Protein AF-0000000079810175 (afdb_homodimer)

Radius of gyration: 23.96 Å; Cα contacts (8 Å, |Δi|>4): 1102; chains: 2; bounding box: 50×72×58 Å

Organism: NCBI:txid164759

Nearest PDB structures (foldseek):
  5lj9-assembly3_C  TM=8.348E-01  e=7.433E-21  Escherichia coli K-12
  5lj6-assembly1_A  TM=8.309E-01  e=6.523E-19  Aggregatibacter actinomycetemcomitans
  5lj7-assembly1_B  TM=8.169E-01  e=3.785E-19  Aggregatibacter actinomycetemcomitans
  5lil-assembly1_B  TM=8.241E-01  e=1.268E-18  Aggregatibacter actinomycetemcomitans
  5lil-assembly1_A  TM=8.246E-01  e=1.716E-18  Aggregatibacter actinomycetemcomitans

Structure (mmCIF, N/CA/C/O backbone):
data_AF-0000000079810175-model_v1
#
loop_
_entity.id
_entity.type
_entity.pdbx_description
1 polymer 'Iron complex transport system ATP-binding protein'
#
loop_
_atom_site.group_PDB
_atom_site.id
_atom_site.type_symbol
_atom_site.label_atom_id
_atom_site.label_alt_id
_atom_site.label_comp_id
_atom_site.label_asym_id
_atom_site.label_entity_id
_atom_site.label_seq_id
_atom_site.pdbx_PDB_ins_code
_atom_site.Cartn_x
_atom_site.Cartn_y
_atom_site.Cartn_z
_atom_site.occupancy
_atom_site.B_iso_or_equiv
_atom_site.auth_seq_id
_atom_site.auth_comp_id
_atom_site.auth_asym_id
_atom_site.auth_atom_id
_atom_site.pdbx_PDB_model_num
ATOM 1 N N . MET A 1 1 ? 15.195 -34.875 -4.363 1 45.62 1 MET A N 1
ATOM 2 C CA . MET A 1 1 ? 15.461 -33.625 -5.105 1 45.62 1 MET A CA 1
ATOM 3 C C . MET A 1 1 ? 14.25 -32.719 -5.082 1 45.62 1 MET A C 1
ATOM 5 O O . MET A 1 1 ? 13.133 -33.156 -5.363 1 45.62 1 MET A O 1
ATOM 9 N N . LYS A 1 2 ? 14.188 -31.5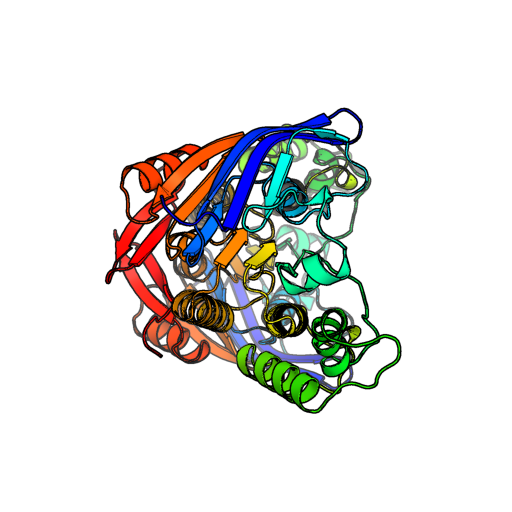78 -4.305 1 63.12 2 LYS A N 1
ATOM 10 C CA . LYS A 1 2 ? 12.969 -30.812 -4.094 1 63.12 2 LYS A CA 1
ATOM 11 C C . LYS A 1 2 ? 12.367 -30.359 -5.422 1 63.12 2 LYS A C 1
ATOM 13 O O . LYS A 1 2 ? 13.094 -29.953 -6.328 1 63.12 2 LYS A O 1
ATOM 18 N N . ASN A 1 3 ? 11.227 -30.828 -5.73 1 90.69 3 ASN A N 1
ATOM 19 C CA . ASN A 1 3 ? 10.523 -30.484 -6.965 1 90.69 3 ASN A CA 1
ATOM 20 C C . ASN A 1 3 ? 10.516 -28.969 -7.203 1 90.69 3 ASN A C 1
ATOM 22 O O . ASN A 1 3 ? 10.164 -28.203 -6.309 1 90.69 3 ASN A O 1
ATOM 26 N N . ILE A 1 4 ? 11.266 -28.547 -8.266 1 97.19 4 ILE A N 1
ATOM 27 C CA . ILE A 1 4 ? 11.398 -27.156 -8.641 1 97.19 4 ILE A CA 1
ATOM 28 C C . ILE A 1 4 ? 10.305 -26.766 -9.633 1 97.19 4 ILE A C 1
ATOM 30 O O . ILE A 1 4 ? 10.125 -27.438 -10.656 1 97.19 4 ILE A O 1
ATOM 34 N N . ALA A 1 5 ? 9.57 -25.766 -9.258 1 98.06 5 ALA A N 1
ATOM 35 C CA . ALA A 1 5 ? 8.508 -25.297 -10.148 1 98.06 5 ALA A CA 1
ATOM 36 C C . ALA A 1 5 ? 9.07 -24.391 -11.234 1 98.06 5 ALA A C 1
ATOM 38 O O . ALA A 1 5 ? 8.734 -24.531 -12.414 1 98.06 5 ALA A O 1
ATOM 39 N N . VAL A 1 6 ? 9.875 -23.406 -10.836 1 98.12 6 VAL A N 1
ATOM 40 C CA . VAL A 1 6 ? 10.516 -22.469 -11.75 1 98.12 6 VAL A CA 1
ATOM 41 C C . VAL A 1 6 ? 12.008 -22.359 -11.422 1 98.12 6 VAL A C 1
ATOM 43 O O . VAL A 1 6 ? 12.383 -22.203 -10.258 1 98.12 6 VAL A O 1
ATOM 46 N N . SER A 1 7 ? 12.852 -22.5 -12.414 1 97.88 7 SER A N 1
ATOM 47 C CA . SER A 1 7 ? 14.281 -22.297 -12.242 1 97.88 7 SER A CA 1
ATOM 48 C C . SER A 1 7 ? 14.82 -21.281 -13.234 1 97.88 7 SER A C 1
ATOM 50 O O . SER A 1 7 ? 14.297 -21.141 -14.344 1 97.88 7 SER A O 1
ATOM 52 N N . ALA A 1 8 ? 15.727 -20.562 -12.797 1 97.5 8 ALA A N 1
ATOM 53 C CA . ALA A 1 8 ? 16.375 -19.531 -13.609 1 97.5 8 ALA A CA 1
ATOM 54 C C . ALA A 1 8 ? 17.906 -19.609 -13.469 1 97.5 8 ALA A C 1
ATOM 56 O O . ALA A 1 8 ? 18.422 -19.844 -12.375 1 97.5 8 ALA A O 1
ATOM 57 N N . ARG A 1 9 ? 18.578 -19.469 -14.594 1 97.75 9 ARG A N 1
ATOM 58 C CA . ARG A 1 9 ? 20.031 -19.516 -14.617 1 97.75 9 ARG A CA 1
ATOM 59 C C . ARG A 1 9 ? 20.609 -18.312 -15.367 1 97.75 9 ARG A C 1
ATOM 61 O O . ARG A 1 9 ? 20.25 -18.078 -16.531 1 97.75 9 ARG A O 1
ATOM 68 N N . GLN A 1 10 ? 21.453 -17.594 -14.562 1 97.44 10 GLN A N 1
ATOM 69 C CA . GLN A 1 10 ? 22.219 -16.484 -15.133 1 97.44 10 GLN A CA 1
ATOM 70 C C . GLN A 1 10 ? 21.297 -15.469 -15.805 1 97.44 10 GLN A C 1
ATOM 72 O O . GLN A 1 10 ? 21.531 -15.07 -16.938 1 97.44 10 GLN A O 1
ATOM 77 N N . ILE A 1 11 ? 20.234 -15.133 -15.133 1 97.19 11 ILE A N 1
ATOM 78 C CA . ILE A 1 11 ? 19.266 -14.195 -15.695 1 97.19 11 ILE A CA 1
ATOM 79 C C . ILE A 1 11 ? 19.812 -12.773 -15.609 1 97.19 11 ILE A C 1
ATOM 81 O O . ILE A 1 11 ? 20.125 -12.289 -14.523 1 97.19 11 ILE A O 1
ATOM 85 N N . SER A 1 12 ? 19.938 -12.117 -16.672 1 97.12 12 SER A N 1
ATOM 86 C CA . SER A 1 12 ? 20.25 -10.695 -16.781 1 97.12 12 SER A CA 1
ATOM 87 C C . SER A 1 12 ? 19.25 -9.977 -17.672 1 97.12 12 SER A C 1
ATOM 89 O O . SER A 1 12 ? 18.781 -10.539 -18.672 1 97.12 12 SER A O 1
ATOM 91 N N . ALA A 1 13 ? 18.844 -8.844 -17.281 1 95.69 13 ALA A N 1
ATOM 92 C CA . ALA A 1 13 ? 17.906 -8.047 -18.062 1 95.69 13 ALA A CA 1
ATOM 93 C C . ALA A 1 13 ? 18.312 -6.578 -18.078 1 95.69 13 ALA A C 1
ATOM 95 O O . ALA A 1 13 ? 18.734 -6.035 -17.062 1 95.69 13 ALA A O 1
ATOM 96 N N . SER A 1 14 ? 18.203 -5.941 -19.172 1 93.88 14 SER A N 1
ATOM 97 C CA . SER A 1 14 ? 18.516 -4.527 -19.328 1 93.88 14 SER A CA 1
ATOM 98 C C . SER A 1 14 ? 17.484 -3.816 -20.188 1 93.88 14 SER A C 1
ATOM 100 O O . SER A 1 14 ? 16.906 -4.414 -21.094 1 93.88 14 SER A O 1
ATOM 102 N N . ILE A 1 15 ? 17.172 -2.584 -19.75 1 86.12 15 ILE A N 1
ATOM 103 C CA . ILE A 1 15 ? 16.312 -1.702 -20.547 1 86.12 15 ILE A CA 1
ATOM 104 C C . ILE A 1 15 ? 17.094 -0.444 -20.922 1 86.12 15 ILE A C 1
ATOM 106 O O . ILE A 1 15 ? 17.656 0.234 -20.062 1 86.12 15 ILE A O 1
ATOM 110 N N . ALA A 1 16 ? 16.891 0.089 -22.172 1 82.62 16 ALA A N 1
ATOM 111 C CA . ALA A 1 16 ? 17.578 1.274 -22.688 1 82.62 16 ALA A CA 1
ATOM 112 C C . ALA A 1 16 ? 18.984 1.384 -22.125 1 82.62 16 ALA A C 1
ATOM 114 O O . ALA A 1 16 ? 19.375 2.438 -21.609 1 82.62 16 ALA A O 1
ATOM 115 N N . ASN A 1 17 ? 19.719 0.442 -21.875 1 82.31 17 ASN A N 1
ATOM 116 C CA . ASN A 1 17 ? 21.109 0.376 -21.484 1 82.31 17 ASN A CA 1
ATOM 117 C C . ASN A 1 17 ? 21.281 0.34 -19.969 1 82.31 17 ASN A C 1
ATOM 119 O O . ASN A 1 17 ? 22.391 0.39 -19.453 1 82.31 17 ASN A O 1
ATOM 123 N N . ALA A 1 18 ? 20.25 0.359 -19.312 1 87.75 18 ALA A N 1
ATOM 124 C CA . ALA A 1 18 ? 20.328 0.236 -17.859 1 87.75 18 ALA A CA 1
ATOM 125 C C . ALA A 1 18 ? 20.125 -1.211 -17.422 1 87.75 18 ALA A C 1
ATOM 127 O O . ALA A 1 18 ? 19.109 -1.835 -17.75 1 87.75 18 ALA A O 1
ATOM 128 N N . SER A 1 19 ? 21.094 -1.723 -16.75 1 92.44 19 SER A N 1
ATOM 129 C CA . SER A 1 19 ? 21.016 -3.086 -16.234 1 92.44 19 SER A CA 1
ATOM 130 C C . SER A 1 19 ? 20.062 -3.17 -15.047 1 92.44 19 SER A C 1
ATOM 132 O O . SER A 1 19 ? 20.266 -2.494 -14.039 1 92.44 19 SER A O 1
ATOM 134 N N . ILE A 1 20 ? 19.047 -4.016 -15.133 1 94.56 20 ILE A N 1
ATOM 135 C CA . ILE A 1 20 ? 18.031 -4.129 -14.102 1 94.56 20 ILE A CA 1
ATOM 136 C C . ILE A 1 20 ? 18.266 -5.402 -13.289 1 94.56 20 ILE A C 1
ATOM 138 O O . ILE A 1 20 ? 18.188 -5.379 -12.055 1 94.56 20 ILE A O 1
ATOM 142 N N . LEU A 1 21 ? 18.469 -6.484 -13.945 1 97.44 21 LEU A N 1
ATOM 143 C CA . LEU A 1 21 ? 18.797 -7.754 -13.305 1 97.44 21 LEU A CA 1
ATOM 144 C C . LEU A 1 21 ? 20.219 -8.188 -13.664 1 97.44 21 LEU A C 1
ATOM 146 O O . LEU A 1 21 ? 20.672 -8 -14.797 1 97.44 21 LEU A O 1
ATOM 150 N N . ARG A 1 22 ? 20.969 -8.812 -12.688 1 96.31 22 ARG A N 1
ATOM 151 C CA . ARG A 1 22 ? 22.391 -9.094 -12.867 1 96.31 22 ARG A CA 1
ATOM 152 C C . ARG A 1 22 ? 22.703 -10.539 -12.516 1 96.31 22 ARG A C 1
ATOM 154 O O . ARG A 1 22 ? 23.125 -10.828 -11.391 1 96.31 22 ARG A O 1
ATOM 161 N N . GLY A 1 23 ? 22.578 -11.414 -13.461 1 96 23 GLY A N 1
ATOM 162 C CA . GLY A 1 23 ? 23.047 -12.789 -13.344 1 96 23 GLY A CA 1
ATOM 163 C C . GLY A 1 23 ? 22.391 -13.555 -12.211 1 96 23 GLY A C 1
ATOM 164 O O . GLY A 1 23 ? 23.078 -14.148 -11.383 1 96 23 GLY A O 1
ATOM 165 N N . ILE A 1 24 ? 21.094 -13.656 -12.219 1 97.56 24 ILE A N 1
ATOM 166 C CA . ILE A 1 24 ? 20.359 -14.25 -11.117 1 97.56 24 ILE A CA 1
ATOM 167 C C . ILE A 1 24 ? 20.188 -15.75 -11.352 1 97.56 24 ILE A C 1
ATOM 169 O O . ILE A 1 24 ? 19.781 -16.172 -12.438 1 97.56 24 ILE A O 1
ATOM 173 N N . ASP A 1 25 ? 20.656 -16.562 -10.43 1 98.12 25 ASP A N 1
ATOM 174 C CA . ASP A 1 25 ? 20.328 -17.969 -10.336 1 98.12 25 ASP A CA 1
ATOM 175 C C . ASP A 1 25 ? 19.281 -18.219 -9.258 1 98.12 25 ASP A C 1
ATOM 177 O O . ASP A 1 25 ? 19.406 -17.719 -8.133 1 98.12 25 ASP A O 1
ATOM 181 N N . LEU A 1 26 ? 18.281 -18.938 -9.641 1 97.5 26 LEU A N 1
ATOM 182 C CA . LEU A 1 26 ? 17.156 -19.062 -8.719 1 97.5 26 LEU A CA 1
ATOM 183 C C . LEU A 1 26 ? 16.422 -20.375 -8.938 1 97.5 26 LEU A C 1
ATOM 185 O O . LEU A 1 26 ? 16.219 -20.812 -10.078 1 97.5 26 LEU A O 1
ATOM 189 N N . ASP A 1 27 ? 16.109 -21.078 -7.895 1 98.25 27 ASP A N 1
ATOM 190 C CA . ASP A 1 27 ? 15.219 -22.234 -7.898 1 98.25 27 ASP A CA 1
ATOM 191 C C . ASP A 1 27 ? 14.023 -22 -6.977 1 98.25 27 ASP A C 1
ATOM 193 O O . ASP A 1 27 ? 14.188 -21.828 -5.77 1 98.25 27 ASP A O 1
ATOM 197 N N . LEU A 1 28 ? 12.891 -21.984 -7.508 1 98.31 28 LEU A N 1
ATOM 198 C CA . LEU A 1 28 ? 11.656 -21.859 -6.734 1 98.31 28 LEU A CA 1
ATOM 199 C C . LEU A 1 28 ? 10.977 -23.203 -6.57 1 98.31 28 LEU A C 1
ATOM 201 O O . LEU A 1 28 ? 10.586 -23.828 -7.555 1 98.31 28 LEU A O 1
ATOM 205 N N . PRO A 1 29 ? 10.805 -23.656 -5.379 1 97.94 29 PRO A N 1
ATOM 206 C CA . PRO A 1 29 ? 10.258 -25 -5.148 1 97.94 29 PRO A CA 1
ATOM 207 C C . PRO A 1 29 ? 8.773 -25.094 -5.512 1 97.94 29 PRO A C 1
ATOM 209 O O . PRO A 1 29 ? 8.031 -24.125 -5.348 1 97.94 29 PRO A O 1
ATOM 212 N N . ALA A 1 30 ? 8.336 -26.266 -5.957 1 98 30 ALA A N 1
ATOM 213 C CA . ALA A 1 30 ? 6.934 -26.562 -6.238 1 98 30 ALA A CA 1
ATOM 214 C C . ALA A 1 30 ? 6.152 -26.781 -4.945 1 98 30 ALA A C 1
ATOM 216 O O . ALA A 1 30 ? 6.711 -27.25 -3.947 1 98 30 ALA A O 1
ATOM 217 N N . GLY A 1 31 ? 4.926 -26.375 -4.984 1 98 31 GLY A N 1
ATOM 218 C CA . GLY A 1 31 ? 4.035 -26.656 -3.869 1 98 31 GLY A CA 1
ATOM 219 C C . GLY A 1 31 ? 4.293 -25.766 -2.664 1 98 31 GLY A C 1
ATOM 220 O O . GLY A 1 31 ? 3.998 -26.156 -1.531 1 98 31 GLY A O 1
ATOM 221 N N . ARG A 1 32 ? 4.914 -24.625 -2.924 1 98.44 32 ARG A N 1
ATOM 222 C CA . ARG A 1 32 ? 5.234 -23.688 -1.851 1 98.44 32 ARG A CA 1
ATOM 223 C C . ARG A 1 32 ? 4.926 -22.266 -2.264 1 98.44 32 ARG A C 1
ATOM 225 O O . ARG A 1 32 ? 4.754 -21.969 -3.451 1 98.44 32 ARG A O 1
ATOM 232 N N . TRP A 1 33 ? 4.75 -21.438 -1.33 1 98.81 33 TRP A N 1
ATOM 233 C CA . TRP A 1 33 ? 4.629 -20 -1.529 1 98.81 33 TRP A CA 1
ATOM 234 C C . TRP A 1 33 ? 5.949 -19.297 -1.245 1 98.81 33 TRP A C 1
ATOM 236 O O . TRP A 1 33 ? 6.457 -19.344 -0.122 1 98.81 33 TRP A O 1
ATOM 246 N N . THR A 1 34 ? 6.527 -18.688 -2.277 1 98.81 34 THR A N 1
ATOM 247 C CA . THR A 1 34 ? 7.715 -17.844 -2.135 1 98.81 34 THR A CA 1
ATOM 248 C C . THR A 1 34 ? 7.359 -16.375 -2.303 1 98.81 34 THR A C 1
ATOM 250 O O . THR A 1 34 ? 6.824 -15.969 -3.338 1 98.81 34 THR A O 1
ATOM 253 N N . SER A 1 35 ? 7.594 -15.57 -1.28 1 98.81 35 SER A N 1
ATOM 254 C CA . SER A 1 35 ? 7.449 -14.125 -1.394 1 98.81 35 SER A CA 1
ATOM 255 C C . SER A 1 35 ? 8.742 -13.477 -1.871 1 98.81 35 SER A C 1
ATOM 257 O O . SER A 1 35 ? 9.836 -13.914 -1.504 1 98.81 35 SER A O 1
ATOM 259 N N . VAL A 1 36 ? 8.594 -12.484 -2.73 1 98.69 36 VAL A N 1
ATOM 260 C CA . VAL A 1 36 ? 9.719 -11.695 -3.221 1 98.69 36 VAL A CA 1
ATOM 261 C C . VAL A 1 36 ? 9.664 -10.297 -2.613 1 98.69 36 VAL A C 1
ATOM 263 O O . VAL A 1 36 ? 8.68 -9.57 -2.779 1 98.69 36 VAL A O 1
ATOM 266 N N . VAL A 1 37 ? 10.727 -9.93 -1.897 1 98.31 37 VAL A N 1
ATOM 267 C CA . VAL A 1 37 ? 10.758 -8.648 -1.206 1 98.31 37 VAL A CA 1
ATOM 268 C C . VAL A 1 37 ? 12.07 -7.934 -1.506 1 98.31 37 VAL A C 1
ATOM 270 O O . VAL A 1 37 ? 13.039 -8.555 -1.961 1 98.31 37 VAL A O 1
ATOM 273 N N . GLY A 1 38 ? 12.133 -6.695 -1.309 1 97.62 38 GLY A N 1
ATOM 274 C CA . GLY A 1 38 ? 13.273 -5.812 -1.519 1 97.62 38 GLY A CA 1
ATOM 275 C C . GLY A 1 38 ? 12.883 -4.352 -1.637 1 97.62 38 GLY A C 1
ATOM 276 O O . GLY A 1 38 ? 11.695 -4.027 -1.747 1 97.62 38 GLY A O 1
ATOM 277 N N . PRO A 1 39 ? 13.859 -3.492 -1.582 1 95.62 39 PRO A N 1
ATOM 278 C CA . PRO A 1 39 ? 13.555 -2.066 -1.715 1 95.62 39 PRO A CA 1
ATOM 279 C C . PRO A 1 39 ? 13.023 -1.703 -3.1 1 95.62 39 PRO A C 1
ATOM 281 O O . PRO A 1 39 ? 13.023 -2.541 -4.004 1 95.62 39 PRO A O 1
ATOM 284 N N . ASN A 1 40 ? 12.484 -0.47 -3.176 1 91.19 40 ASN A N 1
ATOM 285 C CA . ASN A 1 40 ? 12.055 0.025 -4.477 1 91.19 40 ASN A CA 1
ATOM 286 C C . ASN A 1 40 ? 13.195 0.009 -5.492 1 91.19 40 ASN A C 1
ATOM 288 O O . ASN A 1 40 ? 14.328 0.371 -5.164 1 91.19 40 ASN A O 1
ATOM 292 N N . GLY A 1 41 ? 12.945 -0.482 -6.68 1 90.56 41 GLY A N 1
ATOM 293 C CA . GLY A 1 41 ? 13.938 -0.484 -7.738 1 90.56 41 GLY A CA 1
ATOM 294 C C . GLY A 1 41 ? 14.844 -1.704 -7.707 1 90.56 41 GLY A C 1
ATOM 295 O O . GLY A 1 41 ? 15.789 -1.805 -8.492 1 90.56 41 GLY A O 1
ATOM 296 N N . ALA A 1 42 ? 14.508 -2.65 -6.879 1 95 42 ALA A N 1
ATOM 297 C CA . ALA A 1 42 ? 15.383 -3.811 -6.695 1 95 42 ALA A CA 1
ATOM 298 C C . ALA A 1 42 ? 15.281 -4.758 -7.887 1 95 42 ALA A C 1
ATOM 300 O O . ALA A 1 42 ? 16.109 -5.664 -8.039 1 95 42 ALA A O 1
ATOM 301 N N . GLY A 1 43 ? 14.281 -4.609 -8.719 1 95 43 GLY A N 1
ATOM 302 C CA . GLY A 1 43 ? 14.117 -5.465 -9.883 1 95 43 GLY A CA 1
ATOM 303 C C . GLY A 1 43 ? 13.094 -6.566 -9.68 1 95 43 GLY A C 1
ATOM 304 O O . GLY A 1 43 ? 13.023 -7.508 -10.477 1 95 43 GLY A O 1
ATOM 305 N N . LYS A 1 44 ? 12.312 -6.523 -8.641 1 96.62 44 LYS A N 1
ATOM 306 C CA . LYS A 1 44 ? 11.375 -7.578 -8.258 1 96.62 44 LYS A CA 1
ATOM 307 C C . LYS A 1 44 ? 10.367 -7.855 -9.375 1 96.62 44 LYS A C 1
ATOM 309 O O . LYS A 1 44 ? 10.203 -9 -9.797 1 96.62 44 LYS A O 1
ATOM 314 N N . SER A 1 45 ? 9.695 -6.754 -9.883 1 94.44 45 SER A N 1
ATOM 315 C CA . SER A 1 45 ? 8.695 -6.902 -10.938 1 94.44 45 SER A CA 1
ATOM 316 C C . SER A 1 45 ? 9.328 -7.398 -12.234 1 94.44 45 SER A C 1
ATOM 318 O O . SER A 1 45 ? 8.742 -8.227 -12.938 1 94.44 45 SER A O 1
ATOM 320 N N . THR A 1 46 ? 10.523 -6.906 -12.547 1 93.94 46 THR A N 1
ATOM 321 C CA . THR A 1 46 ? 11.234 -7.34 -13.742 1 93.94 46 THR A CA 1
ATOM 322 C C . THR A 1 46 ? 11.57 -8.828 -13.664 1 93.94 46 THR A C 1
ATOM 324 O O . THR A 1 46 ? 11.367 -9.562 -14.633 1 93.94 46 THR A O 1
ATOM 327 N N . LEU A 1 47 ? 12.07 -9.219 -12.484 1 96.69 47 LEU A N 1
ATOM 328 C CA . LEU A 1 47 ? 12.383 -10.633 -12.32 1 96.69 47 LEU A CA 1
ATOM 329 C C . LEU A 1 47 ? 11.141 -11.492 -12.508 1 96.69 47 LEU A C 1
ATOM 331 O O . LEU A 1 47 ? 11.18 -12.492 -13.234 1 96.69 47 LEU A O 1
ATOM 335 N N . LEU A 1 48 ? 10.039 -11.102 -11.875 1 96.75 48 LEU A N 1
ATOM 336 C CA . LEU A 1 48 ? 8.812 -11.883 -11.969 1 96.75 48 LEU A CA 1
ATOM 337 C C . LEU A 1 48 ? 8.344 -11.984 -13.414 1 96.75 48 LEU A C 1
ATOM 339 O O . LEU A 1 48 ? 7.902 -13.047 -13.852 1 96.75 48 LEU A O 1
ATOM 343 N N . LYS A 1 49 ? 8.445 -10.93 -14.172 1 95.31 49 LYS A N 1
ATOM 344 C CA . LYS A 1 49 ? 8.062 -10.93 -15.578 1 95.31 49 LYS A CA 1
ATOM 345 C C . LYS A 1 49 ? 8.953 -11.859 -16.391 1 95.31 49 LYS A C 1
ATOM 347 O O . LYS A 1 49 ? 8.484 -12.531 -17.312 1 95.31 49 LYS A O 1
ATOM 352 N N . VAL A 1 50 ? 10.234 -11.883 -16.078 1 95.56 50 VAL A N 1
ATOM 353 C CA . VAL A 1 50 ? 11.164 -12.781 -16.75 1 95.56 50 VAL A CA 1
ATOM 354 C C . VAL A 1 50 ? 10.766 -14.227 -16.484 1 95.56 50 VAL A C 1
ATOM 356 O O . VAL A 1 50 ? 10.703 -15.039 -17.422 1 95.56 50 VAL A O 1
ATOM 359 N N . LEU A 1 51 ? 10.453 -14.492 -15.219 1 96.62 51 LEU A N 1
ATOM 360 C CA . LEU A 1 51 ? 10.094 -15.852 -14.852 1 96.62 51 LEU A CA 1
ATOM 361 C C . LEU A 1 51 ? 8.797 -16.281 -15.531 1 96.62 51 LEU A C 1
ATOM 363 O O . LEU A 1 51 ? 8.594 -17.469 -15.812 1 96.62 51 LEU A O 1
ATOM 367 N N . ALA A 1 52 ? 7.934 -15.289 -15.797 1 94.69 52 ALA A N 1
ATOM 368 C CA . ALA A 1 52 ? 6.652 -15.562 -16.438 1 94.69 52 ALA A CA 1
ATOM 369 C C . ALA A 1 52 ? 6.793 -15.562 -17.953 1 94.69 52 ALA A C 1
ATOM 371 O O . ALA A 1 52 ? 5.852 -15.922 -18.672 1 94.69 52 ALA A O 1
ATOM 372 N N . GLY A 1 53 ? 7.926 -15.125 -18.469 1 92.88 53 GLY A N 1
ATOM 373 C CA . GLY A 1 53 ? 8.109 -14.992 -19.906 1 92.88 53 GLY A CA 1
ATOM 374 C C . GLY A 1 53 ? 7.348 -13.828 -20.5 1 92.88 53 GLY A C 1
ATOM 375 O O . GLY A 1 53 ? 6.883 -13.906 -21.641 1 92.88 53 GLY A O 1
ATOM 376 N N . LEU A 1 54 ? 7.18 -12.742 -19.734 1 88.88 54 LEU A N 1
ATOM 377 C CA . LEU A 1 54 ? 6.312 -11.648 -20.141 1 88.88 54 LEU A CA 1
ATOM 378 C C . LEU A 1 54 ? 7.113 -10.359 -20.328 1 88.88 54 LEU A C 1
ATOM 380 O O . LEU A 1 54 ? 6.551 -9.312 -20.656 1 88.88 54 LEU A O 1
ATOM 384 N N . LEU A 1 55 ? 8.391 -10.391 -19.969 1 86.44 55 LEU A N 1
ATOM 385 C CA . LEU A 1 55 ? 9.172 -9.172 -20.109 1 86.44 55 LEU A CA 1
ATOM 386 C C . LEU A 1 55 ? 9.406 -8.852 -21.594 1 86.44 55 LEU A C 1
ATOM 388 O O . LEU A 1 55 ? 10.07 -9.617 -22.297 1 86.44 55 LEU A O 1
ATOM 392 N N . ARG A 1 56 ? 8.711 -7.715 -21.844 1 80.88 56 ARG A N 1
ATOM 393 C CA . ARG A 1 56 ? 8.828 -7.254 -23.219 1 80.88 56 ARG A CA 1
ATOM 394 C C . ARG A 1 56 ? 9.773 -6.066 -23.328 1 80.88 56 ARG A C 1
ATOM 396 O O . ARG A 1 56 ? 10.07 -5.41 -22.328 1 80.88 56 ARG A O 1
ATOM 403 N N . HIS A 1 57 ? 10.398 -5.992 -24.422 1 80.94 57 HIS A N 1
ATOM 404 C CA . HIS A 1 57 ? 11.195 -4.828 -24.781 1 80.94 57 HIS A CA 1
ATOM 405 C C . HIS A 1 57 ? 12.453 -4.742 -23.922 1 80.94 57 HIS A C 1
ATOM 407 O O . HIS A 1 57 ? 12.789 -3.672 -23.406 1 80.94 57 HIS A O 1
ATOM 413 N N . ALA A 1 58 ? 12.875 -5.727 -23.391 1 86.56 58 ALA A N 1
ATOM 414 C CA . ALA A 1 58 ? 14.141 -5.809 -22.672 1 86.56 58 ALA A CA 1
ATOM 415 C C . ALA A 1 58 ? 15.031 -6.906 -23.25 1 86.56 58 ALA A C 1
ATOM 417 O O . ALA A 1 58 ? 14.539 -7.844 -23.875 1 86.56 58 ALA A O 1
ATOM 418 N N . ARG A 1 59 ? 16.328 -6.715 -23.234 1 91 59 ARG A N 1
ATOM 419 C CA . ARG A 1 59 ? 17.281 -7.785 -23.516 1 91 59 ARG A CA 1
ATOM 420 C C . ARG A 1 59 ? 17.422 -8.719 -22.312 1 91 59 ARG A C 1
ATOM 422 O O . ARG A 1 59 ? 17.828 -8.297 -21.234 1 91 59 ARG A O 1
ATOM 429 N N . VAL A 1 60 ? 16.969 -9.875 -22.5 1 93.81 60 VAL A N 1
ATOM 430 C CA . VAL A 1 60 ? 17.047 -10.852 -21.422 1 93.81 60 VAL A CA 1
ATOM 431 C C . VAL A 1 60 ? 18.016 -11.961 -21.781 1 93.81 60 VAL A C 1
ATOM 433 O O . VAL A 1 60 ? 18.016 -12.461 -22.922 1 93.81 60 VAL A O 1
ATOM 436 N N . GLN A 1 61 ? 18.906 -12.195 -20.953 1 94.62 61 GLN A N 1
ATOM 437 C CA . GLN A 1 61 ? 19.828 -13.32 -21.094 1 94.62 61 GLN A CA 1
ATOM 438 C C . GLN A 1 61 ? 19.578 -14.352 -19.984 1 94.62 61 GLN A C 1
ATOM 440 O O . GLN A 1 61 ? 19.031 -14.031 -18.938 1 94.62 61 GLN A O 1
ATOM 445 N N . GLY A 1 62 ? 19.969 -15.586 -20.281 1 95.94 62 GLY A N 1
ATOM 446 C CA . GLY A 1 62 ? 19.797 -16.672 -19.328 1 95.94 62 GLY A CA 1
ATOM 447 C C . GLY A 1 62 ? 18.688 -17.641 -19.703 1 95.94 62 GLY A C 1
ATOM 448 O O . GLY A 1 62 ? 18.203 -17.609 -20.844 1 95.94 62 GLY A O 1
ATOM 449 N N . ARG A 1 63 ? 18.422 -18.516 -18.828 1 96.31 63 ARG A N 1
ATOM 450 C CA . ARG A 1 63 ? 17.422 -19.547 -19.125 1 96.31 63 ARG A CA 1
ATOM 451 C C . ARG A 1 63 ? 16.438 -19.688 -17.969 1 96.31 63 ARG A C 1
ATOM 453 O O . ARG A 1 63 ? 16.812 -19.609 -16.797 1 96.31 63 ARG A O 1
ATOM 460 N N . VAL A 1 64 ? 15.234 -19.828 -18.359 1 97.31 64 VAL A N 1
ATOM 461 C CA . VAL A 1 64 ? 14.172 -20.094 -17.391 1 97.31 64 VAL A CA 1
ATOM 462 C C . VAL A 1 64 ? 13.508 -21.438 -17.719 1 97.31 64 VAL A C 1
ATOM 464 O O . VAL A 1 64 ? 13.273 -21.766 -18.875 1 97.31 64 VAL A O 1
ATOM 467 N N . GLN A 1 65 ? 13.312 -22.219 -16.719 1 98.06 65 GLN A N 1
ATOM 468 C CA . GLN A 1 65 ? 12.555 -23.469 -16.875 1 98.06 65 GLN A CA 1
ATOM 469 C C . GLN A 1 65 ? 11.281 -23.438 -16.031 1 98.06 65 GLN A C 1
ATOM 471 O O . GLN A 1 65 ? 11.281 -22.922 -14.906 1 98.06 65 GLN A O 1
ATOM 476 N N . LEU A 1 66 ? 10.25 -23.891 -16.562 1 97.88 66 LEU A N 1
ATOM 477 C CA . LEU A 1 66 ? 8.961 -24.062 -15.898 1 97.88 66 LEU A CA 1
ATOM 478 C C . LEU A 1 66 ? 8.594 -25.547 -15.805 1 97.88 66 LEU A C 1
ATOM 480 O O . LEU A 1 66 ? 8.445 -26.219 -16.812 1 97.88 66 LEU A O 1
ATOM 484 N N . LEU A 1 67 ? 8.531 -25.984 -14.602 1 96.94 67 LEU A N 1
ATOM 485 C CA . LEU A 1 67 ? 8.211 -27.375 -14.336 1 96.94 67 LEU A CA 1
ATOM 486 C C . LEU A 1 67 ? 9.141 -28.312 -15.117 1 96.94 67 LEU A C 1
ATOM 488 O O . LEU A 1 67 ? 8.68 -29.266 -15.75 1 96.94 67 LEU A O 1
ATOM 492 N N . GLY A 1 68 ? 10.375 -27.953 -15.242 1 95.44 68 GLY A N 1
ATOM 493 C CA . GLY A 1 68 ? 11.406 -28.812 -15.781 1 95.44 68 GLY A CA 1
ATOM 494 C C . GLY A 1 68 ? 11.641 -28.609 -17.266 1 95.44 68 GLY A C 1
ATOM 495 O O . GLY A 1 68 ? 12.57 -29.188 -17.844 1 95.44 68 GLY A O 1
ATOM 496 N N . ARG A 1 69 ? 10.844 -27.812 -17.891 1 96.75 69 ARG A N 1
ATOM 497 C CA . ARG A 1 69 ? 10.977 -27.562 -19.312 1 96.75 69 ARG A CA 1
ATOM 498 C C . ARG A 1 69 ? 11.383 -26.125 -19.594 1 96.75 69 ARG A C 1
ATOM 500 O O . ARG A 1 69 ? 10.891 -25.203 -18.938 1 96.75 69 ARG A O 1
ATOM 507 N N . ALA A 1 70 ? 12.164 -26.016 -20.594 1 96.69 70 ALA A N 1
ATOM 508 C CA . ALA A 1 70 ? 12.547 -24.656 -20.969 1 96.69 70 ALA A CA 1
ATOM 509 C C . ALA A 1 70 ? 11.32 -23.828 -21.375 1 96.69 70 ALA A C 1
ATOM 511 O O . ALA A 1 70 ? 10.523 -24.25 -22.203 1 96.69 70 ALA A O 1
ATOM 512 N N . LEU A 1 71 ? 11.219 -22.688 -20.797 1 95.31 71 LEU A N 1
ATOM 513 C CA . LEU A 1 71 ? 10.062 -21.812 -21 1 95.31 71 LEU A CA 1
ATOM 514 C C . LEU A 1 71 ? 9.859 -21.516 -22.484 1 95.31 71 LEU A C 1
ATOM 516 O O . LEU A 1 71 ? 8.734 -21.516 -22.969 1 95.31 71 LEU A O 1
ATOM 520 N N . ALA A 1 72 ? 10.922 -21.312 -23.156 1 90.88 72 ALA A N 1
ATOM 521 C CA . ALA A 1 72 ? 10.891 -20.953 -24.562 1 90.88 72 ALA A CA 1
ATOM 522 C C . ALA A 1 72 ? 10.383 -22.109 -25.422 1 90.88 72 ALA A C 1
ATOM 524 O O . ALA A 1 72 ? 9.93 -21.891 -26.547 1 90.88 72 ALA A O 1
ATOM 525 N N . ASP A 1 73 ? 10.453 -23.281 -24.906 1 95.19 73 ASP A N 1
ATOM 526 C CA . ASP A 1 73 ? 10.086 -24.469 -25.656 1 95.19 73 ASP A CA 1
ATOM 527 C C . ASP A 1 73 ? 8.625 -24.828 -25.438 1 95.19 73 ASP A C 1
ATOM 529 O O . ASP A 1 73 ? 8.086 -25.719 -26.109 1 95.19 73 ASP A O 1
ATOM 533 N N . ILE A 1 74 ? 7.988 -24.203 -24.516 1 95.94 74 ILE A N 1
ATOM 534 C CA . ILE A 1 74 ? 6.594 -24.516 -24.203 1 95.94 74 ILE A CA 1
ATOM 535 C C . ILE A 1 74 ? 5.672 -23.688 -25.094 1 95.94 74 ILE A C 1
ATOM 537 O O . ILE A 1 74 ? 5.746 -22.453 -25.094 1 95.94 74 ILE A O 1
ATOM 541 N N . PRO A 1 75 ? 4.809 -24.359 -25.781 1 94.5 75 PRO A N 1
ATOM 542 C CA . PRO A 1 75 ? 3.836 -23.594 -26.562 1 94.5 75 PRO A CA 1
ATOM 543 C C . PRO A 1 75 ? 2.998 -22.656 -25.688 1 94.5 75 PRO A C 1
ATOM 545 O O . PRO A 1 75 ? 2.676 -22.984 -24.547 1 94.5 75 PRO A O 1
ATOM 548 N N . ALA A 1 76 ? 2.58 -21.578 -26.25 1 91.69 76 ALA A N 1
ATOM 549 C CA . ALA A 1 76 ? 1.934 -20.484 -25.531 1 91.69 76 ALA A CA 1
ATOM 550 C C . ALA A 1 76 ? 0.693 -20.969 -24.781 1 91.69 76 ALA A C 1
ATOM 552 O O . ALA A 1 76 ? 0.498 -20.641 -23.609 1 91.69 76 ALA A O 1
ATOM 553 N N . ARG A 1 77 ? -0.075 -21.734 -25.453 1 92.62 77 ARG A N 1
ATOM 554 C CA . ARG A 1 77 ? -1.315 -22.219 -24.844 1 92.62 77 ARG A CA 1
ATOM 555 C C . ARG A 1 77 ? -1.029 -23.125 -23.656 1 92.62 77 ARG A C 1
ATOM 557 O O . ARG A 1 77 ? -1.688 -23.031 -22.625 1 92.62 77 ARG A O 1
ATOM 564 N N . GLU A 1 78 ? -0.107 -24 -23.891 1 95.06 78 GLU A N 1
ATOM 565 C CA . GLU A 1 78 ? 0.285 -24.906 -22.797 1 95.06 78 GLU A CA 1
ATOM 566 C C . GLU A 1 78 ? 0.894 -24.125 -21.641 1 95.06 78 GLU A C 1
ATOM 568 O O . GLU A 1 78 ? 0.597 -24.406 -20.469 1 95.06 78 GLU A O 1
ATOM 573 N N . ARG A 1 79 ? 1.718 -23.156 -21.922 1 95.81 79 ARG A N 1
ATOM 574 C CA . ARG A 1 79 ? 2.326 -22.312 -20.891 1 95.81 79 ARG A CA 1
ATOM 575 C C . ARG A 1 79 ? 1.263 -21.562 -20.094 1 95.81 79 ARG A C 1
ATOM 577 O O . ARG A 1 79 ? 1.354 -21.469 -18.859 1 95.81 79 ARG A O 1
ATOM 584 N N . ALA A 1 80 ? 0.248 -21.156 -20.781 1 94.69 80 ALA A N 1
ATOM 585 C CA . ALA A 1 80 ? -0.831 -20.391 -20.172 1 94.69 80 ALA A CA 1
ATOM 586 C C . ALA A 1 80 ? -1.664 -21.266 -19.234 1 94.69 80 ALA A C 1
ATOM 588 O O . ALA A 1 80 ? -2.352 -20.75 -18.344 1 94.69 80 ALA A O 1
ATOM 589 N N . ARG A 1 81 ? -1.615 -22.531 -19.422 1 96.19 81 ARG A N 1
ATOM 590 C CA . ARG A 1 81 ? -2.32 -23.453 -18.547 1 96.19 81 ARG A CA 1
ATOM 591 C C . ARG A 1 81 ? -1.471 -23.812 -17.328 1 96.19 81 ARG A C 1
ATOM 593 O O . ARG A 1 81 ? -2 -24.219 -16.281 1 96.19 81 ARG A O 1
ATOM 600 N N . GLN A 1 82 ? -0.201 -23.656 -17.5 1 97.19 82 GLN A N 1
ATOM 601 C CA . GLN A 1 82 ? 0.717 -24.078 -16.438 1 97.19 82 GLN A CA 1
ATOM 602 C C . GLN A 1 82 ? 1.061 -22.906 -15.516 1 97.19 82 GLN A C 1
ATOM 604 O O . GLN A 1 82 ? 1.422 -23.125 -14.352 1 97.19 82 GLN A O 1
ATOM 609 N N . LEU A 1 83 ? 0.962 -21.719 -16.062 1 97.81 83 LEU A N 1
ATOM 610 C CA . LEU A 1 83 ? 1.387 -20.531 -15.328 1 97.81 83 LEU A CA 1
ATOM 611 C C . LEU A 1 83 ? 0.341 -19.422 -15.43 1 97.81 83 LEU A C 1
ATOM 613 O O . LEU A 1 83 ? 0.01 -18.984 -16.531 1 97.81 83 LEU A O 1
ATOM 617 N N . ALA A 1 84 ? -0.254 -19.078 -14.297 1 97.56 84 ALA A N 1
ATOM 618 C CA . ALA A 1 84 ? -1.139 -17.922 -14.227 1 97.56 84 ALA A CA 1
ATOM 619 C C . ALA A 1 84 ? -0.38 -16.672 -13.758 1 97.56 84 ALA A C 1
ATOM 621 O O . ALA A 1 84 ? 0.543 -16.781 -12.945 1 97.56 84 ALA A O 1
ATOM 622 N N . TRP A 1 85 ? -0.82 -15.547 -14.281 1 95.69 85 TRP A N 1
ATOM 623 C CA . TRP A 1 85 ? -0.119 -14.289 -14.055 1 95.69 85 TRP A CA 1
ATOM 624 C C . TRP A 1 85 ? -1.082 -13.211 -13.562 1 95.69 85 TRP A C 1
ATOM 626 O O . TRP A 1 85 ? -2.168 -13.039 -14.125 1 95.69 85 TRP A O 1
ATOM 636 N N . LEU A 1 86 ? -0.722 -12.578 -12.469 1 96.19 86 LEU A N 1
ATOM 637 C CA . LEU A 1 86 ? -1.36 -11.336 -12.047 1 96.19 86 LEU A CA 1
ATOM 638 C C . LEU A 1 86 ? -0.359 -10.188 -12.031 1 96.19 86 LEU A C 1
ATOM 640 O O . LEU A 1 86 ? 0.587 -10.188 -11.242 1 96.19 86 LEU A O 1
ATOM 644 N N . GLY A 1 87 ? -0.46 -9.227 -12.938 1 91.81 87 GLY A N 1
ATOM 645 C CA . GLY A 1 87 ? 0.449 -8.094 -13.023 1 91.81 87 GLY A CA 1
ATOM 646 C C . GLY A 1 87 ? -0.161 -6.801 -12.516 1 91.81 87 GLY A C 1
ATOM 647 O O . GLY A 1 87 ? -1.335 -6.766 -12.141 1 91.81 87 GLY A O 1
ATOM 648 N N . GLN A 1 88 ? 0.837 -5.809 -12.5 1 73.94 88 GLN A N 1
ATOM 649 C CA . GLN A 1 88 ? 0.427 -4.469 -12.086 1 73.94 88 GLN A CA 1
ATOM 650 C C . GLN A 1 88 ? -0.292 -3.744 -13.219 1 73.94 88 GLN A C 1
ATOM 652 O O . GLN A 1 88 ? 0.099 -3.857 -14.383 1 73.94 88 GLN A O 1
ATOM 657 N N . ASN A 1 89 ? -1.365 -3.01 -13.023 1 60.94 89 ASN A N 1
ATOM 658 C CA . ASN A 1 89 ? -2.035 -2.07 -13.922 1 60.94 89 ASN A CA 1
ATOM 659 C C . ASN A 1 89 ? -2.518 -2.76 -15.195 1 60.94 89 ASN A C 1
ATOM 661 O O . ASN A 1 89 ? -2.391 -2.209 -16.297 1 60.94 89 ASN A O 1
ATOM 665 N N . GLU A 1 90 ? -2.855 -3.943 -15.055 1 62.38 90 GLU A N 1
ATOM 666 C CA . GLU A 1 90 ? -3.377 -4.57 -16.266 1 62.38 90 GLU A CA 1
ATOM 667 C C . GLU A 1 90 ? -4.625 -3.848 -16.766 1 62.38 90 GLU A C 1
ATOM 669 O O . GLU A 1 90 ? -5.633 -3.777 -16.062 1 62.38 90 GLU A O 1
ATOM 674 N N . SER A 1 91 ? -4.383 -2.811 -17.609 1 58.06 91 SER A N 1
ATOM 675 C CA . SER A 1 91 ? -5.398 -1.926 -18.172 1 58.06 91 SER A CA 1
ATOM 676 C C . SER A 1 91 ? -6.324 -2.678 -19.125 1 58.06 91 SER A C 1
ATOM 678 O O . SER A 1 91 ? -7.316 -2.123 -19.594 1 58.06 91 SER A O 1
ATOM 680 N N . ALA A 1 92 ? -6.211 -3.959 -19.281 1 59.72 92 ALA A N 1
ATOM 681 C CA . ALA A 1 92 ? -7.02 -4.57 -20.328 1 59.72 92 ALA A CA 1
ATOM 682 C C . ALA A 1 92 ? -8.438 -4.863 -19.844 1 59.72 92 ALA A C 1
ATOM 684 O O . ALA A 1 92 ? -8.656 -5.043 -18.641 1 59.72 92 ALA A O 1
ATOM 685 N N . ALA A 1 93 ? -9.391 -4.547 -20.625 1 75.56 93 ALA A N 1
ATOM 686 C CA . ALA A 1 93 ? -10.766 -5.039 -20.578 1 75.56 93 ALA A CA 1
ATOM 687 C C . ALA A 1 93 ? -11.617 -4.203 -19.625 1 75.56 93 ALA A C 1
ATOM 689 O O . ALA A 1 93 ? -12.469 -4.742 -18.922 1 75.56 93 ALA A O 1
ATOM 690 N N . GLU A 1 94 ? -11.172 -2.879 -19.594 1 85.31 94 GLU A N 1
ATOM 691 C CA . GLU A 1 94 ? -11.836 -1.968 -18.656 1 85.31 94 GLU A CA 1
ATOM 692 C C . GLU A 1 94 ? -13.336 -1.906 -18.938 1 85.31 94 GLU A C 1
ATOM 694 O O . GLU A 1 94 ? -14.133 -1.68 -18.016 1 85.31 94 GLU A O 1
ATOM 699 N N . ASP A 1 95 ? -13.656 -2.258 -20.141 1 90.75 95 ASP A N 1
ATOM 700 C CA . ASP A 1 95 ? -15.062 -2.135 -20.516 1 90.75 95 ASP A CA 1
ATOM 701 C C . ASP A 1 95 ? -15.797 -3.463 -20.328 1 90.75 95 ASP A C 1
ATOM 703 O O . ASP A 1 95 ? -17.031 -3.518 -20.422 1 90.75 95 ASP A O 1
ATOM 707 N N . LEU A 1 96 ? -15.117 -4.527 -20.047 1 95.06 96 LEU A N 1
ATOM 708 C CA . LEU A 1 96 ? -15.727 -5.836 -19.859 1 95.06 96 LEU A CA 1
ATOM 709 C C . LEU A 1 96 ? -16.281 -5.977 -18.453 1 95.06 96 LEU A C 1
ATOM 711 O O . LEU A 1 96 ? -15.688 -5.469 -17.5 1 95.06 96 LEU A O 1
ATOM 715 N N . PRO A 1 97 ? -17.391 -6.68 -18.438 1 97.38 97 PRO A N 1
ATOM 716 C CA . PRO A 1 97 ? -17.875 -7.02 -17.094 1 97.38 97 PRO A CA 1
ATOM 717 C C . PRO A 1 97 ? -16.891 -7.875 -16.312 1 97.38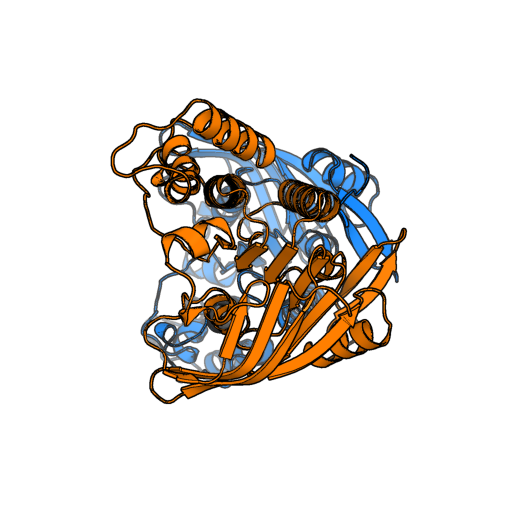 97 PRO A C 1
ATOM 719 O O . PRO A 1 97 ? -16.109 -8.633 -16.906 1 97.38 97 PRO A O 1
ATOM 722 N N . ALA A 1 98 ? -16.953 -7.719 -15.008 1 97.44 98 ALA A N 1
ATOM 723 C CA . ALA A 1 98 ? -16.078 -8.469 -14.117 1 97.44 98 ALA A CA 1
ATOM 724 C C . ALA A 1 98 ? -16.109 -9.961 -14.438 1 97.44 98 ALA A C 1
ATOM 726 O O . ALA A 1 98 ? -15.07 -10.617 -14.461 1 97.44 98 ALA A O 1
ATOM 727 N N . TYR A 1 99 ? -17.266 -10.445 -14.727 1 98 99 TYR A N 1
ATOM 728 C CA . TYR A 1 99 ? -17.406 -11.859 -15.047 1 98 99 TYR A CA 1
ATOM 729 C C . TYR A 1 99 ? -16.594 -12.219 -16.281 1 98 99 TYR A C 1
ATOM 731 O O . TYR A 1 99 ? -15.875 -13.219 -16.297 1 98 99 TYR A O 1
ATOM 739 N N . ASP A 1 100 ? -16.719 -11.414 -17.281 1 97.12 100 ASP A N 1
ATOM 740 C CA . ASP A 1 100 ? -16.047 -11.68 -18.547 1 97.12 100 ASP A CA 1
ATOM 741 C C . ASP A 1 100 ? -14.523 -11.547 -18.391 1 97.12 100 ASP A C 1
ATOM 743 O O . ASP A 1 100 ? -13.766 -12.281 -19.031 1 97.12 100 ASP A O 1
ATOM 747 N N . VAL A 1 101 ? -14.18 -10.594 -17.578 1 95.94 101 VAL A N 1
ATOM 748 C CA . VAL A 1 101 ? -12.75 -10.453 -17.312 1 95.94 101 VAL A CA 1
ATOM 749 C C . VAL A 1 101 ? -12.219 -11.719 -16.641 1 95.94 101 VAL A C 1
ATOM 751 O O . VAL A 1 101 ? -11.188 -12.258 -17.047 1 95.94 101 VAL A O 1
ATOM 754 N N . ALA A 1 102 ? -12.938 -12.18 -15.586 1 96.69 102 ALA A N 1
ATOM 755 C CA . ALA A 1 102 ? -12.547 -13.43 -14.938 1 96.69 102 ALA A CA 1
ATOM 756 C C . ALA A 1 102 ? -12.531 -14.586 -15.93 1 96.69 102 ALA A C 1
ATOM 758 O O . ALA A 1 102 ? -11.656 -15.453 -15.875 1 96.69 102 ALA A O 1
ATOM 759 N N . MET A 1 103 ? -13.438 -14.555 -16.875 1 96.62 103 MET A N 1
ATOM 760 C CA . MET A 1 103 ? -13.578 -15.617 -17.859 1 96.62 103 MET A CA 1
ATOM 761 C C . MET A 1 103 ? -12.367 -15.672 -18.781 1 96.62 103 MET A C 1
ATOM 763 O O . MET A 1 103 ? -12.062 -16.719 -19.359 1 96.62 103 MET A O 1
ATOM 767 N N . LEU A 1 104 ? -11.727 -14.555 -18.984 1 94.25 104 LEU A N 1
ATOM 768 C CA . LEU A 1 104 ? -10.508 -14.555 -19.781 1 94.25 104 LEU A CA 1
ATOM 769 C C . LEU A 1 104 ? -9.484 -15.531 -19.219 1 94.25 104 LEU A C 1
ATOM 771 O O . LEU A 1 104 ? -8.625 -16.031 -19.953 1 94.25 104 LEU A O 1
ATOM 775 N N . GLY A 1 105 ? -9.57 -15.844 -17.922 1 95.25 105 GLY A N 1
ATOM 776 C CA . GLY A 1 105 ? -8.688 -16.812 -17.312 1 95.25 105 GLY A CA 1
ATOM 777 C C . GLY A 1 105 ? -8.898 -18.234 -17.828 1 95.25 105 GLY A C 1
ATOM 778 O O . GLY A 1 105 ? -8.055 -19.094 -17.641 1 95.25 105 GLY A O 1
ATOM 779 N N . ARG A 1 106 ? -9.945 -18.406 -18.469 1 95.88 106 ARG A N 1
ATOM 780 C CA . ARG A 1 106 ? -10.273 -19.734 -18.953 1 95.88 106 ARG A CA 1
ATOM 781 C C . ARG A 1 106 ? -9.836 -19.922 -20.406 1 95.88 106 ARG A C 1
ATOM 783 O O . ARG A 1 106 ? -9.93 -21.016 -20.953 1 95.88 106 ARG A O 1
ATOM 790 N N . LEU A 1 107 ? -9.328 -18.891 -21.016 1 91.81 107 LEU A N 1
ATOM 791 C CA . LEU A 1 107 ? -9 -18.906 -22.438 1 91.81 107 LEU A CA 1
ATOM 792 C C . LEU A 1 107 ? -8.016 -20.031 -22.75 1 91.81 107 LEU A C 1
ATOM 794 O O . LEU A 1 107 ? -8.164 -20.719 -23.766 1 91.81 107 LEU A O 1
ATOM 798 N N . PRO A 1 108 ? -7.031 -20.266 -21.938 1 89.12 108 PRO A N 1
ATOM 799 C CA . PRO A 1 108 ? -6.086 -21.344 -22.234 1 89.12 108 PRO A CA 1
ATOM 800 C C . PRO A 1 108 ? -6.75 -22.719 -22.281 1 89.12 108 PRO A C 1
ATOM 802 O O . PRO A 1 108 ? -6.195 -23.656 -22.844 1 89.12 108 PRO A O 1
ATOM 805 N N . HIS A 1 109 ? -7.875 -22.844 -21.703 1 89.69 109 HIS A N 1
ATOM 806 C CA . HIS A 1 109 ? -8.539 -24.141 -21.578 1 89.69 109 HIS A CA 1
ATOM 807 C C . HIS A 1 109 ? -9.555 -24.344 -22.703 1 89.69 109 HIS A C 1
ATOM 809 O O . HIS A 1 109 ? -10.102 -25.438 -22.859 1 89.69 109 HIS A O 1
ATOM 815 N N . ARG A 1 110 ? -9.75 -23.312 -23.438 1 85.25 110 ARG A N 1
ATOM 816 C CA . ARG A 1 110 ? -10.828 -23.359 -24.422 1 85.25 110 ARG A CA 1
ATOM 817 C C . ARG A 1 110 ? -10.281 -23.625 -25.828 1 85.25 110 ARG A C 1
ATOM 819 O O . ARG A 1 110 ? -9.211 -23.125 -26.172 1 85.25 110 ARG A O 1
ATOM 826 N N . ALA A 1 111 ? -11.094 -24.469 -26.422 1 79.06 111 ALA A N 1
ATOM 827 C CA . ALA A 1 111 ? -10.773 -24.625 -27.844 1 79.06 111 ALA A CA 1
ATOM 828 C C . ALA A 1 111 ? -11.094 -23.359 -28.625 1 79.06 111 ALA A C 1
ATOM 830 O O . ALA A 1 111 ? -11.875 -22.516 -28.172 1 79.06 111 ALA A O 1
ATOM 831 N N . TRP A 1 112 ? -10.43 -23.312 -29.719 1 74.69 112 TRP A N 1
ATOM 832 C CA . TRP A 1 112 ? -10.586 -22.141 -30.562 1 74.69 112 TRP A CA 1
ATOM 833 C C . TRP A 1 112 ? -12.055 -21.922 -30.906 1 74.69 112 TRP A C 1
ATOM 835 O O . TRP A 1 112 ? -12.734 -22.828 -31.391 1 74.69 112 TRP A O 1
ATOM 845 N N . MET A 1 113 ? -12.609 -20.797 -30.547 1 72.06 113 MET A N 1
ATOM 846 C CA . MET A 1 113 ? -13.945 -20.297 -30.875 1 72.06 113 MET A CA 1
ATOM 847 C C . MET A 1 113 ? -15.016 -21.094 -30.141 1 72.06 113 MET A C 1
ATOM 849 O O . MET A 1 113 ? -16.203 -21.031 -30.484 1 72.06 113 MET A O 1
ATOM 853 N N . ALA A 1 114 ? -14.586 -21.922 -29.281 1 84.12 114 ALA A N 1
ATOM 854 C CA . ALA A 1 114 ? -15.578 -22.688 -28.516 1 84.12 114 ALA A CA 1
ATOM 855 C C . ALA A 1 114 ? -16.156 -21.844 -27.391 1 84.12 114 ALA A C 1
ATOM 857 O O . ALA A 1 114 ? -15.453 -21.047 -26.766 1 84.12 114 ALA A O 1
ATOM 858 N N . PRO A 1 115 ? -17.422 -21.953 -27.328 1 85.75 115 PRO A N 1
ATOM 859 C CA . PRO A 1 115 ? -18.016 -21.266 -26.172 1 85.75 115 PRO A CA 1
ATOM 860 C C . PRO A 1 115 ? -17.516 -21.797 -24.844 1 85.75 115 PRO A C 1
ATOM 862 O O . PRO A 1 115 ? -16.984 -22.906 -24.766 1 85.75 115 PRO A O 1
ATOM 865 N N . ALA A 1 116 ? -17.656 -21.016 -23.875 1 90.5 116 ALA A N 1
ATOM 866 C CA . ALA A 1 116 ? -17.266 -21.422 -22.516 1 90.5 116 ALA A CA 1
ATOM 867 C C . ALA A 1 116 ? -18.062 -22.625 -22.062 1 90.5 116 ALA A C 1
ATOM 869 O O . ALA A 1 116 ? -19.281 -22.688 -22.25 1 90.5 116 ALA A O 1
ATOM 870 N N . SER A 1 117 ? -17.453 -23.562 -21.516 1 93.19 117 SER A N 1
ATOM 871 C CA . SER A 1 117 ? -18.094 -24.781 -21.016 1 93.19 117 SER A CA 1
ATOM 872 C C . SER A 1 117 ? -18.656 -24.562 -19.609 1 93.19 117 SER A C 1
ATOM 874 O O . SER A 1 117 ? -18.422 -23.516 -19 1 93.19 117 SER A O 1
ATOM 876 N N . ASP A 1 118 ? -19.375 -25.562 -19.156 1 95 118 ASP A N 1
ATOM 877 C CA . ASP A 1 118 ? -19.875 -25.516 -17.781 1 95 118 ASP A CA 1
ATOM 878 C C . ASP A 1 118 ? -18.719 -25.5 -16.781 1 95 118 ASP A C 1
ATOM 880 O O . ASP A 1 118 ? -18.812 -24.859 -15.734 1 95 118 ASP A O 1
ATOM 884 N N . ALA A 1 119 ? -17.75 -26.219 -17.141 1 94.94 119 ALA A N 1
ATOM 885 C CA . ALA A 1 119 ? -16.578 -26.25 -16.266 1 94.94 119 ALA A CA 1
ATOM 886 C C . ALA A 1 119 ? -15.906 -24.891 -16.188 1 94.94 119 ALA A C 1
ATOM 888 O O . ALA A 1 119 ? -15.43 -24.484 -15.125 1 94.94 119 ALA A O 1
ATOM 889 N N . ASP A 1 120 ? -15.875 -24.219 -17.312 1 96.38 120 ASP A N 1
ATOM 890 C CA . ASP A 1 120 ? -15.32 -22.859 -17.344 1 96.38 120 ASP A CA 1
ATOM 891 C C . ASP A 1 120 ? -16.125 -21.922 -16.453 1 96.38 120 ASP A C 1
ATOM 893 O O . ASP A 1 120 ? -15.555 -21.172 -15.648 1 96.38 120 ASP A O 1
ATOM 897 N N . HIS A 1 121 ? -17.406 -22.016 -16.609 1 97.31 121 HIS A N 1
ATOM 898 C CA . HIS A 1 121 ? -18.281 -21.172 -15.797 1 97.31 121 HIS A CA 1
ATOM 899 C C . HIS A 1 121 ? -18.125 -21.484 -14.312 1 97.31 121 HIS A C 1
ATOM 901 O O . HIS A 1 121 ? -18.109 -20.578 -13.477 1 97.31 121 HIS A O 1
ATOM 907 N N . ALA A 1 122 ? -18.016 -22.719 -13.992 1 97.75 122 ALA A N 1
ATOM 908 C CA . ALA A 1 122 ? -17.859 -23.125 -12.602 1 97.75 122 ALA A CA 1
ATOM 909 C C . ALA A 1 122 ? -16.562 -22.594 -12.016 1 97.75 122 ALA A C 1
ATOM 911 O O . ALA A 1 122 ? -16.531 -22.109 -10.883 1 97.75 122 ALA A O 1
ATOM 912 N N . ALA A 1 123 ? -15.508 -22.688 -12.773 1 97.44 123 ALA A N 1
ATOM 913 C CA . ALA A 1 123 ? -14.203 -22.203 -12.328 1 97.44 123 ALA A CA 1
ATOM 914 C C . ALA A 1 123 ? -14.234 -20.703 -12.078 1 97.44 123 ALA A C 1
ATOM 916 O O . ALA A 1 123 ? -13.719 -20.219 -11.07 1 97.44 123 ALA A O 1
ATOM 917 N N . VAL A 1 124 ? -14.883 -19.969 -12.969 1 97.94 124 VAL A N 1
ATOM 918 C CA . VAL A 1 124 ? -14.977 -18.516 -12.875 1 97.94 124 VAL A CA 1
ATOM 919 C C . VAL A 1 124 ? -15.828 -18.125 -11.672 1 97.94 124 VAL A C 1
ATOM 921 O O . VAL A 1 124 ? -15.461 -17.234 -10.898 1 97.94 124 VAL A O 1
ATOM 924 N N . GLN A 1 125 ? -16.938 -18.844 -11.523 1 98.31 125 GLN A N 1
ATOM 925 C CA . GLN A 1 125 ? -17.797 -18.562 -10.383 1 98.31 125 GLN A CA 1
ATOM 926 C C . GLN A 1 125 ? -17.078 -18.812 -9.062 1 98.31 125 GLN A C 1
ATOM 928 O O . GLN A 1 125 ? -17.141 -17.984 -8.148 1 98.31 125 GLN A O 1
ATOM 933 N N . GLN A 1 126 ? -16.422 -19.906 -9.008 1 98.19 126 GLN A N 1
ATOM 934 C CA . GLN A 1 126 ? -15.648 -20.219 -7.809 1 98.19 126 GLN A CA 1
ATOM 935 C C . GLN A 1 126 ? -14.594 -19.156 -7.531 1 98.19 126 GLN A C 1
ATOM 937 O O . GLN A 1 126 ? -14.43 -18.719 -6.391 1 98.19 126 GLN A O 1
ATOM 942 N N . ALA A 1 127 ? -13.875 -18.734 -8.539 1 98.44 127 ALA A N 1
ATOM 943 C CA . ALA A 1 127 ? -12.82 -17.734 -8.398 1 98.44 127 ALA A CA 1
ATOM 944 C C . ALA A 1 127 ? -13.398 -16.406 -7.902 1 98.44 127 ALA A C 1
ATOM 946 O O . ALA A 1 127 ? -12.852 -15.789 -6.984 1 98.44 127 ALA A O 1
ATOM 947 N N . LEU A 1 128 ? -14.516 -16 -8.461 1 98.5 128 LEU A N 1
ATOM 948 C CA . LEU A 1 128 ? -15.148 -14.734 -8.086 1 98.5 128 LEU A CA 1
ATOM 949 C C . LEU A 1 128 ? -15.664 -14.797 -6.652 1 98.5 128 LEU A C 1
ATOM 951 O O . LEU A 1 128 ? -15.641 -13.797 -5.938 1 98.5 128 LEU A O 1
ATOM 955 N N . HIS A 1 129 ? -16.125 -15.961 -6.246 1 98.31 129 HIS A N 1
ATOM 956 C CA . HIS A 1 129 ? -16.547 -16.125 -4.859 1 98.31 129 HIS A CA 1
ATOM 957 C C . HIS A 1 129 ? -15.352 -16.094 -3.914 1 98.31 129 HIS A C 1
ATOM 959 O O . HIS A 1 129 ? -15.406 -15.461 -2.859 1 98.31 129 HIS A O 1
ATOM 965 N N . THR A 1 130 ? -14.297 -16.719 -4.301 1 97.62 130 THR A N 1
ATOM 966 C CA . THR A 1 130 ? -13.086 -16.781 -3.49 1 97.62 130 THR A CA 1
ATOM 967 C C . THR A 1 130 ? -12.547 -15.375 -3.225 1 97.62 130 THR A C 1
ATOM 969 O O . THR A 1 130 ? -12.102 -15.07 -2.115 1 97.62 130 THR A O 1
ATOM 972 N N . THR A 1 131 ? -12.633 -14.508 -4.227 1 97.44 131 THR A N 1
ATOM 973 C CA . THR A 1 131 ? -12.094 -13.156 -4.094 1 97.44 131 THR A CA 1
ATOM 974 C C . THR A 1 131 ? -13.18 -12.18 -3.664 1 97.44 131 THR A C 1
ATOM 976 O O . THR A 1 131 ? -12.977 -10.961 -3.688 1 97.44 131 THR A O 1
ATOM 979 N N . GLN A 1 132 ? -14.391 -12.695 -3.387 1 96.38 132 GLN A N 1
ATOM 980 C CA . GLN A 1 132 ? -15.523 -11.898 -2.934 1 96.38 132 GLN A CA 1
ATOM 981 C C . GLN A 1 132 ? -15.875 -10.812 -3.947 1 96.38 132 GLN A C 1
ATOM 983 O O . GLN A 1 132 ? -16.094 -9.664 -3.576 1 96.38 132 GLN A O 1
ATOM 988 N N . ALA A 1 133 ? -15.883 -11.18 -5.191 1 97.25 133 ALA A N 1
ATOM 989 C CA . ALA A 1 133 ? -16.141 -10.227 -6.27 1 97.25 133 ALA A CA 1
ATOM 990 C C . ALA A 1 133 ? -17.422 -10.586 -7.02 1 97.25 133 ALA A C 1
ATOM 992 O O . ALA A 1 133 ? -17.75 -9.945 -8.023 1 97.25 133 ALA A O 1
ATOM 993 N N . TRP A 1 134 ? -18.141 -11.562 -6.555 1 97.88 134 TRP A N 1
ATOM 994 C CA . TRP A 1 134 ? -19.297 -12.086 -7.277 1 97.88 134 TRP A CA 1
ATOM 995 C C . TRP A 1 134 ? -20.359 -11.008 -7.461 1 97.88 134 TRP A C 1
ATOM 997 O O . TRP A 1 134 ? -21 -10.93 -8.516 1 97.88 134 TRP A O 1
ATOM 1007 N N . ASP A 1 135 ? -20.547 -10.172 -6.477 1 96.5 135 ASP A N 1
ATOM 1008 C CA . ASP A 1 135 ? -21.641 -9.211 -6.465 1 96.5 135 ASP A CA 1
ATOM 1009 C C . ASP A 1 135 ? -21.469 -8.172 -7.57 1 96.5 135 ASP A C 1
ATOM 1011 O O . ASP A 1 135 ? -22.422 -7.469 -7.922 1 96.5 135 ASP A O 1
ATOM 1015 N N . TRP A 1 136 ? -20.312 -8.062 -8.07 1 95.31 136 TRP A N 1
ATOM 1016 C CA . TRP A 1 136 ? -20.047 -7.074 -9.117 1 95.31 136 TRP A CA 1
ATOM 1017 C C . TRP A 1 136 ? -19.875 -7.746 -10.469 1 95.31 136 TRP A C 1
ATOM 1019 O O . TRP A 1 136 ? -19.375 -7.137 -11.414 1 95.31 136 TRP A O 1
ATOM 1029 N N . ARG A 1 137 ? -20.219 -8.93 -10.633 1 97.12 137 ARG A N 1
ATOM 1030 C CA . ARG A 1 137 ? -19.906 -9.758 -11.789 1 97.12 137 ARG A CA 1
ATOM 1031 C C . ARG A 1 137 ? -20.422 -9.125 -13.078 1 97.12 137 ARG A C 1
ATOM 1033 O O . ARG A 1 137 ? -19.828 -9.305 -14.148 1 97.12 137 ARG A O 1
ATOM 1040 N N . ASP A 1 138 ? -21.484 -8.297 -13 1 97.62 138 ASP A N 1
ATOM 1041 C CA . ASP A 1 138 ? -22.109 -7.742 -14.203 1 97.62 138 ASP A CA 1
ATOM 1042 C C . ASP A 1 138 ? -21.656 -6.301 -14.438 1 97.62 138 ASP A C 1
ATOM 1044 O O . ASP A 1 138 ? -22.031 -5.68 -15.43 1 97.62 138 ASP A O 1
ATOM 1048 N N . ARG A 1 139 ? -20.828 -5.762 -13.609 1 96.56 139 ARG A N 1
ATOM 1049 C CA . ARG A 1 139 ? -20.344 -4.387 -13.742 1 96.56 139 ARG A CA 1
ATOM 1050 C C . ARG A 1 139 ? -19.047 -4.328 -14.531 1 96.56 139 ARG A C 1
ATOM 1052 O O . ARG A 1 139 ? -18.156 -5.168 -14.344 1 96.56 139 ARG A O 1
ATOM 1059 N N . PRO A 1 140 ? -18.969 -3.344 -15.406 1 96.38 140 PRO A N 1
ATOM 1060 C CA . PRO A 1 140 ? -17.688 -3.143 -16.078 1 96.38 140 PRO A CA 1
ATOM 1061 C C . PRO A 1 140 ? -16.562 -2.816 -15.109 1 96.38 140 PRO A C 1
ATOM 1063 O O . PRO A 1 140 ? -16.766 -2.115 -14.125 1 96.38 140 PRO A O 1
ATOM 1066 N N . LEU A 1 141 ? -15.336 -3.227 -15.43 1 93.94 141 LEU A N 1
ATOM 1067 C CA . LEU A 1 141 ? -14.18 -3.01 -14.57 1 93.94 141 LEU A CA 1
ATOM 1068 C C . LEU A 1 141 ? -13.953 -1.521 -14.328 1 93.94 141 LEU A C 1
ATOM 1070 O O . LEU A 1 141 ? -13.516 -1.123 -13.25 1 93.94 141 LEU A O 1
ATOM 1074 N N . SER A 1 142 ? -14.273 -0.734 -15.273 1 91.62 142 SER A N 1
ATOM 1075 C CA . SER A 1 142 ? -14.047 0.705 -15.211 1 91.62 142 SER A CA 1
ATOM 1076 C C . SER A 1 142 ? -14.891 1.355 -14.125 1 91.62 142 SER A C 1
ATOM 1078 O O . SER A 1 142 ? -14.594 2.469 -13.68 1 91.62 142 SER A O 1
ATOM 1080 N N . GLU A 1 143 ? -15.922 0.688 -13.711 1 92.62 143 GLU A N 1
ATOM 1081 C CA . GLU A 1 143 ? -16.828 1.243 -12.719 1 92.62 143 GLU A CA 1
ATOM 1082 C C . GLU A 1 143 ? -16.484 0.766 -11.312 1 92.62 143 GLU A C 1
ATOM 1084 O O . GLU A 1 143 ? -17.078 1.205 -10.336 1 92.62 143 GLU A O 1
ATOM 1089 N N . LEU A 1 144 ? -15.539 -0.072 -11.289 1 92.12 144 LEU A N 1
ATOM 1090 C CA . LEU A 1 144 ? -15.156 -0.65 -10.008 1 92.12 144 LEU A CA 1
ATOM 1091 C C . LEU A 1 144 ? -14.062 0.176 -9.336 1 92.12 144 LEU A C 1
ATOM 1093 O O . LEU A 1 144 ? -13.258 0.812 -10.016 1 92.12 144 LEU A O 1
ATOM 1097 N N . SER A 1 145 ? -14.094 0.183 -7.992 1 88.88 145 SER A N 1
ATOM 1098 C CA . SER A 1 145 ? -13 0.8 -7.25 1 88.88 145 SER A CA 1
ATOM 1099 C C . SER A 1 145 ? -11.688 0.044 -7.461 1 88.88 145 SER A C 1
ATOM 1101 O O . SER A 1 145 ? -11.688 -1.058 -8.016 1 88.88 145 SER A O 1
ATOM 1103 N N . GLY A 1 146 ? -10.594 0.631 -7.094 1 88.38 146 GLY A N 1
ATOM 1104 C CA . GLY A 1 146 ? -9.297 -0.02 -7.211 1 88.38 146 GLY A CA 1
ATOM 1105 C C . GLY A 1 146 ? -9.242 -1.371 -6.52 1 88.38 146 GLY A C 1
ATOM 1106 O O . GLY A 1 146 ? -8.727 -2.34 -7.082 1 88.38 146 GLY A O 1
ATOM 1107 N N . GLY A 1 147 ? -9.781 -1.436 -5.273 1 91.44 147 GLY A N 1
ATOM 1108 C CA . GLY A 1 147 ? -9.82 -2.688 -4.535 1 91.44 147 GLY A CA 1
ATOM 1109 C C . GLY A 1 147 ? -10.719 -3.73 -5.176 1 91.44 147 GLY A C 1
ATOM 1110 O O . GLY A 1 147 ? -10.375 -4.914 -5.211 1 91.44 147 GLY A O 1
ATOM 1111 N N . GLU A 1 148 ? -11.867 -3.25 -5.672 1 93.12 148 GLU A N 1
ATOM 1112 C CA . GLU A 1 148 ? -12.773 -4.156 -6.363 1 93.12 148 GLU A CA 1
ATOM 1113 C C . GLU A 1 148 ? -12.141 -4.707 -7.637 1 93.12 148 GLU A C 1
ATOM 1115 O O . GLU A 1 148 ? -12.211 -5.91 -7.898 1 93.12 148 GLU A O 1
ATOM 1120 N N . ARG A 1 149 ? -11.523 -3.83 -8.336 1 93.81 149 ARG A N 1
ATOM 1121 C CA . ARG A 1 149 ? -10.844 -4.219 -9.57 1 93.81 149 ARG A CA 1
ATOM 1122 C C . ARG A 1 149 ? -9.766 -5.266 -9.289 1 93.81 149 ARG A C 1
ATOM 1124 O O . ARG A 1 149 ? -9.68 -6.277 -9.992 1 93.81 149 ARG A O 1
ATOM 1131 N N . GLN A 1 150 ? -9.008 -5.02 -8.312 1 94.19 150 GLN A N 1
ATOM 1132 C CA . GLN A 1 150 ? -7.941 -5.945 -7.961 1 94.19 150 GLN A CA 1
ATOM 1133 C C . GLN A 1 150 ? -8.5 -7.332 -7.645 1 94.19 150 GLN A C 1
ATOM 1135 O O . GLN A 1 150 ? -7.91 -8.344 -8.031 1 94.19 150 GLN A O 1
ATOM 1140 N N . ARG A 1 151 ? -9.594 -7.402 -6.98 1 96.12 151 ARG A N 1
ATOM 1141 C CA . ARG A 1 151 ? -10.203 -8.672 -6.613 1 96.12 151 ARG A CA 1
ATOM 1142 C C . ARG A 1 151 ? -10.719 -9.414 -7.844 1 96.12 151 ARG A C 1
ATOM 1144 O O . ARG A 1 151 ? -10.656 -10.641 -7.906 1 96.12 151 ARG A O 1
ATOM 1151 N N . VAL A 1 152 ? -11.18 -8.68 -8.836 1 96.5 152 VAL A N 1
ATOM 1152 C CA . VAL A 1 152 ? -11.609 -9.297 -10.086 1 96.5 152 VAL A CA 1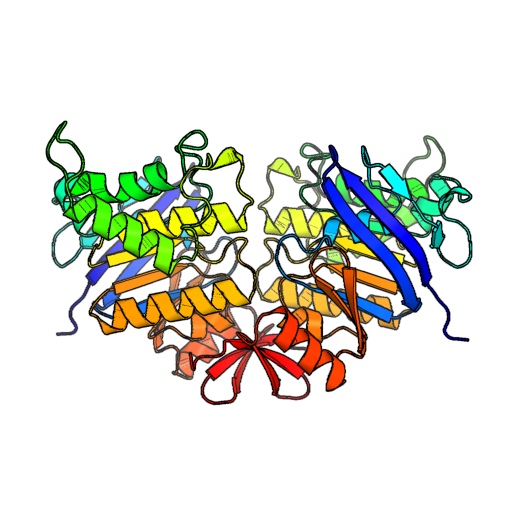
ATOM 1153 C C . VAL A 1 152 ? -10.398 -9.844 -10.836 1 96.5 152 VAL A C 1
ATOM 1155 O O . VAL A 1 152 ? -10.445 -10.961 -11.367 1 96.5 152 VAL A O 1
ATOM 1158 N N . LEU A 1 153 ? -9.344 -9.086 -10.844 1 96.25 153 LEU A N 1
ATOM 1159 C CA . LEU A 1 153 ? -8.133 -9.531 -11.531 1 96.25 153 LEU A CA 1
ATOM 1160 C C . LEU A 1 153 ? -7.539 -10.758 -10.844 1 96.25 153 LEU A C 1
ATOM 1162 O O . LEU A 1 153 ? -7.023 -11.656 -11.516 1 96.25 153 LEU A O 1
ATOM 1166 N N . LEU A 1 154 ? -7.598 -10.742 -9.555 1 97.06 154 LEU A N 1
ATOM 1167 C CA . LEU A 1 154 ? -7.184 -11.93 -8.805 1 97.06 154 LEU A CA 1
ATOM 1168 C C . LEU A 1 154 ? -8.031 -13.141 -9.195 1 97.06 154 LEU A C 1
ATOM 1170 O O . LEU A 1 154 ? -7.496 -14.234 -9.398 1 97.06 154 LEU A O 1
ATOM 1174 N N . ALA A 1 155 ? -9.328 -12.922 -9.328 1 97.81 155 ALA A N 1
ATOM 1175 C CA . AL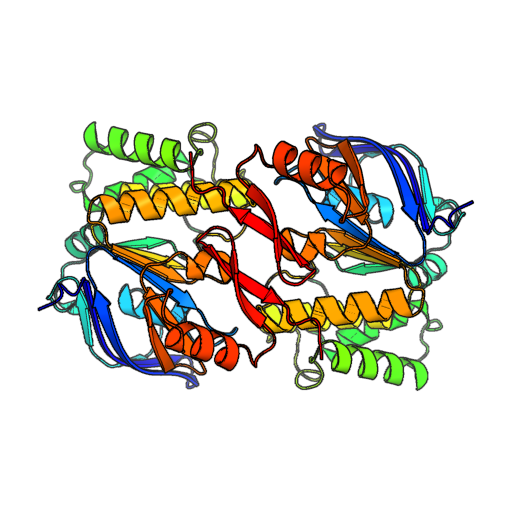A A 1 155 ? -10.227 -13.992 -9.75 1 97.81 155 ALA A CA 1
ATOM 1176 C C . ALA A 1 155 ? -9.836 -14.523 -11.133 1 97.81 155 ALA A C 1
ATOM 1178 O O . ALA A 1 155 ? -9.836 -15.734 -11.359 1 97.81 155 ALA A O 1
ATOM 1179 N N . ARG A 1 156 ? -9.531 -13.664 -12 1 97 156 ARG A N 1
ATOM 1180 C CA . ARG A 1 156 ? -9.094 -14.07 -13.328 1 97 156 ARG A CA 1
ATOM 1181 C C . ARG A 1 156 ? -7.883 -14.992 -13.258 1 97 156 ARG A C 1
ATOM 1183 O O . ARG A 1 156 ? -7.848 -16.031 -13.914 1 97 156 ARG A O 1
ATOM 1190 N N . ALA A 1 157 ? -6.93 -14.578 -12.453 1 97.25 157 ALA A N 1
ATOM 1191 C CA . ALA A 1 157 ? -5.723 -15.383 -12.297 1 97.25 157 ALA A CA 1
ATOM 1192 C C . ALA A 1 157 ? -6.043 -16.75 -11.695 1 97.25 157 ALA A C 1
ATOM 1194 O O . ALA A 1 157 ? -5.508 -17.766 -12.133 1 97.25 157 ALA A O 1
ATOM 1195 N N . LEU A 1 158 ? -6.93 -16.781 -10.719 1 98.06 158 LEU A N 1
ATOM 1196 C CA . LEU A 1 158 ? -7.297 -18.016 -10.047 1 98.06 158 LEU A CA 1
ATOM 1197 C C . LEU A 1 158 ? -8.086 -18.938 -10.984 1 98.06 158 LEU A C 1
ATOM 1199 O O . LEU A 1 158 ? -7.973 -20.156 -10.906 1 98.06 158 LEU A O 1
ATOM 1203 N N . ALA A 1 159 ? -8.812 -18.312 -11.867 1 97.88 159 ALA A N 1
ATOM 1204 C CA . ALA A 1 159 ? -9.664 -19.078 -12.773 1 97.88 159 ALA A CA 1
ATOM 1205 C C . ALA A 1 159 ? -8.828 -19.906 -13.742 1 97.88 159 ALA A C 1
ATOM 1207 O O . ALA A 1 159 ? -9.305 -20.891 -14.305 1 97.88 159 ALA A O 1
ATOM 1208 N N . VAL A 1 160 ? -7.633 -19.516 -13.945 1 97.44 160 VAL A N 1
ATOM 1209 C CA . VAL A 1 160 ? -6.746 -20.281 -14.82 1 97.44 160 VAL A CA 1
ATOM 1210 C C . VAL A 1 160 ? -6.539 -21.688 -14.258 1 97.44 160 VAL A C 1
ATOM 1212 O O . VAL A 1 160 ? -6.414 -22.656 -15.008 1 97.44 160 VAL A O 1
ATOM 1215 N N . GLN A 1 161 ? -6.504 -21.75 -12.906 1 97.19 161 GLN A N 1
ATOM 1216 C CA . GLN A 1 161 ? -6.258 -23 -12.211 1 97.19 161 GLN A CA 1
ATOM 1217 C C . GLN A 1 161 ? -4.934 -23.625 -12.648 1 97.19 161 GLN A C 1
ATOM 1219 O O . GLN A 1 161 ? -4.863 -24.812 -12.945 1 97.19 161 GLN A O 1
ATOM 1224 N N . ALA A 1 162 ? -3.953 -22.766 -12.781 1 97.94 162 ALA A N 1
ATOM 1225 C CA . ALA A 1 162 ? -2.609 -23.219 -13.133 1 97.94 162 ALA A CA 1
ATOM 1226 C C . ALA A 1 162 ? -1.86 -23.734 -11.906 1 97.94 162 ALA A C 1
ATOM 1228 O O . ALA A 1 162 ? -2.068 -23.25 -10.797 1 97.94 162 ALA A O 1
ATOM 1229 N N . PRO A 1 163 ? -0.974 -24.656 -12.109 1 97.81 163 PRO A N 1
ATOM 1230 C CA . PRO A 1 163 ? -0.191 -25.156 -10.977 1 97.81 163 PRO A CA 1
ATOM 1231 C C . PRO A 1 163 ? 0.786 -24.109 -10.438 1 97.81 163 PRO A C 1
ATOM 1233 O O . PRO A 1 163 ? 1.207 -24.203 -9.281 1 97.81 163 PRO A O 1
ATOM 1236 N N . VAL A 1 164 ? 1.17 -23.125 -11.227 1 98.56 164 VAL A N 1
ATOM 1237 C CA . VAL A 1 164 ? 2.082 -22.062 -10.812 1 98.56 164 VAL A CA 1
ATOM 1238 C C . VAL A 1 164 ? 1.403 -20.703 -10.969 1 98.56 164 VAL A C 1
ATOM 1240 O O . VAL A 1 164 ? 0.899 -20.375 -12.039 1 98.56 164 VAL A O 1
ATOM 1243 N N . LEU A 1 165 ? 1.328 -19.953 -9.898 1 98.56 165 LEU A N 1
ATOM 1244 C CA . LEU A 1 165 ? 0.737 -18.625 -9.883 1 98.56 165 LEU A CA 1
ATOM 1245 C C . LEU A 1 165 ? 1.78 -17.562 -9.531 1 98.56 165 LEU A C 1
ATOM 1247 O O . LEU A 1 165 ? 2.387 -17.625 -8.453 1 98.56 165 LEU A O 1
ATOM 1251 N N . LEU A 1 166 ? 2.107 -16.656 -10.445 1 98.38 166 LEU A N 1
ATOM 1252 C CA . LEU A 1 166 ? 2.992 -15.516 -10.234 1 98.38 166 LEU A CA 1
ATOM 1253 C C . LEU A 1 166 ? 2.193 -14.219 -10.117 1 98.38 166 LEU A C 1
ATOM 1255 O O . LEU A 1 166 ? 1.431 -13.875 -11.016 1 98.38 166 LEU A O 1
ATOM 1259 N N . MET A 1 167 ? 2.357 -13.523 -9.023 1 97.94 167 MET A N 1
ATOM 1260 C CA . MET A 1 167 ? 1.579 -12.305 -8.812 1 97.94 167 MET A CA 1
ATOM 1261 C C . MET A 1 167 ? 2.488 -11.133 -8.469 1 97.94 167 MET A C 1
ATOM 1263 O O . MET A 1 167 ? 3.303 -11.219 -7.543 1 97.94 167 MET A O 1
ATOM 1267 N N . ASP A 1 168 ? 2.338 -10.062 -9.18 1 96.56 168 ASP A N 1
ATOM 1268 C CA . ASP A 1 168 ? 3.053 -8.828 -8.906 1 96.56 168 ASP A CA 1
ATOM 1269 C C . ASP A 1 168 ? 2.166 -7.84 -8.148 1 96.56 168 ASP A C 1
ATOM 1271 O O . ASP A 1 168 ? 1.292 -7.199 -8.734 1 96.56 168 ASP A O 1
ATOM 1275 N N . GLU A 1 169 ? 2.418 -7.715 -6.832 1 95 169 GLU A N 1
ATOM 1276 C CA . GLU A 1 169 ? 1.721 -6.816 -5.918 1 95 169 GLU A CA 1
ATOM 1277 C C . GLU A 1 169 ? 0.226 -7.121 -5.875 1 95 169 GLU A C 1
ATOM 1279 O O . GLU A 1 169 ? -0.601 -6.227 -6.07 1 95 169 GLU A O 1
ATOM 1284 N N . PRO A 1 170 ? -0.11 -8.328 -5.465 1 96.56 170 PRO A N 1
ATOM 1285 C CA . PRO A 1 170 ? -1.513 -8.75 -5.438 1 96.56 170 PRO A CA 1
ATOM 1286 C C . PRO A 1 170 ? -2.332 -8.008 -4.387 1 96.56 170 PRO A C 1
ATOM 1288 O O . PRO A 1 170 ? -3.564 -8 -4.449 1 96.56 170 PRO A O 1
ATOM 1291 N N . LEU A 1 171 ? -1.646 -7.348 -3.484 1 95.5 171 LEU A N 1
ATOM 1292 C CA . LEU A 1 171 ? -2.342 -6.73 -2.357 1 95.5 171 LEU A CA 1
ATOM 1293 C C . LEU A 1 171 ? -2.619 -5.258 -2.629 1 95.5 171 LEU A C 1
ATOM 1295 O O . LEU A 1 171 ? -3.223 -4.57 -1.802 1 95.5 171 LEU A O 1
ATOM 1299 N N . ALA A 1 172 ? -2.195 -4.797 -3.826 1 90.69 172 ALA A N 1
ATOM 1300 C CA . ALA A 1 172 ? -2.406 -3.395 -4.168 1 90.69 172 ALA A CA 1
ATOM 1301 C C . ALA A 1 172 ? -3.877 -3.01 -4.027 1 90.69 172 ALA A C 1
ATOM 1303 O O . ALA A 1 172 ? -4.762 -3.734 -4.488 1 90.69 172 ALA A O 1
ATOM 1304 N N . ASN A 1 173 ? -4.141 -1.923 -3.303 1 89.25 173 ASN A N 1
ATOM 1305 C CA . ASN A 1 173 ? -5.449 -1.29 -3.168 1 89.25 173 ASN A CA 1
ATOM 1306 C C . ASN A 1 173 ? -6.383 -2.119 -2.293 1 89.25 173 ASN A C 1
ATOM 1308 O O . ASN A 1 173 ? -7.559 -1.777 -2.135 1 89.25 173 ASN A O 1
ATOM 1312 N N . LEU A 1 174 ? -5.891 -3.244 -1.752 1 93.81 174 LEU A N 1
ATOM 1313 C CA . LEU A 1 174 ? -6.73 -4.035 -0.858 1 93.81 174 LEU A CA 1
ATOM 1314 C C . LEU A 1 174 ? -6.664 -3.496 0.567 1 93.81 174 LEU A C 1
ATOM 1316 O O . LEU A 1 174 ? -5.59 -3.123 1.045 1 93.81 174 LEU A O 1
ATOM 1320 N N . ASP A 1 175 ? -7.848 -3.426 1.211 1 94.44 175 ASP A N 1
ATOM 1321 C CA . ASP A 1 175 ? -7.867 -3.074 2.627 1 94.44 175 ASP A CA 1
ATOM 1322 C C . ASP A 1 175 ? -7.484 -4.27 3.496 1 94.44 175 ASP A C 1
ATOM 1324 O O . ASP A 1 175 ? -7.336 -5.387 2.994 1 94.44 175 ASP A O 1
ATOM 1328 N N . PRO A 1 176 ? -7.305 -4.078 4.766 1 94.69 176 PRO A N 1
ATOM 1329 C CA . PRO A 1 176 ? -6.738 -5.109 5.637 1 94.69 176 PRO A CA 1
ATOM 1330 C C . PRO A 1 176 ? -7.551 -6.402 5.629 1 94.69 176 PRO A C 1
ATOM 1332 O O . PRO A 1 176 ? -6.984 -7.492 5.52 1 94.69 176 PRO A O 1
ATOM 1335 N N . PRO A 1 177 ? -8.914 -6.375 5.641 1 94.69 177 PRO A N 1
ATOM 1336 C CA . PRO A 1 177 ? -9.648 -7.641 5.613 1 94.69 177 PRO A CA 1
ATOM 1337 C C . PRO A 1 177 ? -9.398 -8.445 4.344 1 94.69 177 PRO A C 1
ATOM 1339 O O . PRO A 1 177 ? -9.234 -9.672 4.402 1 94.69 177 PRO A O 1
ATOM 1342 N N . HIS A 1 178 ? -9.312 -7.77 3.283 1 95.88 178 HIS A N 1
ATOM 1343 C CA . HIS A 1 178 ? -9.141 -8.469 2.018 1 95.88 178 HIS A CA 1
ATOM 1344 C C . HIS A 1 178 ? -7.707 -8.961 1.85 1 95.88 178 HIS A C 1
ATOM 1346 O O . HIS A 1 178 ? -7.457 -9.945 1.152 1 95.88 178 HIS A O 1
ATOM 1352 N N . GLN A 1 179 ? -6.781 -8.234 2.465 1 96.69 179 GLN A N 1
ATOM 1353 C CA . GLN A 1 179 ? -5.422 -8.758 2.502 1 96.69 179 GLN A CA 1
ATOM 1354 C C . GLN A 1 179 ? -5.359 -10.086 3.254 1 96.69 179 GLN A C 1
ATOM 1356 O O . GLN A 1 179 ? -4.688 -11.023 2.814 1 96.69 179 GLN A O 1
ATOM 1361 N N . THR A 1 180 ? -6.082 -10.125 4.336 1 96.94 180 THR A N 1
ATOM 1362 C CA . THR A 1 180 ? -6.156 -11.359 5.105 1 96.94 180 THR A CA 1
ATOM 1363 C C . THR A 1 180 ? -6.809 -12.469 4.289 1 96.94 180 THR A C 1
ATOM 1365 O O . THR A 1 180 ? -6.336 -13.609 4.289 1 96.94 180 THR A O 1
ATOM 1368 N N . ASP A 1 181 ? -7.863 -12.125 3.594 1 97 181 ASP A N 1
ATOM 1369 C CA . ASP A 1 181 ? -8.531 -13.102 2.738 1 97 181 ASP A CA 1
ATOM 1370 C C . ASP A 1 181 ? -7.578 -13.641 1.676 1 97 181 ASP A C 1
ATOM 1372 O O . ASP A 1 181 ? -7.582 -14.836 1.381 1 97 181 ASP A O 1
ATOM 1376 N N . TRP A 1 182 ? -6.828 -12.758 1.1 1 98 182 TRP A N 1
ATOM 1377 C CA . TRP A 1 182 ? -5.844 -13.172 0.108 1 98 182 TRP A CA 1
ATOM 1378 C C . TRP A 1 182 ? -4.852 -14.164 0.71 1 98 182 TRP A C 1
ATOM 1380 O O . TRP A 1 182 ? -4.516 -15.172 0.085 1 98 182 TRP A O 1
ATOM 1390 N N . LEU A 1 183 ? -4.371 -13.852 1.887 1 97.94 183 LEU A N 1
ATOM 1391 C CA . LEU A 1 183 ? -3.459 -14.742 2.592 1 97.94 183 LEU A CA 1
ATOM 1392 C C . LEU A 1 183 ? -4.062 -16.141 2.734 1 97.94 183 LEU A C 1
ATOM 1394 O O . LEU A 1 183 ? -3.396 -17.141 2.455 1 97.94 183 LEU A O 1
ATOM 1398 N N . HIS A 1 184 ? -5.305 -16.219 3.074 1 97.94 184 HIS A N 1
ATOM 1399 C CA . HIS A 1 184 ? -5.988 -17.5 3.201 1 97.94 184 HIS A CA 1
ATOM 1400 C C . HIS A 1 184 ? -6.062 -18.219 1.858 1 97.94 184 HIS A C 1
ATOM 1402 O O . HIS A 1 184 ? -5.832 -19.438 1.785 1 97.94 184 HIS A O 1
ATOM 1408 N N . THR A 1 185 ? -6.355 -17.438 0.895 1 97.88 185 THR A N 1
ATOM 1409 C CA . THR A 1 185 ? -6.465 -18.016 -0.442 1 97.88 185 THR A CA 1
ATOM 1410 C C . THR A 1 185 ? -5.141 -18.641 -0.873 1 97.88 185 THR A C 1
ATOM 1412 O O . THR A 1 185 ? -5.113 -19.766 -1.369 1 97.88 185 THR A O 1
ATOM 1415 N N . VAL A 1 186 ? -4.082 -17.938 -0.661 1 98.25 186 VAL A N 1
ATOM 1416 C CA . VAL A 1 186 ? -2.76 -18.422 -1.049 1 98.25 186 VAL A CA 1
ATOM 1417 C C . VAL A 1 186 ? -2.412 -19.688 -0.252 1 98.25 186 VAL A C 1
ATOM 1419 O O . VAL A 1 186 ? -1.934 -20.672 -0.816 1 98.25 186 VAL A O 1
ATOM 1422 N N . ARG A 1 187 ? -2.686 -19.672 1.012 1 97.75 187 ARG A N 1
ATOM 1423 C CA . ARG A 1 187 ? -2.4 -20.844 1.849 1 97.75 187 ARG A CA 1
ATOM 1424 C C . ARG A 1 187 ? -3.205 -22.047 1.397 1 97.75 187 ARG A C 1
ATOM 1426 O O . ARG A 1 187 ? -2.684 -23.172 1.354 1 97.75 187 ARG A O 1
ATOM 1433 N N . ASP A 1 188 ? -4.453 -21.812 1.07 1 97.44 188 ASP A N 1
ATOM 1434 C CA . ASP A 1 188 ? -5.297 -22.906 0.565 1 97.44 188 ASP A CA 1
ATOM 1435 C C . ASP A 1 188 ? -4.738 -23.469 -0.739 1 97.44 188 ASP A C 1
ATOM 1437 O O . ASP A 1 188 ? -4.695 -24.688 -0.926 1 97.44 188 ASP A O 1
ATOM 1441 N N . LEU A 1 189 ? -4.352 -22.594 -1.635 1 97.69 189 LEU A N 1
ATOM 1442 C CA . LEU A 1 189 ? -3.805 -23.016 -2.922 1 97.69 189 LEU A CA 1
ATOM 1443 C C . LEU A 1 189 ? -2.561 -23.875 -2.732 1 97.69 189 LEU A C 1
ATOM 1445 O O . LEU A 1 189 ? -2.436 -24.938 -3.348 1 97.69 189 LEU A O 1
ATOM 1449 N N . VAL A 1 190 ? -1.693 -23.453 -1.896 1 98.19 190 VAL A N 1
ATOM 1450 C CA . VAL A 1 190 ? -0.456 -24.172 -1.629 1 98.19 190 VAL A CA 1
ATOM 1451 C C . VAL A 1 190 ? -0.771 -25.5 -0.938 1 98.19 190 VAL A C 1
ATOM 1453 O O . VAL A 1 190 ? -0.167 -26.531 -1.249 1 98.19 190 VAL A O 1
ATOM 1456 N N . GLY A 1 191 ? -1.733 -25.422 -0.041 1 97.69 191 GLY A N 1
ATOM 1457 C CA . GLY A 1 191 ? -2.158 -26.641 0.632 1 97.69 191 GLY A CA 1
ATOM 1458 C C . GLY A 1 191 ? -2.67 -27.703 -0.322 1 97.69 191 GLY A C 1
ATOM 1459 O O . GLY A 1 191 ? -2.586 -28.891 -0.031 1 97.69 191 GLY A O 1
ATOM 1460 N N . GLN A 1 192 ? -3.121 -27.25 -1.447 1 97.12 192 GLN A N 1
ATOM 1461 C CA . GLN A 1 192 ? -3.658 -28.156 -2.453 1 97.12 192 GLN A CA 1
ATOM 1462 C C . GLN A 1 192 ? -2.596 -28.516 -3.486 1 97.12 192 GLN A C 1
ATOM 1464 O O . GLN A 1 192 ? -2.9 -29.156 -4.5 1 97.12 192 GLN A O 1
ATOM 1469 N N . GLY A 1 193 ? -1.389 -28.094 -3.248 1 97.31 193 GLY A N 1
ATOM 1470 C CA . GLY A 1 193 ? -0.273 -28.484 -4.094 1 97.31 193 GLY A CA 1
ATOM 1471 C C . GLY A 1 193 ? 0.153 -27.406 -5.062 1 97.31 193 GLY A C 1
ATOM 1472 O O . GLY A 1 193 ? 1.069 -27.594 -5.863 1 97.31 193 GLY A O 1
ATOM 1473 N N . GLY A 1 194 ? -0.504 -26.25 -5.02 1 98 194 GLY A N 1
ATOM 1474 C CA . GLY A 1 194 ? -0.151 -25.141 -5.898 1 98 194 GLY A CA 1
ATOM 1475 C C . GLY A 1 194 ? 1.144 -24.453 -5.504 1 98 194 GLY A C 1
ATOM 1476 O O . GLY A 1 194 ? 1.597 -24.578 -4.367 1 98 194 GLY A O 1
ATOM 1477 N N . THR A 1 195 ? 1.766 -23.828 -6.5 1 98.69 195 THR A N 1
ATOM 1478 C CA . THR A 1 195 ? 2.957 -23 -6.293 1 98.69 195 THR A CA 1
ATOM 1479 C C . THR A 1 195 ? 2.635 -21.531 -6.465 1 98.69 195 THR A C 1
ATOM 1481 O O . THR A 1 195 ? 2.004 -21.125 -7.449 1 98.69 195 THR A O 1
ATOM 1484 N N . VAL A 1 196 ? 3.025 -20.734 -5.484 1 98.75 196 VAL A N 1
ATOM 1485 C CA . VAL A 1 196 ? 2.742 -19.312 -5.562 1 98.75 196 VAL A CA 1
ATOM 1486 C C . VAL A 1 196 ? 4.035 -18.516 -5.391 1 98.75 196 VAL A C 1
ATOM 1488 O O . VAL A 1 196 ? 4.852 -18.828 -4.52 1 98.75 196 VAL A O 1
ATOM 1491 N N . VAL A 1 197 ? 4.27 -17.562 -6.266 1 98.81 197 VAL A N 1
ATOM 1492 C CA . VAL A 1 197 ? 5.316 -16.562 -6.133 1 98.81 197 VAL A CA 1
ATOM 1493 C C . VAL A 1 197 ? 4.703 -15.164 -6.188 1 98.81 197 VAL A C 1
ATOM 1495 O O . VAL A 1 197 ? 3.971 -14.836 -7.121 1 98.81 197 VAL A O 1
ATOM 1498 N N . SER A 1 198 ? 4.953 -14.359 -5.203 1 98.38 198 SER A N 1
ATOM 1499 C CA . SER A 1 198 ? 4.336 -13.039 -5.184 1 98.38 198 SER A CA 1
ATOM 1500 C C . SER A 1 198 ? 5.332 -11.969 -4.742 1 98.38 198 SER A C 1
ATOM 1502 O O . SER A 1 198 ? 6.09 -12.18 -3.793 1 98.38 198 SER A O 1
ATOM 1504 N N . VAL A 1 199 ? 5.375 -10.914 -5.492 1 97.69 199 VAL A N 1
ATOM 1505 C CA . VAL A 1 199 ? 6.086 -9.711 -5.066 1 97.69 199 VAL A CA 1
ATOM 1506 C C . VAL A 1 199 ? 5.223 -8.914 -4.094 1 97.69 199 VAL A C 1
ATOM 1508 O O . VAL A 1 199 ? 4.09 -8.547 -4.418 1 97.69 199 VAL A O 1
ATOM 1511 N N . LEU A 1 200 ? 5.734 -8.672 -2.883 1 96.69 200 LEU A N 1
ATOM 1512 C CA . LEU A 1 200 ? 4.941 -7.996 -1.861 1 96.69 200 LEU A CA 1
ATOM 1513 C C . LEU A 1 200 ? 5.715 -6.828 -1.257 1 96.69 200 LEU A C 1
ATOM 1515 O O . LEU A 1 200 ? 6.914 -6.941 -1.001 1 96.69 200 LEU A O 1
ATOM 1519 N N . HIS A 1 201 ? 5.012 -5.73 -1.012 1 93.12 201 HIS A N 1
ATOM 1520 C CA . HIS A 1 201 ? 5.543 -4.613 -0.238 1 93.12 201 HIS A CA 1
ATOM 1521 C C . HIS A 1 201 ? 5.145 -4.719 1.229 1 93.12 201 HIS A C 1
ATOM 1523 O O . HIS A 1 201 ? 5.719 -4.043 2.084 1 93.12 201 HIS A O 1
ATOM 1529 N N . GLU A 1 202 ? 4.109 -5.438 1.486 1 94.62 202 GLU A N 1
ATOM 1530 C CA . GLU A 1 202 ? 3.68 -5.711 2.854 1 94.62 202 GLU A CA 1
ATOM 1531 C C . GLU A 1 202 ? 4.531 -6.809 3.49 1 94.62 202 GLU A C 1
ATOM 1533 O O . GLU A 1 202 ? 4.188 -7.988 3.416 1 94.62 202 GLU A O 1
ATOM 1538 N N . VAL A 1 203 ? 5.523 -6.383 4.176 1 96.88 203 VAL A N 1
ATOM 1539 C CA . VAL A 1 203 ? 6.582 -7.277 4.641 1 96.88 203 VAL A CA 1
ATOM 1540 C C . VAL A 1 203 ? 6.016 -8.266 5.652 1 96.88 203 VAL A C 1
ATOM 1542 O O . VAL A 1 203 ? 6.406 -9.438 5.676 1 96.88 203 VAL A O 1
ATOM 1545 N N . SER A 1 204 ? 5.105 -7.844 6.5 1 96.31 204 SER A N 1
ATOM 1546 C CA . SER A 1 204 ? 4.523 -8.734 7.496 1 96.31 204 SER A CA 1
ATOM 1547 C C . SER A 1 204 ? 3.721 -9.852 6.844 1 96.31 204 SER A C 1
ATOM 1549 O O . SER A 1 204 ? 3.697 -10.977 7.34 1 96.31 204 SER A O 1
ATOM 1551 N N . ILE A 1 205 ? 3.053 -9.531 5.738 1 96.75 205 ILE A N 1
ATOM 1552 C CA . ILE A 1 205 ? 2.35 -10.562 4.984 1 96.75 205 ILE A CA 1
ATOM 1553 C C . ILE A 1 205 ? 3.359 -11.453 4.27 1 96.75 205 ILE A C 1
ATOM 1555 O O . ILE A 1 205 ? 3.211 -12.68 4.254 1 96.75 205 ILE A O 1
ATOM 1559 N N . ALA A 1 206 ? 4.379 -10.859 3.713 1 98.31 206 ALA A N 1
ATOM 1560 C CA . ALA A 1 206 ? 5.418 -11.609 3.016 1 98.31 206 ALA A CA 1
ATOM 1561 C C . ALA A 1 206 ? 6.055 -12.648 3.934 1 98.31 206 ALA A C 1
ATOM 1563 O O . ALA A 1 206 ? 6.406 -13.742 3.492 1 98.31 206 ALA A O 1
ATOM 1564 N N . LEU A 1 207 ? 6.164 -12.312 5.176 1 98.31 207 LEU A N 1
ATOM 1565 C CA . LEU A 1 207 ? 6.816 -13.164 6.164 1 98.31 207 LEU A CA 1
ATOM 1566 C C . LEU A 1 207 ? 5.977 -14.406 6.449 1 98.31 207 LEU A C 1
ATOM 1568 O O . LEU A 1 207 ? 6.457 -15.359 7.062 1 98.31 207 LEU A O 1
ATOM 1572 N N . GLN A 1 208 ? 4.711 -14.367 5.973 1 97.81 208 GLN A N 1
ATOM 1573 C CA . GLN A 1 208 ? 3.859 -15.531 6.207 1 97.81 208 GLN A CA 1
ATOM 1574 C C . GLN A 1 208 ? 4.094 -16.609 5.148 1 97.81 208 GLN A C 1
ATOM 1576 O O . GLN A 1 208 ? 3.576 -17.719 5.262 1 97.81 208 GLN A O 1
ATOM 1581 N N . ALA A 1 209 ? 4.883 -16.328 4.125 1 98.44 209 ALA A N 1
ATOM 1582 C CA . ALA A 1 209 ? 5.203 -17.297 3.08 1 98.44 209 ALA A CA 1
ATOM 1583 C C . ALA A 1 209 ? 6.086 -18.422 3.623 1 98.44 209 ALA A C 1
ATOM 1585 O O . ALA A 1 209 ? 6.574 -18.344 4.75 1 98.44 209 ALA A O 1
ATOM 1586 N N . ASP A 1 210 ? 6.223 -19.484 2.83 1 98.56 210 ASP A N 1
ATOM 1587 C CA . ASP A 1 210 ? 7.148 -20.562 3.182 1 98.56 210 ASP A CA 1
ATOM 1588 C C . ASP A 1 210 ? 8.602 -20.109 3.055 1 98.56 210 ASP A C 1
ATOM 1590 O O . ASP A 1 210 ? 9.398 -20.312 3.969 1 98.56 210 ASP A O 1
ATOM 1594 N N . ASP A 1 211 ? 8.859 -19.5 1.927 1 98.62 211 ASP A N 1
ATOM 1595 C CA . ASP A 1 211 ? 10.195 -18.984 1.618 1 98.62 211 ASP A CA 1
ATOM 1596 C C . ASP A 1 211 ? 10.141 -17.516 1.212 1 98.62 211 ASP A C 1
ATOM 1598 O O . ASP A 1 211 ? 9.086 -17.016 0.803 1 98.62 211 ASP A O 1
ATOM 1602 N N . MET A 1 212 ? 11.273 -16.906 1.378 1 98.62 212 MET A N 1
ATOM 1603 C CA . MET A 1 212 ? 11.414 -15.5 0.978 1 98.62 212 MET A CA 1
ATOM 1604 C C . MET A 1 212 ? 12.641 -15.305 0.095 1 98.62 212 MET A C 1
ATOM 1606 O O . MET A 1 212 ? 13.719 -15.812 0.407 1 98.62 212 MET A O 1
ATOM 1610 N N . LEU A 1 213 ? 12.391 -14.695 -0.99 1 98.81 213 LEU A N 1
ATOM 1611 C CA . LEU A 1 213 ? 13.445 -14.219 -1.877 1 98.81 213 LEU A CA 1
ATOM 1612 C C . LEU A 1 213 ? 13.68 -12.727 -1.688 1 98.81 213 LEU A C 1
ATOM 1614 O O . LEU A 1 213 ? 12.773 -11.922 -1.887 1 98.81 213 LEU A O 1
ATOM 1618 N N . ILE A 1 214 ? 14.836 -12.367 -1.277 1 98.81 214 ILE A N 1
ATOM 1619 C CA . ILE A 1 214 ? 15.164 -10.969 -1.011 1 98.81 214 ILE A CA 1
ATOM 1620 C C . ILE A 1 214 ? 16.078 -10.438 -2.109 1 98.81 214 ILE A C 1
ATOM 1622 O O . ILE A 1 214 ? 17.125 -11.031 -2.391 1 98.81 214 ILE A O 1
ATOM 1626 N N . MET A 1 215 ? 15.68 -9.336 -2.691 1 98.44 215 MET A N 1
ATOM 1627 C CA . MET A 1 215 ? 16.422 -8.758 -3.809 1 98.44 215 MET A CA 1
ATOM 1628 C C . MET A 1 215 ? 16.922 -7.359 -3.459 1 98.44 215 MET A C 1
ATOM 1630 O O . MET A 1 215 ? 16.297 -6.648 -2.672 1 98.44 215 MET A O 1
ATOM 1634 N N . ALA A 1 216 ? 18 -7.027 -4.004 1 97.62 216 ALA A N 1
ATOM 1635 C CA . ALA A 1 216 ? 18.562 -5.68 -3.949 1 97.62 216 ALA A CA 1
ATOM 1636 C C . ALA A 1 216 ? 19.438 -5.406 -5.168 1 97.62 216 ALA A C 1
ATOM 1638 O O . ALA A 1 216 ? 20.188 -6.281 -5.617 1 97.62 216 ALA A O 1
ATOM 1639 N N . ALA A 1 217 ? 19.312 -4.25 -5.711 1 95.69 217 ALA A N 1
ATOM 1640 C CA . ALA A 1 217 ? 20.188 -3.748 -6.777 1 95.69 217 ALA A CA 1
ATOM 1641 C C . ALA A 1 217 ? 20.266 -4.742 -7.934 1 95.69 217 ALA A C 1
ATOM 1643 O O . ALA A 1 217 ? 21.344 -5.035 -8.43 1 95.69 217 ALA A O 1
ATOM 1644 N N . GLY A 1 218 ? 19.141 -5.383 -8.164 1 96.69 218 GLY A N 1
ATOM 1645 C CA . GLY A 1 218 ? 19.047 -6.211 -9.352 1 96.69 218 GLY A CA 1
ATOM 1646 C C . GLY A 1 218 ? 19.531 -7.633 -9.125 1 96.69 218 GLY A C 1
ATOM 1647 O O . GLY A 1 218 ? 19.641 -8.414 -10.078 1 96.69 218 GLY A O 1
ATOM 1648 N N . GLY A 1 219 ? 19.859 -7.957 -7.906 1 97.62 219 GLY A N 1
ATOM 1649 C CA . GLY A 1 219 ? 20.328 -9.297 -7.582 1 97.62 219 GLY A CA 1
ATOM 1650 C C . GLY A 1 219 ? 19.609 -9.914 -6.406 1 97.62 219 GLY A C 1
ATOM 1651 O O . GLY A 1 219 ? 18.844 -9.234 -5.707 1 97.62 219 GLY A O 1
ATOM 1652 N N . VAL A 1 220 ? 19.797 -11.219 -6.262 1 98.19 220 VAL A N 1
ATOM 1653 C CA . VAL A 1 220 ? 19.281 -11.938 -5.105 1 98.19 220 VAL A CA 1
ATOM 1654 C C . VAL A 1 220 ? 20.297 -11.898 -3.967 1 98.19 220 VAL A C 1
ATOM 1656 O O . VAL A 1 220 ? 21.422 -12.367 -4.117 1 98.19 220 VAL A O 1
ATOM 1659 N N . VAL A 1 221 ? 19.891 -11.391 -2.865 1 98.19 221 VAL A N 1
ATOM 1660 C CA . VAL A 1 221 ? 20.828 -11.273 -1.756 1 98.19 221 VAL A CA 1
ATOM 1661 C C . VAL A 1 221 ? 20.594 -12.406 -0.756 1 98.19 221 VAL A C 1
ATOM 1663 O O . VAL A 1 221 ? 21.453 -12.703 0.069 1 98.19 221 VAL A O 1
ATOM 1666 N N . HIS A 1 222 ? 19.391 -12.969 -0.804 1 98.62 222 HIS A N 1
ATOM 1667 C CA . HIS A 1 222 ? 19.078 -14.062 0.105 1 98.62 222 HIS A CA 1
ATOM 1668 C C . HIS A 1 222 ? 17.844 -14.836 -0.375 1 98.62 222 HIS A C 1
ATOM 1670 O O . HIS A 1 222 ? 16.922 -14.25 -0.951 1 98.62 222 HIS A O 1
ATOM 1676 N N . HIS A 1 223 ? 17.859 -16.078 -0.213 1 98.56 223 HIS A N 1
ATOM 1677 C CA . HIS A 1 223 ? 16.734 -16.969 -0.447 1 98.56 223 HIS A CA 1
ATOM 1678 C C . HIS A 1 223 ? 16.672 -18.062 0.611 1 98.56 223 HIS A C 1
ATOM 1680 O O . HIS A 1 223 ? 17.578 -18.891 0.701 1 98.56 223 HIS A O 1
ATOM 1686 N N . GLY A 1 224 ? 15.594 -18.047 1.411 1 98.38 224 GLY A N 1
ATOM 1687 C CA . GLY A 1 224 ? 15.5 -19.031 2.475 1 98.38 224 GLY A CA 1
ATOM 1688 C C . GLY A 1 224 ? 14.148 -19.047 3.162 1 98.38 224 GLY A C 1
ATOM 1689 O O . GLY A 1 224 ? 13.258 -18.266 2.803 1 98.38 224 GLY A O 1
ATOM 1690 N N . PRO A 1 225 ? 13.945 -20 4.102 1 98.5 225 PRO A N 1
ATOM 1691 C CA . PRO A 1 225 ? 12.664 -20.094 4.812 1 98.5 225 PRO A CA 1
ATOM 1692 C C . PRO A 1 225 ? 12.32 -18.812 5.574 1 98.5 225 PRO A C 1
ATOM 1694 O O . PRO A 1 225 ? 13.203 -18.203 6.191 1 98.5 225 PRO A O 1
ATOM 1697 N N . CYS A 1 226 ? 11.062 -18.406 5.594 1 98.25 226 CYS A N 1
ATOM 1698 C CA . CYS A 1 226 ? 10.625 -17.172 6.258 1 98.25 226 CYS A CA 1
ATOM 1699 C C . CYS A 1 226 ? 10.812 -17.281 7.766 1 98.25 226 CYS A C 1
ATOM 1701 O O . CYS A 1 226 ? 10.898 -16.25 8.453 1 98.25 226 CYS A O 1
ATOM 1703 N N . GLN A 1 227 ? 10.969 -18.453 8.266 1 97.12 227 GLN A N 1
ATOM 1704 C CA . GLN A 1 227 ? 11.055 -18.625 9.711 1 97.12 227 GLN A CA 1
ATOM 1705 C C . GLN A 1 227 ? 12.508 -18.594 10.18 1 97.12 227 GLN A C 1
ATOM 1707 O O . GLN A 1 227 ? 12.781 -18.578 11.383 1 97.12 227 GLN A O 1
ATOM 1712 N N . SER A 1 228 ? 13.414 -18.578 9.281 1 97.81 228 SER A N 1
ATOM 1713 C CA . SER A 1 228 ? 14.82 -18.688 9.648 1 97.81 228 SER A CA 1
ATOM 1714 C C . SER A 1 228 ? 15.383 -17.344 10.102 1 97.81 228 SER A C 1
ATOM 1716 O O . SER A 1 228 ? 15.016 -16.297 9.555 1 97.81 228 SER A O 1
ATOM 1718 N N . THR A 1 229 ? 16.281 -17.375 11.023 1 97.75 229 THR A N 1
ATOM 1719 C CA . THR A 1 229 ? 16.938 -16.188 11.531 1 97.75 229 THR A CA 1
ATOM 1720 C C . THR A 1 229 ? 17.812 -15.555 10.453 1 97.75 229 THR A C 1
ATOM 1722 O O . THR A 1 229 ? 17.969 -14.328 10.406 1 97.75 229 THR A O 1
ATOM 1725 N N . ALA A 1 230 ? 18.344 -16.406 9.641 1 98.5 230 ALA A N 1
ATOM 1726 C CA . ALA A 1 230 ? 19.156 -15.883 8.547 1 98.5 230 ALA A CA 1
ATOM 1727 C C . ALA A 1 230 ? 18.328 -15.023 7.602 1 98.5 230 ALA A C 1
ATOM 1729 O O . ALA A 1 230 ? 18.781 -13.961 7.16 1 98.5 230 ALA A O 1
ATOM 1730 N N . THR A 1 231 ? 17.141 -15.5 7.305 1 98.56 231 THR A N 1
ATOM 1731 C CA . THR A 1 231 ? 16.234 -14.734 6.457 1 98.56 231 THR A CA 1
ATOM 1732 C C . THR A 1 231 ? 15.836 -13.422 7.133 1 98.56 231 THR A C 1
ATOM 1734 O O . THR A 1 231 ? 15.82 -12.367 6.496 1 98.56 231 THR A O 1
ATOM 1737 N N . HIS A 1 232 ? 15.547 -13.469 8.438 1 98.62 232 HIS A N 1
ATOM 1738 C CA . HIS A 1 232 ? 15.18 -12.266 9.18 1 98.62 232 HIS A CA 1
ATOM 1739 C C . HIS A 1 232 ? 16.297 -11.242 9.164 1 98.62 232 HIS A C 1
ATOM 1741 O O . HIS A 1 232 ? 16.062 -10.055 8.922 1 98.62 232 HIS A O 1
ATOM 1747 N N . ALA A 1 233 ? 17.484 -11.742 9.383 1 98.56 233 ALA A N 1
ATOM 1748 C CA . ALA A 1 233 ? 18.656 -10.867 9.383 1 98.56 233 ALA A CA 1
ATOM 1749 C C . ALA A 1 233 ? 18.859 -10.219 8.016 1 98.56 233 ALA A C 1
ATOM 1751 O O . ALA A 1 233 ? 19.141 -9.023 7.922 1 98.56 233 ALA A O 1
ATOM 1752 N N . ALA A 1 234 ? 18.75 -11.023 6.98 1 98.62 234 ALA A N 1
ATOM 1753 C CA . ALA A 1 234 ? 18.906 -10.516 5.617 1 98.62 234 ALA A CA 1
ATOM 1754 C C . ALA A 1 234 ? 17.828 -9.469 5.309 1 98.62 234 ALA A C 1
ATOM 1756 O O . ALA A 1 234 ? 18.125 -8.453 4.664 1 98.62 234 ALA A O 1
ATOM 1757 N N . LEU A 1 235 ? 16.594 -9.711 5.75 1 98.31 235 LEU A N 1
ATOM 1758 C CA . LEU A 1 235 ? 15.477 -8.805 5.547 1 98.31 235 LEU A CA 1
ATOM 1759 C C . LEU A 1 235 ? 15.734 -7.465 6.234 1 98.31 235 LEU A C 1
ATOM 1761 O O . LEU A 1 235 ? 15.562 -6.406 5.625 1 98.31 235 LEU A O 1
ATOM 1765 N N . GLU A 1 236 ? 16.172 -7.508 7.48 1 98.31 236 GLU A N 1
ATOM 1766 C CA . GLU A 1 236 ? 16.469 -6.285 8.219 1 98.31 236 GLU A CA 1
ATOM 1767 C C . GLU A 1 236 ? 17.609 -5.516 7.562 1 98.31 236 GLU A C 1
ATOM 1769 O O . GLU A 1 236 ? 17.578 -4.289 7.473 1 98.31 236 GLU A O 1
ATOM 1774 N N . GLN A 1 237 ? 18.578 -6.258 7.082 1 98.12 237 GLN A N 1
ATOM 1775 C CA . GLN A 1 237 ? 19.75 -5.637 6.461 1 98.12 237 GLN A CA 1
ATOM 1776 C C . GLN A 1 237 ? 19.375 -4.941 5.156 1 98.12 237 GLN A C 1
ATOM 1778 O O . GLN A 1 237 ? 19.797 -3.809 4.906 1 98.12 237 GLN A O 1
ATOM 1783 N N . VAL A 1 238 ? 18.562 -5.613 4.328 1 97.94 238 VAL A N 1
ATOM 1784 C CA . VAL A 1 238 ? 18.25 -5.07 3.012 1 97.94 238 VAL A CA 1
ATOM 1785 C C . VAL A 1 238 ? 17.438 -3.785 3.166 1 97.94 238 VAL A C 1
ATOM 1787 O O . VAL A 1 238 ? 17.469 -2.912 2.295 1 97.94 238 VAL A O 1
ATOM 1790 N N . PHE A 1 239 ? 16.703 -3.666 4.32 1 97.19 239 PHE A N 1
ATOM 1791 C CA . PHE A 1 239 ? 15.906 -2.469 4.582 1 97.19 239 PHE A CA 1
ATOM 1792 C C . PHE A 1 239 ? 16.625 -1.545 5.559 1 97.19 239 PHE A C 1
ATOM 1794 O O . PHE A 1 239 ? 15.984 -0.835 6.336 1 97.19 239 PHE A O 1
ATOM 1801 N N . GLU A 1 240 ? 17.922 -1.666 5.605 1 95.88 240 GLU A N 1
ATOM 1802 C CA . GLU A 1 240 ? 18.828 -0.75 6.277 1 95.88 240 GLU A CA 1
ATOM 1803 C C . GLU A 1 240 ? 18.562 -0.692 7.773 1 95.88 240 GLU A C 1
ATOM 1805 O O . GLU A 1 240 ? 18.672 0.368 8.391 1 95.88 240 GLU A O 1
ATOM 1810 N N . ARG A 1 241 ? 18.062 -1.751 8.266 1 95.88 241 ARG A N 1
ATOM 1811 C CA . ARG A 1 241 ? 17.797 -1.931 9.688 1 95.88 241 ARG A CA 1
ATOM 1812 C C . ARG A 1 241 ? 16.781 -0.913 10.195 1 95.88 241 ARG A C 1
ATOM 1814 O O . ARG A 1 241 ? 16.844 -0.487 11.352 1 95.88 241 ARG A O 1
ATOM 1821 N N . ARG A 1 242 ? 15.992 -0.521 9.32 1 95.69 242 ARG A N 1
ATOM 1822 C CA . ARG A 1 242 ? 14.938 0.406 9.719 1 95.69 242 ARG A CA 1
ATOM 1823 C C . ARG A 1 242 ? 13.672 -0.343 10.117 1 95.69 242 ARG A C 1
ATOM 1825 O O . ARG A 1 242 ? 12.695 0.269 10.547 1 95.69 242 ARG A O 1
ATOM 1832 N N . ILE A 1 243 ? 13.672 -1.657 9.914 1 96.19 243 ILE A N 1
ATOM 1833 C CA . ILE A 1 243 ? 12.617 -2.529 10.43 1 96.19 243 ILE A CA 1
ATOM 1834 C C . ILE A 1 243 ? 13.242 -3.662 11.242 1 96.19 243 ILE A C 1
ATOM 1836 O O . ILE A 1 243 ? 14.438 -3.938 11.125 1 96.19 243 ILE A O 1
ATOM 1840 N N . GLN A 1 244 ? 12.469 -4.27 12.047 1 96.81 244 GLN A N 1
ATOM 1841 C CA . GLN A 1 244 ? 12.867 -5.43 12.836 1 96.81 244 GLN A CA 1
ATOM 1842 C C . GLN A 1 244 ? 11.805 -6.523 12.781 1 96.81 244 GLN A C 1
ATOM 1844 O O . GLN A 1 244 ? 10.609 -6.234 12.805 1 96.81 244 GLN A O 1
ATOM 1849 N N . VAL A 1 245 ? 12.273 -7.746 12.695 1 97.5 245 VAL A N 1
ATOM 1850 C CA . VAL A 1 245 ? 11.359 -8.883 12.633 1 97.5 245 VAL A CA 1
ATOM 1851 C C . VAL A 1 245 ? 11.156 -9.461 14.031 1 97.5 245 VAL A C 1
ATOM 1853 O O . VAL A 1 245 ? 12.125 -9.688 14.758 1 97.5 245 VAL A O 1
ATOM 1856 N N . ARG A 1 246 ? 9.953 -9.656 14.43 1 96.56 246 ARG A N 1
ATOM 1857 C CA . ARG A 1 246 ? 9.602 -10.211 15.734 1 96.56 246 ARG A CA 1
ATOM 1858 C C . ARG A 1 246 ? 8.469 -11.234 15.602 1 96.56 246 ARG A C 1
ATOM 1860 O O . ARG A 1 246 ? 7.688 -11.18 14.648 1 96.56 246 ARG A O 1
ATOM 1867 N N . GLU A 1 247 ? 8.469 -12.141 16.516 1 95.38 247 GLU A N 1
ATOM 1868 C CA . GLU A 1 247 ? 7.398 -13.133 16.547 1 95.38 247 GLU A CA 1
ATOM 1869 C C . GLU A 1 247 ? 6.305 -12.734 17.547 1 95.38 247 GLU A C 1
ATOM 1871 O O . GLU A 1 247 ? 6.602 -12.305 18.656 1 95.38 247 GLU A O 1
ATOM 1876 N N . ILE A 1 248 ? 5.117 -12.859 17.109 1 93.06 248 ILE A N 1
ATOM 1877 C CA . ILE A 1 248 ? 3.965 -12.617 17.984 1 93.06 248 ILE A CA 1
ATOM 1878 C C . ILE A 1 248 ? 2.836 -13.578 17.609 1 93.06 248 ILE A C 1
ATOM 1880 O O . ILE A 1 248 ? 2.385 -13.609 16.469 1 93.06 248 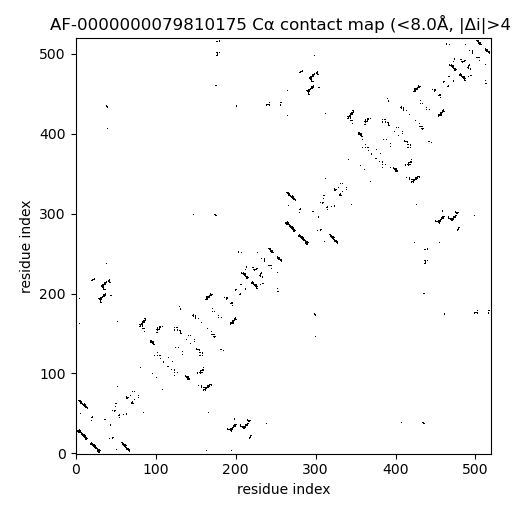ILE A O 1
ATOM 1884 N N . ASP A 1 249 ? 2.398 -14.375 18.594 1 91.88 249 ASP A N 1
ATOM 1885 C CA . ASP A 1 249 ? 1.317 -15.344 18.438 1 91.88 249 ASP A CA 1
ATOM 1886 C C . ASP A 1 249 ? 1.613 -16.312 17.297 1 91.88 249 ASP A C 1
ATOM 1888 O O . ASP A 1 249 ? 0.747 -16.578 16.453 1 91.88 249 ASP A O 1
ATOM 1892 N N . GLY A 1 250 ? 2.857 -16.672 17.156 1 91.44 250 GLY A N 1
ATOM 1893 C CA . GLY A 1 250 ? 3.244 -17.656 16.156 1 91.44 250 GLY A CA 1
ATOM 1894 C C . GLY A 1 250 ? 3.438 -17.062 14.781 1 91.44 250 GLY A C 1
ATOM 1895 O O . GLY A 1 250 ? 3.732 -17.781 13.82 1 91.44 250 GLY A O 1
ATOM 1896 N N . LEU A 1 251 ? 3.246 -15.758 14.688 1 93.75 251 LEU A N 1
ATOM 1897 C CA . LEU A 1 251 ? 3.428 -15.078 13.414 1 93.75 251 LEU A CA 1
ATOM 1898 C C . LEU A 1 251 ? 4.664 -14.188 13.445 1 93.75 251 LEU A C 1
ATOM 1900 O O . LEU A 1 251 ? 4.938 -13.531 14.445 1 93.75 251 LEU A O 1
ATOM 1904 N N . TRP A 1 252 ? 5.406 -14.25 12.375 1 95 252 TRP A N 1
ATOM 1905 C CA . TRP A 1 252 ? 6.52 -13.312 12.227 1 95 252 TRP A CA 1
ATOM 1906 C C . TRP A 1 252 ? 6.051 -12.008 11.602 1 95 252 TRP A C 1
ATOM 1908 O O . TRP A 1 252 ? 5.352 -12.016 10.586 1 95 252 TRP A O 1
ATOM 1918 N N . MET A 1 253 ? 6.422 -10.898 12.266 1 94.75 253 MET A N 1
ATOM 1919 C CA . MET A 1 253 ? 6.008 -9.578 11.812 1 94.75 253 MET A CA 1
ATOM 1920 C C . MET A 1 253 ? 7.207 -8.648 11.68 1 94.75 253 MET A C 1
ATOM 1922 O O . MET A 1 253 ? 8.227 -8.844 12.344 1 94.75 253 MET A O 1
ATOM 1926 N N . ALA A 1 254 ? 7.07 -7.695 10.773 1 96.12 254 ALA A N 1
ATOM 1927 C CA . ALA A 1 254 ? 8.047 -6.617 10.656 1 96.12 254 ALA A CA 1
ATOM 1928 C C . ALA A 1 254 ? 7.57 -5.359 11.367 1 96.12 254 ALA A C 1
ATOM 1930 O O . ALA A 1 254 ? 6.473 -4.863 11.102 1 96.12 254 ALA A O 1
ATOM 1931 N N . LEU A 1 255 ? 8.32 -4.812 12.273 1 95.75 255 LEU A N 1
ATOM 1932 C CA . LEU A 1 255 ? 8.039 -3.594 13.023 1 95.75 255 LEU A CA 1
ATOM 1933 C C . LEU A 1 255 ? 8.977 -2.467 12.609 1 95.75 255 LEU A C 1
ATOM 1935 O O . LEU A 1 255 ? 10.164 -2.705 12.352 1 95.75 255 LEU A O 1
ATOM 1939 N N . PRO A 1 256 ? 8.438 -1.256 12.57 1 94.56 256 PRO A N 1
ATOM 1940 C CA . PRO A 1 256 ? 9.383 -0.148 12.391 1 94.56 256 PRO A CA 1
ATOM 1941 C C . PRO A 1 256 ? 10.352 -0.002 13.555 1 94.56 256 PRO A C 1
ATOM 1943 O O . PRO A 1 256 ? 9.977 -0.219 14.711 1 94.56 256 PRO A O 1
ATOM 1946 N N . ARG A 1 257 ? 11.531 0.264 13.258 1 93.62 257 ARG A N 1
ATOM 1947 C CA . ARG A 1 257 ? 12.484 0.57 14.328 1 93.62 257 ARG A CA 1
ATOM 1948 C C . ARG A 1 257 ? 12.297 1.999 14.828 1 93.62 257 ARG A C 1
ATOM 1950 O O . ARG A 1 257 ? 12.57 2.957 14.102 1 93.62 257 ARG A O 1
ATOM 1957 N N . MET A 1 258 ? 11.883 2.143 16.016 1 88.75 258 MET A N 1
ATOM 1958 C CA . MET A 1 258 ? 11.516 3.443 16.562 1 88.75 258 MET A CA 1
ATOM 1959 C C . MET A 1 258 ? 12.75 4.18 17.078 1 88.75 258 MET A C 1
ATOM 1961 O O . MET A 1 258 ? 12.719 5.398 17.25 1 88.75 258 MET A O 1
ATOM 1965 N N . GLU A 1 259 ? 13.766 3.418 17.438 1 84.44 259 GLU A N 1
ATOM 1966 C CA . GLU A 1 259 ? 15.023 4.051 17.828 1 84.44 259 GLU A CA 1
ATOM 1967 C C . GLU A 1 259 ? 15.875 4.402 16.609 1 84.44 259 GLU A C 1
ATOM 1969 O O . GLU A 1 259 ? 16.062 3.572 15.727 1 84.44 259 GLU A O 1
ATOM 1974 N N . ARG A 1 260 ? 16.25 5.648 16.438 1 72 260 ARG A N 1
ATOM 1975 C CA . ARG A 1 260 ? 17.031 6.098 15.281 1 72 260 ARG A CA 1
ATOM 1976 C C . ARG A 1 260 ? 18.469 5.605 15.367 1 72 260 ARG A C 1
ATOM 1978 O O . ARG A 1 260 ? 19.016 5.453 16.469 1 72 260 ARG A O 1
ATOM 1985 N N . MET B 1 1 ? -9.477 22.969 28.625 1 45.59 1 MET B N 1
ATOM 1986 C CA . MET B 1 1 ? -10.195 22.719 27.375 1 45.59 1 MET B CA 1
ATOM 1987 C C . MET B 1 1 ? -9.234 22.266 26.281 1 45.59 1 MET B C 1
ATOM 1989 O O . MET B 1 1 ? -8.211 22.922 26.047 1 45.59 1 MET B O 1
ATOM 1993 N N . LYS B 1 2 ? -9.141 20.969 25.844 1 63 2 LYS B N 1
ATOM 1994 C CA . LYS B 1 2 ? -8.086 20.484 24.969 1 63 2 LYS B CA 1
ATOM 1995 C C . LYS B 1 2 ? -8.039 21.266 23.656 1 63 2 LYS B C 1
ATOM 1997 O O . LYS B 1 2 ? -9.086 21.578 23.078 1 63 2 LYS B O 1
ATOM 2002 N N . ASN B 1 3 ? -7 21.953 23.438 1 90.75 3 ASN B N 1
ATOM 2003 C CA . ASN B 1 3 ? -6.816 22.766 22.234 1 90.75 3 ASN B CA 1
ATOM 2004 C C . ASN B 1 3 ? -7.141 21.969 20.969 1 90.75 3 ASN B C 1
ATOM 2006 O O . ASN B 1 3 ? -6.656 20.844 20.797 1 90.75 3 ASN B O 1
ATOM 2010 N N . ILE B 1 4 ? -8.273 22.375 20.297 1 97.19 4 ILE B N 1
ATOM 2011 C CA . ILE B 1 4 ? -8.758 21.734 19.094 1 97.19 4 ILE B CA 1
ATOM 2012 C C . ILE B 1 4 ? -8.148 22.406 17.859 1 97.19 4 ILE B C 1
ATOM 2014 O O . ILE B 1 4 ? -8.227 23.625 17.719 1 97.19 4 ILE B O 1
ATOM 2018 N N . ALA B 1 5 ? -7.5 21.594 17.078 1 98.06 5 ALA B N 1
ATOM 2019 C CA . ALA B 1 5 ? -6.902 22.141 15.859 1 98.06 5 ALA B CA 1
ATOM 2020 C C . ALA B 1 5 ? -7.941 22.266 14.75 1 98.06 5 ALA B C 1
ATOM 2022 O O . ALA B 1 5 ? -8.016 23.297 14.078 1 98.06 5 ALA B O 1
ATOM 2023 N N . VAL B 1 6 ? -8.719 21.219 14.523 1 98.12 6 VAL B N 1
ATOM 2024 C CA . VAL B 1 6 ? -9.781 21.188 13.523 1 98.12 6 VAL B CA 1
ATOM 2025 C C . VAL B 1 6 ? -11.055 20.625 14.141 1 98.12 6 VAL B C 1
ATOM 2027 O O . VAL B 1 6 ? -11.031 19.594 14.805 1 98.12 6 VAL B O 1
ATOM 2030 N N . SER B 1 7 ? -12.156 21.328 13.984 1 97.88 7 SER B N 1
ATOM 2031 C CA . SER B 1 7 ? -13.453 20.828 14.422 1 97.88 7 SER B CA 1
ATOM 2032 C C . SER B 1 7 ? -14.461 20.828 13.281 1 97.88 7 SER B C 1
ATOM 2034 O O . SER B 1 7 ? -14.383 21.656 12.367 1 97.88 7 SER B O 1
ATOM 2036 N N . ALA B 1 8 ? -15.266 19.891 13.297 1 97.5 8 ALA B N 1
ATOM 2037 C CA . ALA B 1 8 ? -16.312 19.734 12.297 1 97.5 8 ALA B CA 1
ATOM 2038 C C . ALA B 1 8 ? -17.656 19.422 12.953 1 97.5 8 ALA B C 1
ATOM 2040 O O . ALA B 1 8 ? -17.719 18.688 13.93 1 97.5 8 ALA B O 1
ATOM 2041 N N . ARG B 1 9 ? -18.703 20.062 12.453 1 97.75 9 ARG B N 1
ATOM 2042 C CA . ARG B 1 9 ? -20.047 19.875 12.969 1 97.75 9 ARG B CA 1
ATOM 2043 C C . ARG B 1 9 ? -21.031 19.578 11.836 1 97.75 9 ARG B C 1
ATOM 2045 O O . ARG B 1 9 ? -21.141 20.344 10.883 1 97.75 9 ARG B O 1
ATOM 2052 N N . GLN B 1 10 ? -21.656 18.359 12.039 1 97.44 10 GLN B N 1
ATOM 2053 C CA . GLN B 1 10 ? -22.734 17.953 11.148 1 97.44 10 GLN B CA 1
ATOM 2054 C C . GLN B 1 10 ? -22.281 17.953 9.695 1 97.44 10 GLN B C 1
ATOM 2056 O O . GLN B 1 10 ? -22.953 18.516 8.828 1 97.44 10 GLN B O 1
ATOM 2061 N N . ILE B 1 11 ? -21.125 17.406 9.461 1 97.19 11 ILE B N 1
ATOM 2062 C CA . ILE B 1 11 ? -20.578 17.375 8.109 1 97.19 11 ILE B CA 1
ATOM 2063 C C . ILE B 1 11 ? -21.281 16.312 7.281 1 97.19 11 ILE B C 1
ATOM 2065 O O . ILE B 1 11 ? -21.281 15.141 7.641 1 97.19 11 ILE B O 1
ATOM 2069 N N . SER B 1 12 ? -21.875 16.672 6.234 1 97.06 12 SER B N 1
ATOM 2070 C CA . SER B 1 12 ? -22.438 15.789 5.215 1 97.06 12 SER B CA 1
ATOM 2071 C C . SER B 1 12 ? -21.938 16.156 3.824 1 97.06 12 SER B C 1
ATOM 2073 O O . SER B 1 12 ? -21.75 17.344 3.518 1 97.06 12 SER B O 1
ATOM 2075 N N . ALA B 1 13 ? -21.625 15.203 3.066 1 95.69 13 ALA B N 1
ATOM 2076 C CA . ALA B 1 13 ? -21.141 15.43 1.702 1 95.69 13 ALA B CA 1
ATOM 2077 C C . ALA B 1 13 ? -21.766 14.43 0.732 1 95.69 13 ALA B C 1
ATOM 2079 O O . ALA B 1 13 ? -21.906 13.25 1.055 1 95.69 13 ALA B O 1
ATOM 2080 N N . SER B 1 14 ? -22.156 14.859 -0.397 1 93.81 14 SER B N 1
ATOM 2081 C CA . SER B 1 14 ? -22.734 14.008 -1.436 1 93.81 14 SER B CA 1
ATOM 2082 C C . SER B 1 14 ? -22.172 14.359 -2.809 1 93.81 14 SER B C 1
ATOM 2084 O O . SER B 1 14 ? -21.859 15.523 -3.082 1 93.81 14 SER B O 1
ATOM 2086 N N . ILE B 1 15 ? -21.938 13.297 -3.586 1 86 15 ILE B N 1
ATOM 2087 C CA . ILE B 1 15 ? -21.547 13.453 -4.988 1 86 15 ILE B CA 1
ATOM 2088 C C . ILE B 1 15 ? -22.594 12.797 -5.883 1 86 15 ILE B C 1
ATOM 2090 O O . ILE B 1 15 ? -22.938 11.633 -5.695 1 86 15 ILE B O 1
ATOM 2094 N N . ALA B 1 16 ? -22.953 13.398 -7.062 1 82.38 16 ALA B N 1
ATOM 2095 C CA . ALA B 1 16 ? -23.938 12.906 -8.016 1 82.38 16 ALA B CA 1
ATOM 2096 C C . ALA B 1 16 ? -25.078 12.18 -7.293 1 82.38 16 ALA B C 1
ATOM 2098 O O . ALA B 1 16 ? -25.438 11.062 -7.656 1 82.38 16 ALA B O 1
ATOM 2099 N N . ASN B 1 17 ? -25.484 12.531 -6.188 1 81.94 17 ASN B N 1
ATOM 2100 C CA . ASN B 1 17 ? -26.641 12.062 -5.434 1 81.94 17 ASN B CA 1
ATOM 2101 C C . ASN B 1 17 ? -26.266 10.914 -4.496 1 81.94 17 ASN B C 1
ATOM 2103 O O . ASN B 1 17 ? -27.141 10.32 -3.861 1 81.94 17 ASN B O 1
ATOM 2107 N N . ALA B 1 18 ? -25.109 10.57 -4.488 1 87.62 18 ALA B N 1
ATOM 2108 C CA . ALA B 1 18 ? -24.672 9.547 -3.547 1 87.62 18 ALA B CA 1
ATOM 2109 C C . ALA B 1 18 ? -24.094 10.18 -2.281 1 87.62 18 ALA B C 1
ATOM 2111 O O . ALA B 1 18 ? -23.172 11 -2.352 1 87.62 18 ALA B O 1
ATOM 2112 N N . SER B 1 19 ? -24.672 9.859 -1.178 1 92.31 19 SER B N 1
ATOM 2113 C CA . SER B 1 19 ? -24.203 10.367 0.104 1 92.31 19 SER B CA 1
ATOM 2114 C C . SER B 1 19 ? -22.906 9.68 0.519 1 92.31 19 SER B C 1
ATOM 2116 O O . SER B 1 19 ? -22.859 8.453 0.666 1 92.31 19 SER B O 1
ATOM 2118 N N . ILE B 1 20 ? -21.844 10.453 0.749 1 94.5 20 ILE B N 1
ATOM 2119 C CA . ILE B 1 20 ? -20.531 9.922 1.067 1 94.5 20 ILE B CA 1
ATOM 2120 C C . ILE B 1 20 ? -20.25 10.094 2.559 1 94.5 20 ILE B C 1
ATOM 2122 O O . ILE B 1 20 ? -19.766 9.164 3.215 1 94.5 20 ILE B O 1
ATOM 2126 N N . LEU B 1 21 ? -20.5 11.242 3.066 1 97.44 21 LEU B N 1
ATOM 2127 C CA . LEU B 1 21 ? -20.375 11.523 4.492 1 97.44 21 LEU B CA 1
ATOM 2128 C C . LEU B 1 21 ? -21.734 11.836 5.105 1 97.44 21 LEU B C 1
ATOM 2130 O O . LEU B 1 21 ? -22.578 12.484 4.477 1 97.44 21 LEU B O 1
ATOM 2134 N N . ARG B 1 22 ? -22 11.391 6.375 1 96.25 22 ARG B N 1
ATOM 2135 C CA . ARG B 1 22 ? -23.328 11.469 6.973 1 96.25 22 ARG B CA 1
ATOM 2136 C C . ARG B 1 22 ? -23.266 12.078 8.367 1 96.25 22 ARG B C 1
ATOM 2138 O O . ARG B 1 22 ? -23.219 11.359 9.367 1 96.25 22 ARG B O 1
ATOM 2145 N N . GLY B 1 23 ? -23.328 13.375 8.453 1 96 23 GLY B N 1
ATOM 2146 C CA . GLY B 1 23 ? -23.5 14.094 9.703 1 96 23 GLY B CA 1
ATOM 2147 C C . GLY B 1 23 ? -22.375 13.852 10.695 1 96 23 GLY B C 1
ATOM 2148 O O . GLY B 1 23 ? -22.641 13.492 11.844 1 96 23 GLY B O 1
ATOM 2149 N N . ILE B 1 24 ? -21.172 14.133 10.32 1 97.56 24 ILE B N 1
ATOM 2150 C CA . ILE B 1 24 ? -20 13.812 11.133 1 97.56 24 ILE B CA 1
ATOM 2151 C C . ILE B 1 24 ? -19.688 14.977 12.07 1 97.56 24 ILE B C 1
ATOM 2153 O O . ILE B 1 24 ? -19.625 16.125 11.633 1 97.56 24 ILE B O 1
ATOM 2157 N N . ASP B 1 25 ? -19.672 14.734 13.359 1 98.12 25 ASP B N 1
ATOM 2158 C CA . ASP B 1 25 ? -19.094 15.625 14.359 1 98.12 25 ASP B CA 1
ATOM 2159 C C . ASP B 1 25 ? -17.719 15.156 14.789 1 98.12 25 ASP B C 1
ATOM 2161 O O . ASP B 1 25 ? -17.516 13.977 15.102 1 98.12 25 ASP B O 1
ATOM 2165 N N . LEU B 1 26 ? -16.812 16.047 14.758 1 97.56 26 LEU B N 1
ATOM 2166 C CA . LEU B 1 26 ? -15.43 15.633 14.984 1 97.56 26 LEU B CA 1
ATOM 2167 C C . LEU B 1 26 ? -14.609 16.766 15.594 1 97.56 26 LEU B C 1
ATOM 2169 O O . LEU B 1 26 ? -14.75 17.922 15.195 1 97.56 26 LEU B O 1
ATOM 2173 N N . ASP B 1 27 ? -13.852 16.5 16.594 1 98.25 27 ASP B N 1
ATOM 2174 C CA . ASP B 1 27 ? -12.828 17.391 17.156 1 98.25 27 ASP B CA 1
ATOM 2175 C C . ASP B 1 27 ? -11.445 16.734 17.094 1 98.25 27 ASP B C 1
ATOM 2177 O O . ASP B 1 27 ? -11.211 15.703 17.703 1 98.25 27 ASP B O 1
ATOM 2181 N N . LEU B 1 28 ? -10.586 17.312 16.391 1 98.31 28 LEU B N 1
ATOM 2182 C CA . LEU B 1 28 ? -9.203 16.844 16.312 1 98.31 28 LEU B CA 1
ATOM 2183 C C . LEU B 1 28 ? -8.297 17.703 17.188 1 98.31 28 LEU B C 1
ATOM 2185 O O . LEU B 1 28 ? -8.172 18.906 16.969 1 98.31 28 LEU B O 1
ATOM 2189 N N . PRO B 1 29 ? -7.652 17.141 18.125 1 97.94 29 PRO B N 1
ATOM 2190 C CA . PRO B 1 29 ? -6.844 17.906 19.078 1 97.94 29 PRO B CA 1
ATOM 2191 C C . PRO B 1 29 ? -5.582 18.484 18.438 1 97.94 29 PRO B C 1
ATOM 2193 O O . PRO B 1 29 ? -4.996 17.875 17.547 1 97.94 29 PRO B O 1
ATOM 2196 N N . ALA B 1 30 ? -5.148 19.641 18.906 1 98 30 ALA B N 1
ATOM 2197 C CA . ALA B 1 30 ? -3.902 20.266 18.484 1 98 30 ALA B CA 1
ATOM 2198 C C . ALA B 1 30 ? -2.695 19.578 19.109 1 98 30 ALA B C 1
ATOM 2200 O O . ALA B 1 30 ? -2.789 19.047 20.219 1 98 30 ALA B O 1
ATOM 2201 N N . GLY B 1 31 ? -1.641 19.562 18.359 1 98 31 GLY B N 1
ATOM 2202 C CA . GLY B 1 31 ? -0.388 19.047 18.891 1 98 31 GLY B CA 1
ATOM 2203 C C . GLY B 1 31 ? -0.355 17.531 19.016 1 98 31 GLY B C 1
ATOM 2204 O O . GLY B 1 31 ? 0.369 16.984 19.844 1 98 31 GLY B O 1
ATOM 2205 N N . ARG B 1 32 ? -1.202 16.891 18.234 1 98.44 32 ARG B N 1
ATOM 2206 C CA . ARG B 1 32 ? -1.282 15.438 18.25 1 98.44 32 ARG B CA 1
ATOM 2207 C C . ARG B 1 32 ? -1.374 14.875 16.844 1 98.44 32 ARG B C 1
ATOM 2209 O O . ARG B 1 32 ? -1.668 15.602 15.891 1 98.44 32 ARG B O 1
ATOM 2216 N N . TRP B 1 33 ? -1.031 13.672 16.703 1 98.81 33 TRP B N 1
ATOM 2217 C CA . TRP B 1 33 ? -1.224 12.914 15.469 1 98.81 33 TRP B CA 1
ATOM 2218 C C . TRP B 1 33 ? -2.465 12.031 15.562 1 98.81 33 TRP B C 1
ATOM 2220 O O . TRP B 1 33 ? -2.543 11.148 16.406 1 98.81 33 TRP B O 1
ATOM 2230 N N . THR B 1 34 ? -3.449 12.312 14.703 1 98.81 34 THR B N 1
ATOM 2231 C CA . THR B 1 34 ? -4.637 11.477 14.562 1 98.81 34 THR B CA 1
ATOM 2232 C C . THR B 1 34 ? -4.605 10.711 13.242 1 98.81 34 THR B C 1
ATOM 2234 O O . THR B 1 34 ? -4.531 11.312 12.172 1 98.81 34 THR B O 1
ATOM 2237 N N . SER B 1 35 ? -4.609 9.391 13.305 1 98.81 35 SER B N 1
ATOM 2238 C CA . SER B 1 35 ? -4.75 8.57 12.109 1 98.81 35 SER B CA 1
ATOM 2239 C C . SER B 1 35 ? -6.219 8.297 11.797 1 98.81 35 SER B C 1
ATOM 2241 O O . SER B 1 35 ? -7.031 8.133 12.711 1 98.81 35 SER B O 1
ATOM 2243 N N . VAL B 1 36 ? -6.535 8.328 10.523 1 98.69 36 VAL B N 1
ATOM 2244 C CA . VAL B 1 36 ? -7.875 8 10.039 1 98.69 36 VAL B CA 1
ATOM 2245 C C . VAL B 1 36 ? -7.848 6.656 9.312 1 98.69 36 VAL B C 1
ATOM 2247 O O . VAL B 1 36 ? -7.105 6.48 8.344 1 98.69 36 VAL B O 1
ATOM 2250 N N . VAL B 1 37 ? -8.641 5.723 9.812 1 98.31 37 VAL B N 1
ATOM 2251 C CA . VAL B 1 37 ? -8.641 4.375 9.258 1 98.31 37 VAL B CA 1
ATOM 2252 C C . VAL B 1 37 ? -10.078 3.922 9.008 1 98.31 37 VAL B C 1
ATOM 2254 O O . VAL B 1 37 ? -11.023 4.504 9.547 1 98.31 37 VAL B O 1
ATOM 2257 N N . GLY B 1 38 ? -10.266 2.957 8.219 1 97.62 38 GLY B N 1
ATOM 2258 C CA . GLY B 1 38 ? -11.531 2.359 7.828 1 97.62 38 GLY B CA 1
ATOM 2259 C C . GLY B 1 38 ? -11.445 1.576 6.531 1 97.62 38 GLY B C 1
ATOM 2260 O O . GLY B 1 38 ? -10.445 1.646 5.82 1 97.62 38 GLY B O 1
ATOM 2261 N N . PRO B 1 39 ? -12.477 0.825 6.254 1 95.69 39 PRO B N 1
ATOM 2262 C CA . PRO B 1 39 ? -12.477 0.059 5.004 1 95.69 39 PRO B CA 1
ATOM 2263 C C . PRO B 1 39 ? -12.516 0.95 3.764 1 95.69 39 PRO B C 1
ATOM 2265 O O . PRO B 1 39 ? -12.695 2.164 3.879 1 95.69 39 PRO B O 1
ATOM 2268 N N . ASN B 1 40 ? -12.25 0.3 2.619 1 91.38 40 ASN B N 1
ATOM 2269 C CA . ASN B 1 40 ? -12.375 1.026 1.361 1 91.38 40 ASN B CA 1
ATOM 2270 C C . ASN B 1 40 ? -13.773 1.611 1.188 1 91.38 40 ASN B C 1
ATOM 2272 O O . ASN B 1 40 ? -14.773 0.948 1.485 1 91.38 40 ASN B O 1
ATOM 2276 N N . GLY B 1 41 ? -13.867 2.855 0.795 1 90.62 41 GLY B N 1
ATOM 2277 C CA . GLY B 1 41 ? -15.148 3.488 0.535 1 90.62 41 GLY B CA 1
ATOM 2278 C C . GLY B 1 41 ? -15.773 4.102 1.774 1 90.62 41 GLY B C 1
ATOM 2279 O O . GLY B 1 41 ? -16.906 4.598 1.726 1 90.62 41 GLY B O 1
ATOM 2280 N N . ALA B 1 42 ? -15.039 4.145 2.844 1 95 42 ALA B N 1
ATOM 2281 C CA . ALA B 1 42 ? -15.594 4.613 4.113 1 95 42 ALA B CA 1
ATOM 2282 C C . ALA B 1 42 ? -15.758 6.129 4.113 1 95 42 ALA B C 1
ATOM 2284 O O . ALA B 1 42 ? -16.422 6.688 4.988 1 95 42 ALA B O 1
ATOM 2285 N N . GLY B 1 43 ? -15.141 6.82 3.184 1 95 43 GLY B N 1
ATOM 2286 C CA . GLY B 1 43 ? -15.25 8.273 3.104 1 95 43 GLY B CA 1
ATOM 2287 C C . GLY B 1 43 ? -14.055 8.992 3.695 1 95 43 GLY B C 1
ATOM 2288 O O . GLY B 1 43 ? -14.109 10.203 3.934 1 95 43 GLY B O 1
ATOM 2289 N N . LYS B 1 44 ? -12.977 8.312 3.977 1 96.69 44 LYS B N 1
ATOM 2290 C CA . LYS B 1 44 ? -11.812 8.859 4.664 1 96.69 44 LYS B CA 1
ATOM 2291 C C . LYS B 1 44 ? -11.219 10.031 3.895 1 96.69 44 LYS B C 1
ATOM 2293 O O . LYS B 1 44 ? -11.031 11.117 4.457 1 96.69 44 LYS B O 1
ATOM 2298 N N . SER B 1 45 ? -10.953 9.82 2.547 1 94.5 45 SER B N 1
ATOM 2299 C CA . SER B 1 45 ? -10.367 10.867 1.72 1 94.5 45 SER B CA 1
ATOM 2300 C C . SER B 1 45 ? -11.312 12.055 1.574 1 94.5 45 SER B C 1
ATOM 2302 O O . SER B 1 45 ? -10.883 13.211 1.595 1 94.5 45 SER B O 1
ATOM 2304 N N . THR B 1 46 ? -12.602 11.781 1.443 1 93.94 46 THR B N 1
ATOM 2305 C CA . THR B 1 46 ? -13.602 12.836 1.332 1 93.94 46 THR B CA 1
ATOM 2306 C C . THR B 1 46 ? -13.648 13.68 2.605 1 93.94 46 THR B C 1
ATOM 2308 O O . THR B 1 46 ? -13.664 14.906 2.541 1 93.94 46 THR B O 1
ATOM 2311 N N . LEU B 1 47 ? -13.633 12.961 3.734 1 96.69 47 LEU B N 1
ATOM 2312 C CA . LEU B 1 47 ? -13.641 13.688 4.996 1 96.69 47 LEU B CA 1
ATOM 2313 C C . LEU B 1 47 ? -12.414 14.594 5.105 1 96.69 47 LEU B C 1
ATOM 2315 O O . LEU B 1 47 ? -12.531 15.773 5.457 1 96.69 47 LEU B O 1
ATOM 2319 N N . LEU B 1 48 ? -11.242 14.039 4.789 1 96.75 48 LEU B N 1
ATOM 2320 C CA . LEU B 1 48 ? -10.008 14.82 4.898 1 96.75 48 LEU B CA 1
ATOM 2321 C C . LEU B 1 48 ? -10.055 16.047 3.994 1 96.75 48 LEU B C 1
ATOM 2323 O O . LEU B 1 48 ? -9.633 17.125 4.391 1 96.75 48 LEU B O 1
ATOM 2327 N N . LYS B 1 49 ? -10.586 15.922 2.816 1 95.31 49 LYS B N 1
ATOM 2328 C CA . LYS B 1 49 ? -10.711 17.031 1.887 1 95.31 49 LYS B CA 1
ATOM 2329 C C . LYS B 1 49 ? -11.672 18.094 2.426 1 95.31 49 LYS B C 1
ATOM 2331 O O . LYS B 1 49 ? -11.445 19.297 2.248 1 95.31 49 LYS B O 1
ATOM 2336 N N . VAL B 1 50 ? -12.742 17.656 3.07 1 95.56 50 VAL B N 1
ATOM 2337 C CA . VAL B 1 50 ? -13.688 18.594 3.676 1 95.56 50 VAL B CA 1
ATOM 2338 C C . VAL B 1 50 ? -12.992 19.391 4.773 1 95.56 50 VAL B C 1
ATOM 2340 O O . VAL B 1 50 ? -13.117 20.625 4.828 1 95.56 50 VAL B O 1
ATOM 2343 N N . LEU B 1 51 ? -12.227 18.656 5.586 1 96.62 51 LEU B N 1
ATOM 2344 C CA . LEU B 1 51 ? -11.539 19.312 6.691 1 96.62 51 LEU B CA 1
ATOM 2345 C C . LEU B 1 51 ? -10.508 20.312 6.176 1 96.62 51 LEU B C 1
ATOM 2347 O O . LEU B 1 51 ? -10.219 21.312 6.836 1 96.62 51 LEU B O 1
ATOM 2351 N N . ALA B 1 52 ? -9.977 20.016 4.98 1 94.81 52 ALA B N 1
ATOM 2352 C CA . ALA B 1 52 ? -8.969 20.891 4.379 1 94.81 52 ALA B CA 1
ATOM 2353 C C . ALA B 1 52 ? -9.617 22.016 3.568 1 94.81 52 ALA B C 1
ATOM 2355 O O . ALA B 1 52 ? -8.938 22.922 3.107 1 94.81 52 ALA B O 1
ATOM 2356 N N . GLY B 1 53 ? -10.906 21.906 3.34 1 92.94 53 GLY B N 1
ATOM 2357 C CA . GLY B 1 53 ? -11.594 22.875 2.492 1 92.94 53 GLY B CA 1
ATOM 2358 C C . GLY B 1 53 ? -11.281 22.703 1.018 1 92.94 53 GLY B C 1
ATOM 2359 O O . GLY B 1 53 ? -11.234 23.672 0.268 1 92.94 53 GLY B O 1
ATOM 2360 N N . LEU B 1 54 ? -11.039 21.469 0.586 1 88.94 54 LEU B N 1
ATOM 2361 C CA . LEU B 1 54 ? -10.555 21.203 -0.769 1 88.94 54 LEU B CA 1
ATOM 2362 C C . LEU B 1 54 ? -11.57 20.375 -1.558 1 88.94 54 LEU B C 1
ATOM 2364 O O . LEU B 1 54 ? -11.328 20.047 -2.721 1 88.94 54 LEU B O 1
ATOM 2368 N N . LEU B 1 55 ? -12.609 19.906 -0.892 1 86.56 55 LEU B N 1
ATOM 2369 C CA . LEU B 1 55 ? -13.594 19.109 -1.622 1 86.56 55 LEU B CA 1
ATOM 2370 C C . LEU B 1 55 ? -14.367 19.984 -2.611 1 86.56 55 LEU B C 1
ATOM 2372 O O . LEU B 1 55 ? -15.117 20.875 -2.207 1 86.56 55 LEU B O 1
ATOM 2376 N N . ARG B 1 56 ? -14 19.562 -3.848 1 80.75 56 ARG B N 1
ATOM 2377 C CA . ARG B 1 56 ? -14.656 20.281 -4.934 1 80.75 56 ARG B CA 1
ATOM 2378 C C . ARG B 1 56 ? -15.766 19.438 -5.559 1 80.75 56 ARG B C 1
ATOM 2380 O O . ARG B 1 56 ? -15.805 18.219 -5.383 1 80.75 56 ARG B O 1
ATOM 2387 N N . HIS B 1 57 ? -16.719 20.109 -6.027 1 80.69 57 HIS B N 1
ATOM 2388 C CA . HIS B 1 57 ? -17.781 19.5 -6.82 1 80.69 57 HIS B CA 1
ATOM 2389 C C . HIS B 1 57 ? -18.656 18.594 -5.965 1 80.69 57 HIS B C 1
ATOM 2391 O O . HIS B 1 57 ? -18.953 17.469 -6.355 1 80.69 57 HIS B O 1
ATOM 2397 N N . ALA B 1 58 ? -18.703 18.766 -4.785 1 86.69 58 ALA B N 1
ATOM 2398 C CA . ALA B 1 58 ? -19.609 18.062 -3.881 1 86.69 58 ALA B CA 1
ATOM 2399 C C . ALA B 1 58 ? -20.469 19.047 -3.08 1 86.69 58 ALA B C 1
ATOM 2401 O O . ALA B 1 58 ? -20.078 20.219 -2.918 1 86.69 58 ALA B O 1
ATOM 2402 N N . ARG B 1 59 ? -21.688 18.703 -2.77 1 90.81 59 ARG B N 1
ATOM 2403 C CA . ARG B 1 59 ? -22.5 19.438 -1.802 1 90.81 59 ARG B CA 1
ATOM 2404 C C . ARG B 1 59 ? -22.062 19.125 -0.374 1 90.81 59 ARG B C 1
ATOM 2406 O O . ARG B 1 59 ? -22.141 17.984 0.066 1 90.81 59 ARG B O 1
ATOM 2413 N N . VAL B 1 60 ? -21.516 20.078 0.231 1 93.75 60 VAL B N 1
ATOM 2414 C CA . VAL B 1 60 ? -21.047 19.875 1.599 1 93.75 60 VAL B CA 1
ATOM 2415 C C . VAL B 1 60 ? -21.891 20.719 2.559 1 93.75 60 VAL B C 1
ATOM 2417 O O . VAL B 1 60 ? -22.188 21.875 2.281 1 93.75 60 VAL B O 1
ATOM 2420 N N . GLN B 1 61 ? -22.391 20.094 3.508 1 94.62 61 GLN B N 1
ATOM 2421 C CA . GLN B 1 61 ? -23.094 20.766 4.594 1 94.62 61 GLN B CA 1
ATOM 2422 C C . GLN B 1 61 ? -22.328 20.656 5.906 1 94.62 61 GLN B C 1
ATOM 2424 O O . GLN B 1 61 ? -21.516 19.734 6.074 1 94.62 61 GLN B O 1
ATOM 2429 N N . GLY B 1 62 ? -22.578 21.594 6.793 1 95.94 62 GLY B N 1
ATOM 2430 C CA . GLY B 1 62 ? -21.906 21.594 8.086 1 95.94 62 GLY B CA 1
ATOM 2431 C C . GLY B 1 62 ? -20.859 22.688 8.211 1 95.94 62 GLY B C 1
ATOM 2432 O O . GLY B 1 62 ? -20.812 23.609 7.387 1 95.94 62 GLY B O 1
ATOM 2433 N N . ARG B 1 63 ? -20.156 22.641 9.281 1 96.25 63 ARG B N 1
ATOM 2434 C CA . ARG B 1 63 ? -19.172 23.688 9.547 1 96.25 63 ARG B CA 1
ATOM 2435 C C . ARG B 1 63 ? -17.844 23.078 9.961 1 96.25 63 ARG B C 1
ATOM 2437 O O . ARG B 1 63 ? -17.797 22.094 10.688 1 96.25 63 ARG B O 1
ATOM 2444 N N . VAL B 1 64 ? -16.844 23.656 9.438 1 97.31 64 VAL B N 1
ATOM 2445 C CA . VAL B 1 64 ? -15.484 23.281 9.812 1 97.31 64 VAL B CA 1
ATOM 2446 C C . VAL B 1 64 ? -14.766 24.5 10.406 1 97.31 64 VAL B C 1
ATOM 2448 O O . VAL B 1 64 ? -14.898 25.609 9.898 1 97.31 64 VAL B O 1
ATOM 2451 N N . GLN B 1 65 ? -14.094 24.281 11.492 1 98.06 65 GLN B N 1
ATOM 2452 C CA . GLN B 1 65 ? -13.25 25.328 12.07 1 98.06 65 GLN B CA 1
ATOM 2453 C C . GLN B 1 65 ? -11.789 24.891 12.094 1 98.06 65 GLN B C 1
ATOM 2455 O O . GLN B 1 65 ? -11.484 23.719 12.344 1 98.06 65 GLN B O 1
ATOM 2460 N N . LEU B 1 66 ? -10.945 25.75 11.773 1 97.94 66 LEU B N 1
ATOM 2461 C CA . LEU B 1 66 ? -9.5 25.578 11.836 1 97.94 66 LEU B CA 1
ATOM 2462 C C . LEU B 1 66 ? -8.891 26.516 12.875 1 97.94 66 LEU B C 1
ATOM 2464 O O . LEU B 1 66 ? -8.992 27.734 12.758 1 97.94 66 LEU B O 1
ATOM 2468 N N . LEU B 1 67 ? -8.344 25.906 13.859 1 96.94 67 LEU B N 1
ATOM 2469 C CA . LEU B 1 67 ? -7.73 26.672 14.953 1 96.94 67 LEU B CA 1
ATOM 2470 C C . LEU B 1 67 ? -8.703 27.703 15.516 1 96.94 67 LEU B C 1
ATOM 2472 O O . LEU B 1 67 ? -8.344 28.859 15.711 1 96.94 67 LEU B O 1
ATOM 2476 N N . GLY B 1 68 ? -9.938 27.344 15.602 1 95.5 68 GLY B N 1
ATOM 2477 C CA . GLY B 1 68 ? -10.938 28.141 16.297 1 95.5 68 GLY B CA 1
ATOM 2478 C C . GLY B 1 68 ? -11.695 29.078 15.383 1 95.5 68 GLY B C 1
ATOM 2479 O O . GLY B 1 68 ? -12.664 29.719 15.805 1 95.5 68 GLY B O 1
ATOM 2480 N N . ARG B 1 69 ? -11.305 29.156 14.156 1 96.75 69 ARG B N 1
ATOM 2481 C CA . ARG B 1 69 ? -11.961 30.047 13.211 1 96.75 69 ARG B CA 1
ATOM 2482 C C . ARG B 1 69 ? -12.664 29.266 12.109 1 96.75 69 ARG B C 1
ATOM 2484 O O . ARG B 1 69 ? -12.141 28.266 11.625 1 96.75 69 ARG B O 1
ATOM 2491 N N . ALA B 1 70 ? -13.758 29.812 11.727 1 96.69 70 ALA B N 1
ATOM 2492 C CA . ALA B 1 70 ? -14.469 29.172 10.625 1 96.69 70 ALA B CA 1
ATOM 2493 C C . ALA B 1 70 ? -13.609 29.125 9.359 1 96.69 70 ALA B C 1
ATOM 2495 O O . ALA B 1 70 ? -13.086 30.156 8.93 1 96.69 70 ALA B O 1
ATOM 2496 N N . LEU B 1 71 ? -13.508 27.969 8.789 1 95.38 71 LEU B N 1
ATOM 2497 C CA . LEU B 1 71 ? -12.648 27.75 7.633 1 95.38 71 LEU B CA 1
ATOM 2498 C C . LEU B 1 71 ? -13.023 28.703 6.492 1 95.38 71 LEU B C 1
ATOM 2500 O O . LEU B 1 71 ? -12.148 29.25 5.828 1 95.38 71 LEU B O 1
ATOM 2504 N N . ALA B 1 72 ? -14.258 28.922 6.324 1 90.94 72 ALA B N 1
ATOM 2505 C CA . ALA B 1 72 ? -14.781 29.75 5.234 1 90.94 72 ALA B CA 1
ATOM 2506 C C . ALA B 1 72 ? -14.422 31.219 5.438 1 90.94 72 ALA B C 1
ATOM 2508 O O . ALA B 1 72 ? -14.414 32 4.484 1 90.94 72 ALA B O 1
ATOM 2509 N N . ASP B 1 73 ? -14.109 31.562 6.641 1 95.25 73 ASP B N 1
ATOM 2510 C CA . ASP B 1 73 ? -13.836 32.938 6.977 1 95.25 73 ASP B CA 1
ATOM 2511 C C . ASP B 1 73 ? -12.344 33.25 6.871 1 95.25 73 ASP B C 1
ATOM 2513 O O . ASP B 1 73 ? -11.938 34.406 6.969 1 95.25 73 ASP B O 1
ATOM 2517 N N . ILE B 1 74 ? -11.547 32.281 6.707 1 96 74 ILE B N 1
ATOM 2518 C CA . ILE B 1 74 ? -10.102 32.469 6.641 1 96 74 ILE B CA 1
ATOM 2519 C C . ILE B 1 74 ? -9.688 32.75 5.195 1 96 74 ILE B C 1
ATOM 2521 O O . ILE B 1 74 ? -9.961 31.953 4.297 1 96 74 ILE B O 1
ATOM 2525 N N . PRO B 1 75 ? -9.008 33.844 5.02 1 94.62 75 PRO B N 1
ATOM 2526 C CA . PRO B 1 75 ? -8.5 34.094 3.668 1 94.62 75 PRO B CA 1
ATOM 2527 C C . PRO B 1 75 ? -7.59 32.969 3.16 1 94.62 75 PRO B C 1
ATOM 2529 O O . PRO B 1 75 ? -6.844 32.375 3.941 1 94.62 75 PRO B O 1
ATOM 2532 N N . ALA B 1 76 ? -7.574 32.75 1.909 1 91.94 76 ALA B N 1
ATOM 2533 C CA . ALA B 1 76 ? -6.918 31.609 1.269 1 91.94 76 ALA B CA 1
ATOM 2534 C C . ALA B 1 76 ? -5.434 31.562 1.626 1 91.94 76 ALA B C 1
ATOM 2536 O O . ALA B 1 76 ? -4.906 30.516 1.985 1 91.94 76 ALA B O 1
ATOM 2537 N N . ARG B 1 77 ? -4.816 32.688 1.563 1 92.81 77 ARG B N 1
ATOM 2538 C CA . ARG B 1 77 ? -3.385 32.75 1.835 1 92.81 77 ARG B CA 1
ATOM 2539 C C . ARG B 1 77 ? -3.09 32.406 3.291 1 92.81 77 ARG B C 1
ATOM 2541 O O . ARG B 1 77 ? -2.143 31.656 3.584 1 92.81 77 ARG B O 1
ATOM 2548 N N . GLU B 1 78 ? -3.881 32.969 4.133 1 95.12 78 GLU B N 1
ATOM 2549 C CA . GLU B 1 78 ? -3.725 32.688 5.555 1 95.12 78 GLU B CA 1
ATOM 2550 C C . GLU B 1 78 ? -4.016 31.219 5.848 1 95.12 78 GLU B C 1
ATOM 2552 O O . GLU B 1 78 ? -3.295 30.578 6.617 1 95.12 78 GLU B O 1
ATOM 2557 N N . ARG B 1 79 ? -5.035 30.656 5.242 1 95.88 79 ARG B N 1
ATOM 2558 C CA . ARG B 1 79 ? -5.387 29.25 5.406 1 95.88 79 ARG B CA 1
ATOM 2559 C C . ARG B 1 79 ? -4.25 28.344 4.945 1 95.88 79 ARG B C 1
ATOM 2561 O O . ARG B 1 79 ? -3.93 27.359 5.609 1 95.88 79 ARG B O 1
ATOM 2568 N N . ALA B 1 80 ? -3.627 28.766 3.885 1 94.75 80 ALA B N 1
ATOM 2569 C CA . ALA B 1 80 ? -2.547 27.984 3.291 1 94.75 80 ALA B CA 1
ATOM 2570 C C . ALA B 1 80 ? -1.311 27.984 4.188 1 94.75 80 ALA B C 1
ATOM 2572 O O . ALA B 1 80 ? -0.459 27.109 4.086 1 94.75 80 ALA B O 1
ATOM 2573 N N . ARG B 1 81 ? -1.2 28.953 5.039 1 96.31 81 ARG B N 1
ATOM 2574 C CA . ARG B 1 81 ? -0.092 29 5.984 1 96.31 81 ARG B CA 1
ATOM 2575 C C . ARG B 1 81 ? -0.402 28.188 7.234 1 96.31 81 ARG B C 1
ATOM 2577 O O . ARG B 1 81 ? 0.511 27.75 7.941 1 96.31 81 ARG B O 1
ATOM 2584 N N . GLN B 1 82 ? -1.663 28 7.465 1 97.25 82 GLN B N 1
ATOM 2585 C CA . GLN B 1 82 ? -2.08 27.328 8.695 1 97.25 82 GLN B CA 1
ATOM 2586 C C . GLN B 1 82 ? -2.27 25.828 8.477 1 97.25 82 GLN B C 1
ATOM 2588 O O . GLN B 1 82 ? -2.172 25.047 9.414 1 97.25 82 GLN B O 1
ATOM 2593 N N . LEU B 1 83 ? -2.557 25.484 7.234 1 97.88 83 LEU B N 1
ATOM 2594 C CA . LEU B 1 83 ? -2.891 24.109 6.91 1 97.88 83 LEU B CA 1
ATOM 2595 C C . LEU B 1 83 ? -2.141 23.641 5.664 1 97.88 83 LEU B C 1
ATOM 2597 O O . LEU B 1 83 ? -2.285 24.234 4.59 1 97.88 83 LEU B O 1
ATOM 2601 N N . ALA B 1 84 ? -1.267 22.672 5.844 1 97.62 84 ALA B N 1
ATOM 2602 C CA . ALA B 1 84 ? -0.611 22.016 4.715 1 97.62 84 ALA B CA 1
ATOM 2603 C C . ALA B 1 84 ? -1.351 20.75 4.312 1 97.62 84 ALA B C 1
ATOM 2605 O O . ALA B 1 84 ? -1.904 20.047 5.164 1 97.62 84 ALA B O 1
ATOM 2606 N N . TRP B 1 85 ? -1.313 20.484 3.018 1 95.62 85 TRP B N 1
ATOM 2607 C CA . TRP B 1 85 ? -2.086 19.391 2.449 1 95.62 85 TRP B CA 1
ATOM 2608 C C . TRP B 1 85 ? -1.202 18.484 1.589 1 95.62 85 TRP B C 1
ATOM 2610 O O . TRP B 1 85 ? -0.42 18.984 0.77 1 95.62 85 TRP B O 1
ATOM 2620 N N . LEU B 1 86 ? -1.266 17.203 1.858 1 96.19 86 LEU B N 1
ATOM 2621 C CA . LEU B 1 86 ? -0.733 16.203 0.951 1 96.19 86 LEU B CA 1
ATOM 2622 C C . LEU B 1 86 ? -1.843 15.281 0.445 1 96.19 86 LEU B C 1
ATOM 2624 O O . LEU B 1 86 ? -2.445 14.539 1.225 1 96.19 86 LEU B O 1
ATOM 2628 N N . GLY B 1 87 ? -2.207 15.352 -0.821 1 91.94 87 GLY B N 1
ATOM 2629 C CA . GLY B 1 87 ? -3.262 14.539 -1.404 1 91.94 87 GLY B CA 1
ATOM 2630 C C . GLY B 1 87 ? -2.734 13.422 -2.289 1 91.94 87 GLY B C 1
ATOM 2631 O O . GLY B 1 87 ? -1.525 13.312 -2.504 1 91.94 87 GLY B O 1
ATOM 2632 N N . GLN B 1 88 ? -3.814 12.602 -2.66 1 74.56 88 GLN B N 1
ATOM 2633 C CA . GLN B 1 88 ? -3.51 11.5 -3.566 1 74.56 88 GLN B CA 1
ATOM 2634 C C . GLN B 1 88 ? -3.355 11.992 -5 1 74.56 88 GLN B C 1
ATOM 2636 O O . GLN B 1 88 ? -4.105 12.867 -5.445 1 74.56 88 GLN B O 1
ATOM 2641 N N . ASN B 1 89 ? -2.404 11.555 -5.812 1 61.69 89 ASN B N 1
ATOM 2642 C CA . ASN B 1 89 ? -2.242 11.727 -7.254 1 61.69 89 ASN B CA 1
ATOM 2643 C C . ASN B 1 89 ? -2.127 13.203 -7.629 1 61.69 89 ASN B C 1
ATOM 2645 O O . ASN B 1 89 ? -2.715 13.641 -8.617 1 61.69 89 ASN B O 1
ATOM 2649 N N . GLU B 1 90 ? -1.587 13.914 -6.773 1 62.66 90 GLU B N 1
ATOM 2650 C CA . GLU B 1 90 ? -1.416 15.305 -7.172 1 62.66 90 GLU B CA 1
ATOM 2651 C C . GLU B 1 90 ? -0.556 15.422 -8.422 1 62.66 90 GLU B C 1
ATOM 2653 O O . GLU B 1 90 ? 0.604 15.008 -8.43 1 62.66 90 GLU B O 1
ATOM 2658 N N . SER B 1 91 ? -1.238 15.359 -9.586 1 58.5 91 SER B N 1
ATOM 2659 C CA . SER B 1 91 ? -0.633 15.383 -10.914 1 58.5 91 SER B CA 1
ATOM 2660 C C . SER B 1 91 ? 0.017 16.734 -11.203 1 58.5 91 SER B C 1
ATOM 2662 O O . SER B 1 91 ? 0.693 16.891 -12.219 1 58.5 91 SER B O 1
ATOM 2664 N N . ALA B 1 92 ? 0.066 17.656 -10.297 1 59.88 92 ALA B N 1
ATOM 2665 C CA . ALA B 1 92 ? 0.551 18.969 -10.703 1 59.88 92 ALA B CA 1
ATOM 2666 C C . ALA B 1 92 ? 2.076 19.016 -10.703 1 59.88 92 ALA B C 1
ATOM 2668 O O . ALA B 1 92 ? 2.725 18.281 -9.961 1 59.88 92 ALA B O 1
ATOM 2669 N N . ALA B 1 93 ? 2.623 19.562 -11.727 1 76 93 ALA B N 1
ATOM 2670 C CA . ALA B 1 93 ? 3.99 20.078 -11.812 1 76 93 ALA B CA 1
ATOM 2671 C C . ALA B 1 93 ? 4.965 18.969 -12.195 1 76 93 ALA B C 1
ATOM 2673 O O . ALA B 1 93 ? 6.09 18.906 -11.688 1 76 93 ALA B O 1
ATOM 2674 N N . GLU B 1 94 ? 4.344 18.016 -13.016 1 85.56 94 GLU B N 1
ATOM 2675 C CA . GLU B 1 94 ? 5.125 16.844 -13.406 1 85.56 94 GLU B CA 1
ATOM 2676 C C . GLU B 1 94 ? 6.41 17.25 -14.125 1 85.56 94 GLU B C 1
ATOM 2678 O O . GLU B 1 94 ? 7.418 16.547 -14.055 1 85.56 94 GLU B O 1
ATOM 2683 N N . ASP B 1 95 ? 6.344 18.438 -14.656 1 90.88 95 ASP B N 1
ATOM 2684 C CA . ASP B 1 95 ? 7.5 18.859 -15.445 1 90.88 95 ASP B CA 1
ATOM 2685 C C . ASP B 1 95 ? 8.461 19.703 -14.602 1 90.88 95 ASP B C 1
ATOM 2687 O O . ASP B 1 95 ? 9.57 20 -15.031 1 90.88 95 ASP B O 1
ATOM 2691 N N . LEU B 1 96 ? 8.109 20.062 -13.414 1 95.19 96 LEU B N 1
ATOM 2692 C CA . LEU B 1 96 ? 8.953 20.859 -12.539 1 95.19 96 LEU B CA 1
ATOM 2693 C C . LEU B 1 96 ? 9.977 19.984 -11.812 1 95.19 96 LEU B C 1
ATOM 2695 O O . LEU B 1 96 ? 9.672 18.859 -11.445 1 95.19 96 LEU B O 1
ATOM 2699 N N . PRO B 1 97 ? 11.125 20.609 -11.672 1 97.44 97 PRO B N 1
ATOM 2700 C CA . PRO B 1 97 ? 12.094 19.906 -10.828 1 97.44 97 PRO B CA 1
ATOM 2701 C C . PRO B 1 97 ? 11.586 19.703 -9.398 1 97.44 97 PRO B C 1
ATOM 2703 O O . PRO B 1 97 ? 10.797 20.516 -8.906 1 97.44 97 PRO B O 1
ATOM 2706 N N . ALA B 1 98 ? 12.086 18.641 -8.797 1 97.5 98 ALA B N 1
ATOM 2707 C CA . ALA B 1 98 ? 11.695 18.312 -7.434 1 97.5 98 ALA B CA 1
ATOM 2708 C C . ALA B 1 98 ? 11.859 19.516 -6.512 1 97.5 98 ALA B C 1
ATOM 2710 O O . ALA B 1 98 ? 10.992 19.797 -5.676 1 97.5 98 ALA B O 1
ATOM 2711 N N . TYR B 1 99 ? 12.906 20.234 -6.707 1 98.06 99 TYR B N 1
ATOM 2712 C CA . TYR B 1 99 ? 13.156 21.406 -5.883 1 98.06 99 TYR B CA 1
ATOM 2713 C C . TYR B 1 99 ? 12.039 22.438 -6.039 1 98.06 99 TYR B C 1
ATOM 2715 O O . TYR B 1 99 ? 11.539 22.969 -5.047 1 98.06 99 TYR B O 1
ATOM 2723 N N . ASP B 1 100 ? 11.68 22.688 -7.25 1 97.19 100 ASP B N 1
ATOM 2724 C CA . ASP B 1 100 ? 10.664 23.688 -7.539 1 97.19 100 ASP B CA 1
ATOM 2725 C C . ASP B 1 100 ? 9.297 23.234 -7.027 1 97.19 100 ASP B C 1
ATOM 2727 O O . ASP B 1 100 ? 8.492 24.062 -6.586 1 97.19 100 ASP B O 1
ATOM 2731 N N . VAL B 1 101 ? 9.086 21.969 -7.152 1 96.06 101 VAL B N 1
ATOM 2732 C CA . VAL B 1 101 ? 7.84 21.438 -6.613 1 96.06 101 VAL B CA 1
ATOM 2733 C C . VAL B 1 101 ? 7.789 21.672 -5.105 1 96.06 101 VAL B C 1
ATOM 2735 O O . VAL B 1 101 ? 6.785 22.156 -4.582 1 96.06 101 VAL B O 1
ATOM 2738 N N . ALA B 1 102 ? 8.891 21.297 -4.41 1 96.75 102 ALA B N 1
ATOM 2739 C CA . ALA B 1 102 ? 8.953 21.547 -2.973 1 96.75 102 ALA B CA 1
ATOM 2740 C C . ALA B 1 102 ? 8.797 23.031 -2.672 1 96.75 102 ALA B C 1
ATOM 2742 O O . ALA B 1 102 ? 8.148 23.406 -1.69 1 96.75 102 ALA B O 1
ATOM 2743 N N . MET B 1 103 ? 9.297 23.859 -3.547 1 96.69 103 MET B N 1
ATOM 2744 C CA . MET B 1 103 ? 9.258 25.312 -3.361 1 96.69 103 MET B CA 1
ATOM 2745 C C . MET B 1 103 ? 7.828 25.828 -3.436 1 96.69 103 MET B C 1
ATOM 2747 O O . MET B 1 103 ? 7.52 26.891 -2.873 1 96.69 103 MET B O 1
ATOM 2751 N N . LEU B 1 104 ? 6.984 25.156 -4.152 1 94.38 104 LEU B N 1
ATOM 2752 C CA . LEU B 1 104 ? 5.578 25.547 -4.188 1 94.38 104 LEU B CA 1
ATOM 2753 C C . LEU B 1 104 ? 4.988 25.594 -2.783 1 94.38 104 LEU B C 1
ATOM 2755 O O . LEU B 1 104 ? 4.027 26.328 -2.529 1 94.38 104 LEU B O 1
ATOM 2759 N N . GLY B 1 105 ? 5.574 24.844 -1.846 1 95.38 105 GLY B N 1
ATOM 2760 C CA . GLY B 1 105 ? 5.137 24.859 -0.459 1 95.38 105 GLY B CA 1
ATOM 2761 C C . GLY B 1 105 ? 5.379 26.188 0.223 1 95.38 105 GLY B C 1
ATOM 2762 O O . GLY B 1 105 ? 4.797 26.469 1.274 1 95.38 105 GLY B O 1
ATOM 2763 N N . ARG B 1 106 ? 6.16 26.953 -0.361 1 96.06 106 ARG B N 1
ATOM 2764 C CA . ARG B 1 106 ? 6.512 28.234 0.249 1 96.06 106 ARG B CA 1
ATOM 2765 C C . ARG B 1 106 ? 5.641 29.359 -0.299 1 96.06 106 ARG B C 1
ATOM 2767 O O . ARG B 1 106 ? 5.711 30.5 0.18 1 96.06 106 ARG B O 1
ATOM 2774 N N . LEU B 1 107 ? 4.781 29.078 -1.238 1 92.06 107 LEU B N 1
ATOM 2775 C CA . LEU B 1 107 ? 3.994 30.094 -1.921 1 92.06 107 LEU B CA 1
ATOM 2776 C C . LEU B 1 107 ? 3.158 30.891 -0.927 1 92.06 107 LEU B C 1
ATOM 2778 O O . LEU B 1 107 ? 3.062 32.125 -1.03 1 92.06 107 LEU B O 1
ATOM 2782 N N . PRO B 1 108 ? 2.574 30.281 0.055 1 89.56 108 PRO B N 1
ATOM 2783 C CA . PRO B 1 108 ? 1.769 31.031 1.013 1 89.56 108 PRO B CA 1
ATOM 2784 C C . PRO B 1 108 ? 2.59 32.062 1.789 1 89.56 108 PRO B C 1
ATOM 2786 O O . PRO B 1 108 ? 2.029 33 2.355 1 89.56 108 PRO B O 1
ATOM 2789 N N . HIS B 1 109 ? 3.852 31.891 1.841 1 90.19 109 HIS B N 1
ATOM 2790 C CA . HIS B 1 109 ? 4.715 32.75 2.645 1 90.19 109 HIS B CA 1
ATOM 2791 C C . HIS B 1 109 ? 5.293 33.906 1.811 1 90.19 109 HIS B C 1
ATOM 2793 O O . HIS B 1 109 ? 5.914 34.812 2.35 1 90.19 109 HIS B O 1
ATOM 2799 N N . ARG B 1 110 ? 5.062 33.781 0.548 1 85.88 110 ARG B N 1
ATOM 2800 C CA . ARG B 1 110 ? 5.734 34.75 -0.337 1 85.88 110 ARG B CA 1
ATOM 2801 C C . ARG B 1 110 ? 4.785 35.844 -0.766 1 85.88 110 ARG B C 1
ATOM 2803 O O . ARG B 1 110 ? 3.596 35.625 -0.983 1 85.88 110 ARG B O 1
ATOM 2810 N N . ALA B 1 111 ? 5.469 36.969 -0.761 1 79.88 111 ALA B N 1
ATOM 2811 C CA . ALA B 1 111 ? 4.715 38.094 -1.342 1 79.88 111 ALA B CA 1
ATOM 2812 C C . ALA B 1 111 ? 4.527 37.875 -2.844 1 79.88 111 ALA B C 1
ATOM 2814 O O . ALA B 1 111 ? 5.27 37.125 -3.477 1 79.88 111 ALA B O 1
ATOM 2815 N N . TRP B 1 112 ? 3.543 38.562 -3.264 1 74.69 112 TRP B N 1
ATOM 2816 C CA . TRP B 1 112 ? 3.205 38.469 -4.68 1 74.69 112 TRP B CA 1
ATOM 2817 C C . TRP B 1 112 ? 4.402 38.812 -5.555 1 74.69 112 TRP B C 1
ATOM 2819 O O . TRP B 1 112 ? 5.008 39.875 -5.395 1 74.69 112 TRP B O 1
ATOM 2829 N N . MET B 1 113 ? 4.84 37.906 -6.379 1 72.19 113 MET B N 1
ATOM 2830 C CA . MET B 1 113 ? 5.879 38.031 -7.398 1 72.19 113 MET B CA 1
ATOM 2831 C C . MET B 1 113 ? 7.254 38.188 -6.754 1 72.19 113 MET B C 1
ATOM 2833 O O . MET B 1 113 ? 8.219 38.594 -7.418 1 72.19 113 MET B O 1
ATOM 2837 N N . ALA B 1 114 ? 7.285 38.031 -5.496 1 84.56 114 ALA B N 1
ATOM 2838 C CA . ALA B 1 114 ? 8.594 38.125 -4.844 1 84.56 114 ALA B CA 1
ATOM 2839 C C . ALA B 1 114 ? 9.383 36.844 -5.027 1 84.56 114 ALA B C 1
ATOM 2841 O O . ALA B 1 114 ? 8.812 35.75 -5.031 1 84.56 114 ALA B O 1
ATOM 2842 N N . PRO B 1 115 ? 10.586 37.062 -5.328 1 86.12 115 PRO B N 1
ATOM 2843 C CA . PRO B 1 115 ? 11.43 35.875 -5.395 1 86.12 115 PRO B CA 1
ATOM 2844 C C . PRO B 1 115 ? 11.508 35.125 -4.062 1 86.12 115 PRO B C 1
ATOM 2846 O O . PRO B 1 115 ? 11.219 35.719 -3.01 1 86.12 115 PRO B O 1
ATOM 2849 N N . ALA B 1 116 ? 11.859 33.906 -4.148 1 90.75 116 ALA B N 1
ATOM 2850 C CA . ALA B 1 116 ? 12.023 33.094 -2.943 1 90.75 116 ALA B CA 1
ATOM 2851 C C . ALA B 1 116 ? 13.125 33.656 -2.049 1 90.75 116 ALA B C 1
ATOM 2853 O O . ALA B 1 116 ? 14.195 34.062 -2.531 1 90.75 116 ALA B O 1
ATOM 2854 N N . SER B 1 117 ? 12.891 33.781 -0.82 1 93.44 117 SER B N 1
ATOM 2855 C CA . SER B 1 117 ? 13.852 34.312 0.158 1 93.44 117 SER B CA 1
ATOM 2856 C C . SER B 1 117 ? 14.812 33.188 0.604 1 93.44 117 SER B C 1
ATOM 2858 O O . SER B 1 117 ? 14.641 32.031 0.245 1 93.44 117 SER B O 1
ATOM 2860 N N . ASP B 1 118 ? 15.805 33.594 1.366 1 95.12 118 ASP B N 1
ATOM 2861 C CA . ASP B 1 118 ? 16.734 32.625 1.946 1 95.12 118 ASP B CA 1
ATOM 2862 C C . ASP B 1 118 ? 16 31.688 2.9 1 95.12 118 ASP B C 1
ATOM 2864 O O . ASP B 1 118 ? 16.328 30.5 2.977 1 95.12 118 ASP B O 1
ATOM 2868 N N . ALA B 1 119 ? 15.094 32.25 3.561 1 95.06 119 ALA B N 1
ATOM 2869 C CA . ALA B 1 119 ? 14.312 31.438 4.484 1 95.06 119 ALA B CA 1
ATOM 2870 C C . ALA B 1 119 ? 13.5 30.391 3.734 1 95.06 119 ALA B C 1
ATOM 2872 O O . ALA B 1 119 ? 13.352 29.266 4.203 1 95.06 119 ALA B O 1
ATOM 2873 N N . ASP B 1 120 ? 12.977 30.797 2.598 1 96.44 120 ASP B N 1
ATOM 2874 C CA . ASP B 1 120 ? 12.234 29.859 1.765 1 96.44 120 ASP B CA 1
ATOM 2875 C C . ASP B 1 120 ? 13.133 28.719 1.29 1 96.44 120 ASP B C 1
ATOM 2877 O O . ASP B 1 120 ? 12.758 27.547 1.381 1 96.44 120 ASP B O 1
ATOM 2881 N N . HIS B 1 121 ? 14.281 29.109 0.837 1 97.38 121 HIS B N 1
ATOM 2882 C CA . HIS B 1 121 ? 15.227 28.109 0.365 1 97.38 121 HIS B CA 1
ATOM 2883 C C . HIS B 1 121 ? 15.648 27.172 1.495 1 97.38 121 HIS B C 1
ATOM 2885 O O . HIS B 1 121 ? 15.773 25.953 1.296 1 97.38 121 HIS B O 1
ATOM 2891 N N . ALA B 1 122 ? 15.859 27.703 2.633 1 97.81 122 ALA B N 1
ATOM 2892 C CA . ALA B 1 122 ? 16.25 26.906 3.785 1 97.81 122 ALA B CA 1
ATOM 2893 C C . ALA B 1 122 ? 15.156 25.906 4.156 1 97.81 122 ALA B C 1
ATOM 2895 O O . ALA B 1 122 ? 15.438 24.734 4.449 1 97.81 122 ALA B O 1
ATOM 2896 N N . ALA B 1 123 ? 13.938 26.359 4.168 1 97.5 123 ALA B N 1
ATOM 2897 C CA . ALA B 1 123 ? 12.805 25.5 4.496 1 97.5 123 ALA B CA 1
ATOM 2898 C C . ALA B 1 123 ? 12.68 24.344 3.498 1 97.5 123 ALA B C 1
ATOM 2900 O O . ALA B 1 123 ? 12.461 23.203 3.891 1 97.5 123 ALA B O 1
ATOM 2901 N N . VAL B 1 124 ? 12.852 24.656 2.227 1 97.94 124 VAL B N 1
ATOM 2902 C CA . VAL B 1 124 ? 12.734 23.672 1.159 1 97.94 124 VAL B CA 1
ATOM 2903 C C . VAL B 1 124 ? 13.875 22.656 1.264 1 97.94 124 VAL B C 1
ATOM 2905 O O . VAL B 1 124 ? 13.656 21.453 1.155 1 97.94 124 VAL B O 1
ATOM 2908 N N . GLN B 1 125 ? 15.07 23.188 1.501 1 98.31 125 GLN B N 1
ATOM 2909 C CA . GLN B 1 125 ? 16.219 22.312 1.65 1 98.31 125 GLN B CA 1
ATOM 2910 C C . GLN B 1 125 ? 16.031 21.359 2.832 1 98.31 125 GLN B C 1
ATOM 2912 O O . GLN B 1 125 ? 16.281 20.156 2.715 1 98.31 125 GLN B O 1
ATOM 2917 N N . GLN B 1 126 ? 15.625 21.906 3.908 1 98.19 126 GLN B N 1
ATOM 2918 C CA . GLN B 1 126 ? 15.375 21.078 5.09 1 98.19 126 GLN B CA 1
ATOM 2919 C C . GLN B 1 126 ? 14.32 20.016 4.809 1 98.19 126 GLN B C 1
ATOM 2921 O O . GLN B 1 126 ? 14.492 18.859 5.188 1 98.19 126 GLN B O 1
ATOM 2926 N N . ALA B 1 127 ? 13.242 20.391 4.168 1 98.44 127 ALA B N 1
ATOM 2927 C CA . ALA B 1 127 ? 12.156 19.453 3.852 1 98.44 127 ALA B CA 1
ATOM 2928 C C . ALA B 1 127 ? 12.648 18.328 2.947 1 98.44 127 ALA B C 1
ATOM 2930 O O . ALA B 1 127 ? 12.352 17.156 3.193 1 98.44 127 ALA B O 1
ATOM 2931 N N . LEU B 1 128 ? 13.422 18.67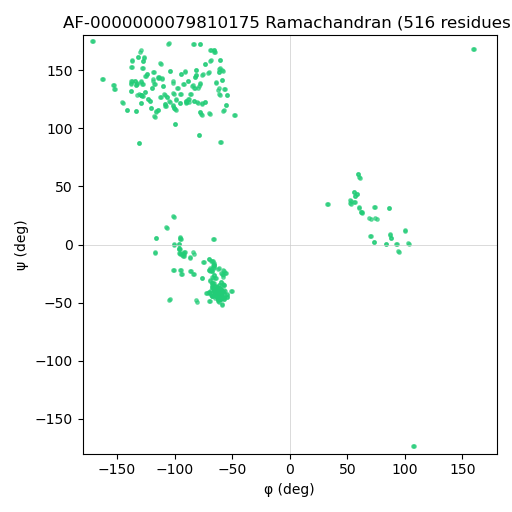2 1.945 1 98.5 128 LEU B N 1
ATOM 2932 C CA . LEU B 1 128 ? 13.938 17.688 1.001 1 98.5 128 LEU B CA 1
ATOM 2933 C C . LEU B 1 128 ? 14.914 16.734 1.684 1 98.5 128 LEU B C 1
ATOM 2935 O O . LEU B 1 128 ? 14.977 15.555 1.351 1 98.5 128 LEU B O 1
ATOM 2939 N N . HIS B 1 129 ? 15.672 17.266 2.629 1 98.25 129 HIS B N 1
ATOM 2940 C CA . HIS B 1 129 ? 16.562 16.391 3.398 1 98.25 129 HIS B CA 1
ATOM 2941 C C . HIS B 1 129 ? 15.773 15.477 4.32 1 98.25 129 HIS B C 1
ATOM 2943 O O . HIS B 1 129 ? 16.078 14.281 4.426 1 98.25 129 HIS B O 1
ATOM 2949 N N . THR B 1 130 ? 14.773 15.992 4.93 1 97.62 130 THR B N 1
ATOM 2950 C CA . THR B 1 130 ? 13.938 15.219 5.848 1 97.62 130 THR B CA 1
ATOM 2951 C C . THR B 1 130 ? 13.305 14.031 5.133 1 97.62 130 THR B C 1
ATOM 2953 O O . THR B 1 130 ? 13.227 12.938 5.688 1 97.62 130 THR B O 1
ATOM 2956 N N . THR B 1 131 ? 12.898 14.242 3.885 1 97.44 131 THR B N 1
ATOM 2957 C CA . THR B 1 131 ? 12.227 13.188 3.135 1 97.44 131 THR B CA 1
ATOM 2958 C C . THR B 1 131 ? 13.219 12.414 2.273 1 97.44 131 THR B C 1
ATOM 2960 O O . THR B 1 131 ? 12.828 11.617 1.421 1 97.44 131 THR B O 1
ATOM 2963 N N . GLN B 1 132 ? 14.516 12.742 2.41 1 96.44 132 GLN B N 1
ATOM 2964 C CA . GLN B 1 132 ? 15.594 12.078 1.681 1 96.44 132 GLN B CA 1
ATOM 2965 C C . GLN B 1 132 ? 15.391 12.195 0.172 1 96.44 132 GLN B C 1
ATOM 2967 O O . GLN B 1 132 ? 15.539 11.211 -0.558 1 96.44 132 GLN B O 1
ATOM 2972 N N . ALA B 1 133 ? 15.023 13.352 -0.269 1 97.25 133 ALA B N 1
ATOM 2973 C CA . ALA B 1 133 ? 14.734 13.586 -1.681 1 97.25 133 ALA B CA 1
ATOM 2974 C C . ALA B 1 133 ? 15.711 14.594 -2.283 1 97.25 133 ALA B C 1
ATOM 2976 O O . ALA B 1 133 ? 15.578 14.984 -3.445 1 97.25 133 ALA B O 1
ATOM 2977 N N . TRP B 1 134 ? 16.703 15 -1.53 1 97.94 134 TRP B N 1
ATOM 2978 C CA . TRP B 1 134 ? 17.609 16.062 -1.949 1 97.94 134 TRP B CA 1
ATOM 2979 C C . TRP B 1 134 ? 18.359 15.688 -3.227 1 97.94 134 TRP B C 1
ATOM 2981 O O . TRP B 1 134 ? 18.562 16.531 -4.102 1 97.94 134 TRP B O 1
ATOM 2991 N N . ASP B 1 135 ? 18.719 14.445 -3.344 1 96.56 135 ASP B N 1
ATOM 2992 C CA . ASP B 1 135 ? 19.578 13.992 -4.438 1 96.56 135 ASP B CA 1
ATOM 2993 C C . ASP B 1 135 ? 18.859 14.117 -5.781 1 96.56 135 ASP B C 1
ATOM 2995 O O . ASP B 1 135 ? 19.5 14.086 -6.832 1 96.56 135 ASP B O 1
ATOM 2999 N N . TRP B 1 136 ? 17.609 14.234 -5.742 1 95.56 136 TRP B N 1
ATOM 3000 C CA . TRP B 1 136 ? 16.844 14.336 -6.98 1 95.56 136 TRP B CA 1
ATOM 3001 C C . TRP B 1 136 ? 16.328 15.758 -7.195 1 95.56 136 TRP B C 1
ATOM 3003 O O . TRP B 1 136 ? 15.438 15.984 -8.016 1 95.56 136 TRP B O 1
ATOM 3013 N N . ARG B 1 137 ? 16.797 16.688 -6.539 1 97.19 137 ARG B N 1
ATOM 3014 C CA . ARG B 1 137 ? 16.25 18.047 -6.469 1 97.19 137 ARG B CA 1
ATOM 3015 C C . ARG B 1 137 ? 16.172 18.672 -7.855 1 97.19 137 ARG B C 1
ATOM 3017 O O . ARG B 1 137 ? 15.297 19.5 -8.125 1 97.19 137 ARG B O 1
ATOM 3024 N N . ASP B 1 138 ? 17.047 18.266 -8.789 1 97.62 138 ASP B N 1
ATOM 3025 C CA . ASP B 1 138 ? 17.109 18.906 -10.102 1 97.62 138 ASP B CA 1
ATOM 3026 C C . ASP B 1 138 ? 16.375 18.078 -11.156 1 97.62 138 ASP B C 1
ATOM 3028 O O . ASP B 1 138 ? 16.297 18.484 -12.32 1 97.62 138 ASP B O 1
ATOM 3032 N N . ARG B 1 139 ? 15.812 16.984 -10.805 1 96.56 139 ARG B N 1
ATOM 3033 C CA . ARG B 1 139 ? 15.102 16.109 -11.742 1 96.56 139 ARG B CA 1
ATOM 3034 C C . ARG B 1 139 ? 13.617 16.453 -11.781 1 96.56 139 ARG B C 1
ATOM 3036 O O . ARG B 1 139 ? 13.008 16.703 -10.742 1 96.56 139 ARG B O 1
ATOM 3043 N N . PRO B 1 140 ? 13.086 16.453 -12.984 1 96.44 140 PRO B N 1
ATOM 3044 C CA . PRO B 1 140 ? 11.641 16.625 -13.078 1 96.44 140 PRO B CA 1
ATOM 3045 C C . PRO B 1 140 ? 10.867 15.508 -12.375 1 96.44 140 PRO B C 1
ATOM 3047 O O . PRO B 1 140 ? 11.289 14.344 -12.422 1 96.44 140 PRO B O 1
ATOM 3050 N N . LEU B 1 141 ? 9.695 15.805 -11.836 1 94 141 LEU B N 1
ATOM 3051 C CA . LEU B 1 141 ? 8.883 14.828 -11.109 1 94 141 LEU B CA 1
ATOM 3052 C C . LEU B 1 141 ? 8.516 13.656 -12.008 1 94 141 LEU B C 1
ATOM 3054 O O . LEU B 1 141 ? 8.414 12.516 -11.539 1 94 141 LEU B O 1
ATOM 3058 N N . SER B 1 142 ? 8.352 13.922 -13.234 1 91.69 142 SER B N 1
ATOM 3059 C CA . SER B 1 142 ? 7.918 12.914 -14.195 1 91.69 142 SER B CA 1
ATOM 3060 C C . SER B 1 142 ? 8.969 11.82 -14.359 1 91.69 142 SER B C 1
ATOM 3062 O O . SER B 1 142 ? 8.656 10.727 -14.836 1 91.69 142 SER B O 1
ATOM 3064 N N . GLU B 1 143 ? 10.172 12.109 -13.992 1 92.56 143 GLU B N 1
ATOM 3065 C CA . GLU B 1 143 ? 11.266 11.156 -14.164 1 92.56 143 GLU B CA 1
ATOM 3066 C C . GLU B 1 143 ? 11.508 10.352 -12.891 1 92.56 143 GLU B C 1
ATOM 3068 O O . GLU B 1 143 ? 12.328 9.438 -12.867 1 92.56 143 GLU B O 1
ATOM 3073 N N . LEU B 1 144 ? 10.789 10.719 -11.93 1 92.12 144 LEU B N 1
ATOM 3074 C CA . LEU B 1 144 ? 10.984 10.07 -10.641 1 92.12 144 LEU B CA 1
ATOM 3075 C C . LEU B 1 144 ? 10.062 8.859 -10.5 1 92.12 144 LEU B C 1
ATOM 3077 O O . LEU B 1 144 ? 8.977 8.82 -11.086 1 92.12 144 LEU B O 1
ATOM 3081 N N . SER B 1 145 ? 10.562 7.855 -9.734 1 88.81 145 SER B N 1
ATOM 3082 C CA . SER B 1 145 ? 9.703 6.719 -9.398 1 88.81 145 SER B CA 1
ATOM 3083 C C . SER B 1 145 ? 8.547 7.148 -8.508 1 88.81 145 SER B C 1
ATOM 3085 O O . SER B 1 145 ? 8.539 8.266 -7.988 1 88.81 145 SER B O 1
ATOM 3087 N N . GLY B 1 146 ? 7.551 6.32 -8.359 1 88.31 146 GLY B N 1
ATOM 3088 C CA . GLY B 1 146 ? 6.418 6.609 -7.496 1 88.31 146 GLY B CA 1
ATOM 3089 C C . GLY B 1 146 ? 6.828 6.957 -6.074 1 88.31 146 GLY B C 1
ATOM 3090 O O . GLY B 1 146 ? 6.312 7.91 -5.492 1 88.31 146 GLY B O 1
ATOM 3091 N N . GLY B 1 147 ? 7.766 6.148 -5.508 1 91.31 147 GLY B N 1
ATOM 3092 C CA . GLY B 1 147 ? 8.258 6.41 -4.168 1 91.31 147 GLY B CA 1
ATOM 3093 C C . GLY B 1 147 ? 9.039 7.707 -4.059 1 91.31 147 GLY B C 1
ATOM 3094 O O . GLY B 1 147 ? 8.906 8.438 -3.076 1 91.31 147 GLY B O 1
ATOM 3095 N N . GLU B 1 148 ? 9.852 7.961 -5.09 1 93.12 148 GLU B N 1
ATOM 3096 C CA . GLU B 1 148 ? 10.609 9.211 -5.121 1 93.12 148 GLU B CA 1
ATOM 3097 C C . GLU B 1 148 ? 9.672 10.414 -5.215 1 93.12 148 GLU B C 1
ATOM 3099 O O . GLU B 1 148 ? 9.836 11.398 -4.488 1 93.12 148 GLU B O 1
ATOM 3104 N N . ARG B 1 149 ? 8.711 10.266 -6.055 1 93.81 149 ARG B N 1
ATOM 3105 C CA . ARG B 1 149 ? 7.723 11.32 -6.23 1 93.81 149 ARG B CA 1
ATOM 3106 C C . ARG B 1 149 ? 6.996 11.609 -4.926 1 93.81 149 ARG B C 1
ATOM 3108 O O . ARG B 1 149 ? 6.84 12.773 -4.539 1 93.81 149 ARG B O 1
ATOM 3115 N N . GLN B 1 150 ? 6.598 10.594 -4.289 1 94.25 150 GLN B N 1
ATOM 3116 C CA . GLN B 1 150 ? 5.879 10.75 -3.029 1 94.25 150 GLN B CA 1
ATOM 3117 C C . GLN B 1 150 ? 6.727 11.5 -2.004 1 94.25 150 GLN B C 1
ATOM 3119 O O . GLN B 1 150 ? 6.215 12.344 -1.266 1 94.25 150 GLN B O 1
ATOM 3124 N N . ARG B 1 151 ? 7.977 11.227 -1.947 1 96.12 151 ARG B N 1
ATOM 3125 C CA . ARG B 1 151 ? 8.875 11.875 -0.996 1 96.12 151 ARG B CA 1
ATOM 3126 C C . ARG B 1 151 ? 9.047 13.352 -1.318 1 96.12 151 ARG B C 1
ATOM 3128 O O . ARG B 1 151 ? 9.172 14.18 -0.413 1 96.12 151 ARG B O 1
ATOM 3135 N N . VAL B 1 152 ? 9.016 13.695 -2.588 1 96.5 152 VAL B N 1
ATOM 3136 C CA . VAL B 1 152 ? 9.086 15.102 -2.99 1 96.5 152 VAL B CA 1
ATOM 3137 C C . VAL B 1 152 ? 7.797 15.82 -2.59 1 96.5 152 VAL B C 1
ATOM 3139 O O . VAL B 1 152 ? 7.84 16.938 -2.074 1 96.5 152 VAL B O 1
ATOM 3142 N N . LEU B 1 153 ? 6.688 15.164 -2.805 1 96.31 153 LEU B N 1
ATOM 3143 C CA . LEU B 1 153 ? 5.41 15.766 -2.447 1 96.31 153 LEU B CA 1
ATOM 3144 C C . LEU B 1 153 ? 5.293 15.945 -0.938 1 96.31 153 LEU B C 1
ATOM 3146 O O . LEU B 1 153 ? 4.738 16.938 -0.469 1 96.31 153 LEU B O 1
ATOM 3150 N N . LEU B 1 154 ? 5.801 14.977 -0.235 1 97.06 154 LEU B N 1
ATOM 3151 C CA . LEU B 1 154 ? 5.863 15.117 1.216 1 97.06 154 LEU B CA 1
ATOM 3152 C C . LEU B 1 154 ? 6.707 16.328 1.609 1 97.06 154 LEU B C 1
ATOM 3154 O O . LEU B 1 154 ? 6.328 17.094 2.496 1 97.06 154 LEU B O 1
ATOM 3158 N N . ALA B 1 155 ? 7.824 16.5 0.93 1 97.81 155 ALA B N 1
ATOM 3159 C CA . ALA B 1 155 ? 8.68 17.656 1.185 1 97.81 155 ALA B CA 1
ATOM 3160 C C . ALA B 1 155 ? 7.938 18.953 0.931 1 97.81 155 ALA B C 1
ATOM 3162 O O . ALA B 1 155 ? 8.055 19.906 1.707 1 97.81 155 ALA B O 1
ATOM 3163 N N . ARG B 1 156 ? 7.215 19 -0.101 1 97.06 156 ARG B N 1
ATOM 3164 C CA . ARG B 1 156 ? 6.422 20.188 -0.409 1 97.06 156 ARG B CA 1
ATOM 3165 C C . ARG B 1 156 ? 5.477 20.531 0.738 1 97.06 156 ARG B C 1
ATOM 3167 O O . ARG B 1 156 ? 5.387 21.688 1.155 1 97.06 156 ARG B O 1
ATOM 3174 N N . ALA B 1 157 ? 4.805 19.5 1.215 1 97.25 157 ALA B N 1
ATOM 3175 C CA . ALA B 1 157 ? 3.871 19.703 2.32 1 97.25 157 ALA B CA 1
ATOM 3176 C C . ALA B 1 157 ? 4.598 20.188 3.572 1 97.25 157 ALA B C 1
ATOM 3178 O O . ALA B 1 157 ? 4.117 21.078 4.27 1 97.25 157 ALA B O 1
ATOM 3179 N N . LEU B 1 158 ? 5.762 19.625 3.844 1 98.06 158 LEU B N 1
ATOM 3180 C CA . LEU B 1 158 ? 6.535 19.984 5.027 1 98.06 158 LEU B CA 1
ATOM 3181 C C . LEU B 1 158 ? 7.094 21.391 4.91 1 98.06 158 LEU B C 1
ATOM 3183 O O . LEU B 1 158 ? 7.219 22.109 5.914 1 98.06 158 LEU B O 1
ATOM 3187 N N . ALA B 1 159 ? 7.359 21.781 3.701 1 97.88 159 ALA B N 1
ATOM 3188 C CA . ALA B 1 159 ? 7.961 23.094 3.467 1 97.88 159 ALA B CA 1
ATOM 3189 C C . ALA B 1 159 ? 6.988 24.219 3.83 1 97.88 159 ALA B C 1
ATOM 3191 O O . ALA B 1 159 ? 7.406 25.344 4.082 1 97.88 159 ALA B O 1
ATOM 3192 N N . VAL B 1 160 ? 5.758 23.922 3.826 1 97.5 160 VAL B N 1
ATOM 3193 C CA . VAL B 1 160 ? 4.766 24.922 4.207 1 97.5 160 VAL B CA 1
ATOM 3194 C C . VAL B 1 160 ? 5 25.359 5.648 1 97.5 160 VAL B C 1
ATOM 3196 O O . VAL B 1 160 ? 4.785 26.516 5.992 1 97.5 160 VAL B O 1
ATOM 3199 N N . GLN B 1 161 ? 5.441 24.375 6.473 1 97.19 161 GLN B N 1
ATOM 3200 C CA . GLN B 1 161 ? 5.656 24.625 7.895 1 97.19 161 GLN B CA 1
ATOM 3201 C C . GLN B 1 161 ? 4.383 25.141 8.562 1 97.19 161 GLN B C 1
ATOM 3203 O O . GLN B 1 161 ? 4.418 26.109 9.32 1 97.19 161 GLN B O 1
ATOM 3208 N N . ALA B 1 162 ? 3.291 24.531 8.195 1 97.94 162 ALA B N 1
ATOM 3209 C CA . ALA B 1 162 ? 2 24.859 8.797 1 97.94 162 ALA B CA 1
ATOM 3210 C C . ALA B 1 162 ? 1.812 24.156 10.133 1 97.94 162 ALA B C 1
ATOM 3212 O O . ALA B 1 162 ? 2.311 23.031 10.328 1 97.94 162 ALA B O 1
ATOM 3213 N N . PRO B 1 163 ? 1.081 24.75 11.016 1 97.81 163 PRO B N 1
ATOM 3214 C CA . PRO B 1 163 ? 0.829 24.094 12.297 1 97.81 163 PRO B CA 1
ATOM 3215 C C . PRO B 1 163 ? -0.059 22.859 12.164 1 97.81 163 PRO B C 1
ATOM 3217 O O . PRO B 1 163 ? -0.038 21.984 13.031 1 97.81 163 PRO B O 1
ATOM 3220 N N . VAL B 1 164 ? -0.853 22.75 11.094 1 98.56 164 VAL B N 1
ATOM 3221 C CA . VAL B 1 164 ? -1.728 21.609 10.852 1 98.56 164 VAL B CA 1
ATOM 3222 C C . VAL B 1 164 ? -1.373 20.969 9.516 1 98.56 164 VAL B C 1
ATOM 3224 O O . VAL B 1 164 ? -1.336 21.641 8.484 1 98.56 164 VAL B O 1
ATOM 3227 N N . LEU B 1 165 ? -1.055 19.703 9.539 1 98.56 165 LEU B N 1
ATOM 3228 C CA . LEU B 1 165 ? -0.721 18.922 8.352 1 98.56 165 LEU B CA 1
ATOM 3229 C C . LEU B 1 165 ? -1.734 17.812 8.125 1 98.56 165 LEU B C 1
ATOM 3231 O O . LEU B 1 165 ? -1.913 16.938 8.984 1 98.56 165 LEU B O 1
ATOM 3235 N N . LEU B 1 166 ? -2.51 17.859 7.031 1 98.38 166 LEU B N 1
ATOM 3236 C CA . LEU B 1 166 ? -3.441 16.812 6.605 1 98.38 166 LEU B CA 1
ATOM 3237 C C . LEU B 1 166 ? -2.877 16.031 5.43 1 98.38 166 LEU B C 1
ATOM 3239 O O . LEU B 1 166 ? -2.539 16.609 4.395 1 98.38 166 LEU B O 1
ATOM 3243 N N . MET B 1 167 ? -2.77 14.734 5.586 1 98 167 MET B N 1
ATOM 3244 C CA . MET B 1 167 ? -2.176 13.922 4.527 1 98 167 MET B CA 1
ATOM 3245 C C . MET B 1 167 ? -3.09 12.758 4.16 1 98 167 MET B C 1
ATOM 3247 O O . MET B 1 167 ? -3.516 11.992 5.027 1 98 167 MET B O 1
ATOM 3251 N N . ASP B 1 168 ? -3.365 12.633 2.902 1 96.62 168 ASP B N 1
ATOM 3252 C CA . ASP B 1 168 ? -4.137 11.508 2.377 1 96.62 168 ASP B CA 1
ATOM 3253 C C . ASP B 1 168 ? -3.221 10.453 1.762 1 96.62 168 ASP B C 1
ATOM 3255 O O . ASP B 1 168 ? -2.729 10.625 0.644 1 96.62 168 ASP B O 1
ATOM 3259 N N . GLU B 1 169 ? -3.027 9.352 2.502 1 95.06 169 GLU B N 1
ATOM 3260 C CA . GLU B 1 169 ? -2.215 8.203 2.107 1 95.06 169 GLU B CA 1
ATOM 3261 C C . GLU B 1 169 ? -0.77 8.609 1.844 1 95.06 169 GLU B C 1
ATOM 3263 O O . GLU B 1 169 ? -0.221 8.32 0.778 1 95.06 169 GLU B O 1
ATOM 3268 N N . PRO B 1 170 ? -0.11 9.148 2.871 1 96.56 170 PRO B N 1
ATOM 3269 C CA . PRO B 1 170 ? 1.267 9.625 2.719 1 96.56 170 PRO B CA 1
ATOM 3270 C C . PRO B 1 170 ? 2.262 8.492 2.477 1 96.56 170 PRO B C 1
ATOM 3272 O O . PRO B 1 170 ? 3.377 8.734 2.012 1 96.56 170 PRO B O 1
ATOM 3275 N N . LEU B 1 171 ? 1.826 7.273 2.732 1 95.56 171 LEU B N 1
ATOM 3276 C CA . LEU B 1 171 ? 2.754 6.148 2.672 1 95.56 171 LEU B CA 1
ATOM 3277 C C . LEU B 1 171 ? 2.674 5.449 1.32 1 95.56 171 LEU B C 1
ATOM 3279 O O . LEU B 1 171 ? 3.404 4.488 1.069 1 95.56 171 LEU B O 1
ATOM 3283 N N . ALA B 1 172 ? 1.804 5.98 0.446 1 90.75 172 ALA B N 1
ATOM 3284 C CA . ALA B 1 172 ? 1.65 5.367 -0.872 1 90.75 172 ALA B CA 1
ATOM 3285 C C . ALA B 1 172 ? 2.994 5.258 -1.586 1 90.75 172 ALA B C 1
ATOM 3287 O O . ALA B 1 172 ? 3.771 6.215 -1.608 1 90.75 172 ALA B O 1
ATOM 3288 N N . ASN B 1 173 ? 3.309 4.066 -2.08 1 89.19 173 ASN B N 1
ATOM 3289 C CA . ASN B 1 173 ? 4.461 3.775 -2.926 1 89.19 173 ASN B CA 1
ATOM 3290 C C . ASN B 1 173 ? 5.762 3.803 -2.129 1 89.19 173 ASN B C 1
ATOM 3292 O O . ASN B 1 173 ? 6.848 3.652 -2.695 1 89.19 173 ASN B O 1
ATOM 3296 N N . LEU B 1 174 ? 5.672 4.039 -0.819 1 93.75 174 LEU B N 1
ATOM 3297 C CA . LEU B 1 174 ? 6.883 4.012 -0.007 1 93.75 174 LEU B CA 1
ATOM 3298 C C . LEU B 1 174 ? 7.219 2.59 0.423 1 93.75 174 LEU B C 1
ATOM 3300 O O . LEU B 1 174 ? 6.328 1.818 0.784 1 93.75 174 LEU B O 1
ATOM 3304 N N . ASP B 1 175 ? 8.531 2.258 0.325 1 94.38 175 ASP B N 1
ATOM 3305 C CA . ASP B 1 175 ? 8.977 0.974 0.858 1 94.38 175 ASP B CA 1
ATOM 3306 C C . ASP B 1 175 ? 9.117 1.031 2.377 1 94.38 175 ASP B C 1
ATOM 3308 O O . ASP B 1 175 ? 9 2.102 2.979 1 94.38 175 ASP B O 1
ATOM 3312 N N . PRO B 1 176 ? 9.359 -0.077 3.02 1 94.69 176 PRO B N 1
ATOM 3313 C CA . PRO B 1 176 ? 9.305 -0.158 4.48 1 94.69 176 PRO B CA 1
ATOM 3314 C C . PRO B 1 176 ? 10.266 0.81 5.164 1 94.69 176 PRO B C 1
ATOM 3316 O O . PRO B 1 176 ? 9.891 1.495 6.117 1 94.69 176 PRO B O 1
ATOM 3319 N N . PRO B 1 177 ? 11.523 1.006 4.684 1 94.62 177 PRO B N 1
ATOM 3320 C CA . PRO B 1 177 ? 12.406 1.959 5.363 1 94.62 177 PRO B CA 1
ATOM 3321 C C . PRO B 1 177 ? 11.867 3.389 5.328 1 94.62 177 PRO B C 1
ATOM 3323 O O . PRO B 1 177 ? 11.938 4.102 6.332 1 94.62 177 PRO B O 1
ATOM 3326 N N . HIS B 1 178 ? 11.32 3.732 4.242 1 95.88 178 HIS B N 1
ATOM 3327 C CA . HIS B 1 178 ? 10.836 5.102 4.109 1 95.88 178 HIS B CA 1
ATOM 3328 C C . HIS B 1 178 ? 9.531 5.305 4.871 1 95.88 178 HIS B C 1
ATOM 3330 O O . HIS B 1 178 ? 9.234 6.418 5.309 1 95.88 178 HIS B O 1
ATOM 3336 N N . GLN B 1 179 ? 8.773 4.227 5 1 96.69 179 GLN B N 1
ATOM 3337 C CA . GLN B 1 179 ? 7.613 4.309 5.879 1 96.69 179 GLN B CA 1
ATOM 3338 C C . GLN B 1 179 ? 8.031 4.59 7.32 1 96.69 179 GLN B C 1
ATOM 3340 O O . GLN B 1 179 ? 7.418 5.41 8 1 96.69 179 GLN B O 1
ATOM 3345 N N . THR B 1 180 ? 9.078 3.93 7.719 1 96.94 180 THR B N 1
ATOM 3346 C CA . THR B 1 180 ? 9.609 4.156 9.055 1 96.94 180 THR B CA 1
ATOM 3347 C C . THR B 1 180 ? 10.117 5.59 9.203 1 96.94 180 THR B C 1
ATOM 3349 O O . THR B 1 180 ? 9.867 6.242 10.219 1 96.94 180 THR B O 1
ATOM 3352 N N . ASP B 1 181 ? 10.797 6.059 8.188 1 96.94 181 ASP B N 1
ATOM 3353 C CA . ASP B 1 181 ? 11.281 7.434 8.203 1 96.94 181 ASP B CA 1
ATOM 3354 C C . ASP B 1 181 ? 10.117 8.422 8.328 1 96.94 181 ASP B C 1
ATOM 3356 O O . ASP B 1 181 ? 10.219 9.414 9.055 1 96.94 181 ASP B O 1
ATOM 3360 N N . TRP B 1 182 ? 9.086 8.156 7.602 1 98 182 TRP B N 1
ATOM 3361 C CA . TRP B 1 182 ? 7.902 9.008 7.691 1 98 182 TRP B CA 1
ATOM 3362 C C . TRP B 1 182 ? 7.355 9.031 9.109 1 98 182 TRP B C 1
ATOM 3364 O O . TRP B 1 182 ? 6.988 10.094 9.625 1 98 182 TRP B O 1
ATOM 3374 N N . LEU B 1 183 ? 7.27 7.867 9.703 1 97.94 183 LEU B N 1
ATOM 3375 C CA . LEU B 1 183 ? 6.812 7.762 11.086 1 97.94 183 LEU B CA 1
ATOM 3376 C C . LEU B 1 183 ? 7.645 8.648 12.008 1 97.94 183 LEU B C 1
ATOM 3378 O O . LEU B 1 183 ? 7.098 9.391 12.82 1 97.94 183 LEU B O 1
ATOM 3382 N N . HIS B 1 184 ? 8.922 8.664 11.836 1 97.88 184 HIS B N 1
ATOM 3383 C CA . HIS B 1 184 ? 9.805 9.508 12.633 1 97.88 184 HIS B CA 1
ATOM 3384 C C . HIS B 1 184 ? 9.531 10.984 12.383 1 97.88 184 HIS B C 1
ATOM 3386 O O . HIS B 1 184 ? 9.5 11.781 13.328 1 97.88 184 HIS B O 1
ATOM 3392 N N . THR B 1 185 ? 9.336 11.25 11.148 1 97.81 185 THR B N 1
ATOM 3393 C CA . THR B 1 185 ? 9.07 12.633 10.773 1 97.81 185 THR B CA 1
ATOM 3394 C C . THR B 1 185 ? 7.805 13.141 11.453 1 97.81 185 THR B C 1
ATOM 3396 O O . THR B 1 185 ? 7.793 14.234 12.023 1 97.81 185 THR B O 1
ATOM 3399 N N . VAL B 1 186 ? 6.789 12.367 11.43 1 98.25 186 VAL B N 1
ATOM 3400 C CA . VAL B 1 186 ? 5.512 12.75 12.023 1 98.25 186 VAL B CA 1
ATOM 3401 C C . VAL B 1 186 ? 5.672 12.898 13.531 1 98.25 186 VAL B C 1
ATOM 3403 O O . VAL B 1 186 ? 5.195 13.875 14.117 1 98.25 186 VAL B O 1
ATOM 3406 N N . ARG B 1 187 ? 6.363 12 14.148 1 97.69 187 ARG B N 1
ATOM 3407 C CA . ARG B 1 187 ? 6.582 12.078 15.586 1 97.69 187 ARG B CA 1
ATOM 3408 C C . ARG B 1 187 ? 7.367 13.328 15.961 1 97.69 187 ARG B C 1
ATOM 3410 O O . ARG B 1 187 ? 7.051 13.992 16.953 1 97.69 187 ARG B O 1
ATOM 3417 N N . ASP B 1 188 ? 8.359 13.633 15.18 1 97.44 188 ASP B N 1
ATOM 3418 C CA . ASP B 1 188 ? 9.141 14.844 15.414 1 97.44 188 ASP B CA 1
ATOM 3419 C C . ASP B 1 188 ? 8.273 16.094 15.281 1 97.44 188 ASP B C 1
ATOM 3421 O O . ASP B 1 188 ? 8.367 17 16.109 1 97.44 188 ASP B O 1
ATOM 3425 N N . LEU B 1 189 ? 7.465 16.141 14.258 1 97.69 189 LEU B N 1
ATOM 3426 C CA . LEU B 1 189 ? 6.586 17.281 14.023 1 97.69 189 LEU B CA 1
ATOM 3427 C C . LEU B 1 189 ? 5.641 17.484 15.203 1 97.69 189 LEU B C 1
ATOM 3429 O O . LEU B 1 189 ? 5.484 18.609 15.688 1 97.69 189 LEU B O 1
ATOM 3433 N N . VAL B 1 190 ? 5.062 16.438 15.664 1 98.19 190 VAL B N 1
ATOM 3434 C CA . VAL B 1 190 ? 4.129 16.516 16.781 1 98.19 190 VAL B CA 1
ATOM 3435 C C . VAL B 1 190 ? 4.875 16.891 18.062 1 98.19 190 VAL B C 1
ATOM 3437 O O . VAL B 1 190 ? 4.379 17.688 18.859 1 98.19 190 VAL B O 1
ATOM 3440 N N . GLY B 1 191 ? 6.051 16.328 18.188 1 97.62 191 GLY B N 1
ATOM 3441 C CA . GLY B 1 191 ? 6.875 16.672 19.328 1 97.62 191 GLY B CA 1
ATOM 3442 C C . GLY B 1 191 ? 7.195 18.156 19.406 1 97.62 191 GLY B C 1
ATOM 3443 O O . GLY B 1 191 ? 7.414 18.703 20.484 1 97.62 191 GLY B O 1
ATOM 3444 N N . GLN B 1 192 ? 7.156 18.781 18.266 1 97.12 192 GLN B N 1
ATOM 3445 C CA . GLN B 1 192 ? 7.457 20.203 18.188 1 97.12 192 GLN B CA 1
ATOM 3446 C C . GLN B 1 192 ? 6.184 21.047 18.25 1 97.12 192 GLN B C 1
ATOM 3448 O O . GLN B 1 192 ? 6.223 22.25 18.031 1 97.12 192 GLN B O 1
ATOM 3453 N N . GLY B 1 193 ? 5.082 20.391 18.469 1 97.38 193 GLY B N 1
ATOM 3454 C CA . GLY B 1 193 ? 3.826 21.094 18.672 1 97.38 193 GLY B CA 1
ATOM 3455 C C . GLY B 1 193 ? 2.922 21.047 17.453 1 97.38 193 GLY B C 1
ATOM 3456 O O . GLY B 1 193 ? 1.832 21.625 17.469 1 97.38 193 GLY B O 1
ATOM 3457 N N . GLY B 1 194 ? 3.35 20.391 16.391 1 98 194 GLY B N 1
ATOM 3458 C CA . GLY B 1 194 ? 2.539 20.281 15.18 1 98 194 GLY B CA 1
ATOM 3459 C C . GLY B 1 194 ? 1.365 19.328 15.336 1 98 194 GLY B C 1
ATOM 3460 O O . GLY B 1 194 ? 1.358 18.484 16.234 1 98 194 GLY B O 1
ATOM 3461 N N . THR B 1 195 ? 0.346 19.562 14.516 1 98.69 195 THR B N 1
ATOM 3462 C CA . THR B 1 195 ? -0.818 18.688 14.43 1 98.69 195 THR B CA 1
ATOM 3463 C C . THR B 1 195 ? -0.822 17.922 13.117 1 98.69 195 THR B C 1
ATOM 3465 O O . THR B 1 195 ? -0.638 18.5 12.047 1 98.69 195 THR B O 1
ATOM 3468 N N . VAL B 1 196 ? -0.983 16.625 13.211 1 98.75 196 VAL B N 1
ATOM 3469 C CA . VAL B 1 196 ? -0.983 15.797 12 1 98.75 196 VAL B CA 1
ATOM 3470 C C . VAL B 1 196 ? -2.252 14.953 11.953 1 98.75 196 VAL B C 1
ATOM 3472 O O . VAL B 1 196 ? -2.656 14.367 12.961 1 98.75 196 VAL B O 1
ATOM 3475 N N . VAL B 1 197 ? -2.92 14.953 10.828 1 98.81 197 VAL B N 1
ATOM 3476 C CA . VAL B 1 197 ? -4.012 14.039 10.516 1 98.81 197 VAL B CA 1
ATOM 3477 C C . VAL B 1 197 ? -3.691 13.281 9.227 1 98.81 197 VAL B C 1
ATOM 3479 O O . VAL B 1 197 ? -3.387 13.891 8.195 1 98.81 197 VAL B O 1
ATOM 3482 N N . SER B 1 198 ? -3.723 11.984 9.281 1 98.38 198 SER B N 1
ATOM 3483 C CA . SER B 1 198 ? -3.359 11.219 8.094 1 98.38 198 SER B CA 1
ATOM 3484 C C . SER B 1 198 ? -4.301 10.039 7.887 1 98.38 198 SER B C 1
ATOM 3486 O O . SER B 1 198 ? -4.645 9.336 8.844 1 98.38 198 SER B O 1
ATOM 3488 N N . VAL B 1 199 ? -4.77 9.914 6.68 1 97.75 199 VAL B N 1
ATOM 3489 C CA . VAL B 1 199 ? -5.477 8.703 6.266 1 97.75 199 VAL B CA 1
ATOM 3490 C C . VAL B 1 199 ? -4.473 7.609 5.922 1 97.75 199 VAL B C 1
ATOM 3492 O O . VAL B 1 199 ? -3.598 7.805 5.07 1 97.75 199 VAL B O 1
ATOM 3495 N N . LEU B 1 200 ? -4.566 6.465 6.598 1 96.69 200 LEU B N 1
ATOM 3496 C CA . LEU B 1 200 ? -3.594 5.398 6.398 1 96.69 200 LEU B CA 1
ATOM 3497 C C . LEU B 1 200 ? -4.293 4.07 6.129 1 96.69 200 LEU B C 1
ATOM 3499 O O . LEU B 1 200 ? -5.301 3.752 6.77 1 96.69 200 LEU B O 1
ATOM 3503 N N . HIS B 1 201 ? -3.73 3.301 5.211 1 93.19 201 HIS B N 1
ATOM 3504 C CA . HIS B 1 201 ? -4.145 1.918 4.996 1 93.19 201 HIS B CA 1
ATOM 3505 C C . HIS B 1 201 ? -3.256 0.951 5.77 1 93.19 201 HIS B C 1
ATOM 3507 O O . HIS B 1 201 ? -3.607 -0.218 5.945 1 93.19 201 HIS B O 1
ATOM 3513 N N . GLU B 1 202 ? -2.096 1.385 6.102 1 94.62 202 GLU B N 1
ATOM 3514 C CA . GLU B 1 202 ? -1.184 0.607 6.938 1 94.62 202 GLU B CA 1
ATOM 3515 C C . GLU B 1 202 ? -1.574 0.694 8.406 1 94.62 202 GLU B C 1
ATOM 3517 O O . GLU B 1 202 ? -1.093 1.567 9.133 1 94.62 202 GLU B O 1
ATOM 3522 N N . VAL B 1 203 ? -2.322 -0.256 8.828 1 96.88 203 VAL B N 1
ATOM 3523 C CA . VAL B 1 203 ? -2.994 -0.204 10.117 1 96.88 203 VAL B CA 1
ATOM 3524 C C . VAL B 1 203 ? -1.959 -0.236 11.242 1 96.88 203 VAL B C 1
ATOM 3526 O O . VAL B 1 203 ? -2.123 0.432 12.266 1 96.88 203 VAL B O 1
ATOM 3529 N N . SER B 1 204 ? -0.902 -0.988 11.086 1 96.38 204 SER B N 1
ATOM 3530 C CA . SER B 1 204 ? 0.126 -1.071 12.117 1 96.38 204 SER B CA 1
ATOM 3531 C C . SER B 1 204 ? 0.826 0.27 12.312 1 96.38 204 SER B C 1
ATOM 3533 O O . SER B 1 204 ? 1.209 0.622 13.43 1 96.38 204 SER B O 1
ATOM 3535 N N . ILE B 1 205 ? 1.001 0.999 11.219 1 96.75 205 ILE B N 1
ATOM 3536 C CA . ILE B 1 205 ? 1.563 2.342 11.32 1 96.75 205 ILE B CA 1
ATOM 3537 C C . ILE B 1 205 ? 0.531 3.289 11.93 1 96.75 205 ILE B C 1
ATOM 3539 O O . ILE B 1 205 ? 0.863 4.113 12.781 1 96.75 205 ILE B O 1
ATOM 3543 N N . ALA B 1 206 ? -0.697 3.148 11.516 1 98.31 206 ALA B N 1
ATOM 3544 C CA . ALA B 1 206 ? -1.775 3.982 12.039 1 98.31 206 ALA B CA 1
ATOM 3545 C C . ALA B 1 206 ? -1.879 3.859 13.562 1 98.31 206 ALA B C 1
ATOM 3547 O O . ALA B 1 206 ? -2.178 4.836 14.25 1 98.31 206 ALA B O 1
ATOM 3548 N N . LEU B 1 207 ? -1.605 2.697 14.047 1 98.31 207 LEU B N 1
ATOM 3549 C CA . LEU B 1 207 ? -1.729 2.4 15.469 1 98.31 207 LEU B CA 1
ATOM 3550 C C . LEU B 1 207 ? -0.651 3.125 16.266 1 98.31 207 LEU B C 1
ATOM 3552 O O . LEU B 1 207 ? -0.731 3.199 17.5 1 98.31 207 LEU B O 1
ATOM 3556 N N . GLN B 1 208 ? 0.348 3.666 15.547 1 97.75 208 GLN B N 1
ATOM 3557 C CA . GLN B 1 208 ? 1.406 4.379 16.25 1 97.75 208 GLN B CA 1
ATOM 3558 C C . GLN B 1 208 ? 1.001 5.82 16.547 1 97.75 208 GLN B C 1
ATOM 3560 O O . GLN B 1 208 ? 1.7 6.531 17.266 1 97.75 208 GLN B O 1
ATOM 3565 N N . ALA B 1 209 ? -0.125 6.277 16.016 1 98.44 209 ALA B N 1
ATOM 3566 C CA . ALA B 1 209 ? -0.618 7.629 16.266 1 98.44 209 ALA B CA 1
ATOM 3567 C C . ALA B 1 209 ? -1.068 7.797 17.703 1 98.44 209 ALA B C 1
ATOM 3569 O O . ALA B 1 209 ? -1.15 6.82 18.453 1 98.44 209 ALA B O 1
ATOM 3570 N N . ASP B 1 210 ? -1.294 9.062 18.125 1 98.56 210 ASP B N 1
ATOM 3571 C CA . ASP B 1 210 ? -1.854 9.344 19.438 1 98.56 210 ASP B CA 1
ATOM 3572 C C . ASP B 1 210 ? -3.314 8.898 19.516 1 98.56 210 ASP B C 1
ATOM 3574 O O . ASP B 1 210 ? -3.711 8.219 20.469 1 98.56 210 ASP B O 1
ATOM 3578 N N . ASP B 1 211 ? -4.043 9.305 18.5 1 98.62 211 ASP B N 1
ATOM 3579 C CA . ASP B 1 211 ? -5.465 8.984 18.406 1 98.62 211 ASP B CA 1
ATOM 3580 C C . ASP B 1 211 ? -5.793 8.352 17.047 1 98.62 211 ASP B C 1
ATOM 3582 O O . ASP B 1 211 ? -5.039 8.508 16.094 1 98.62 211 ASP B O 1
ATOM 3586 N N . MET B 1 212 ? -6.883 7.652 17.078 1 98.69 212 MET B N 1
ATOM 3587 C CA . MET B 1 212 ? -7.379 7.031 15.852 1 98.69 212 MET B CA 1
ATOM 3588 C C . MET B 1 212 ? -8.844 7.367 15.625 1 98.69 212 MET B C 1
ATOM 3590 O O . MET B 1 212 ? -9.656 7.289 16.547 1 98.69 212 MET B O 1
ATOM 3594 N N . LEU B 1 213 ? -9.086 7.828 14.469 1 98.81 213 LEU B N 1
ATOM 3595 C CA . LEU B 1 213 ? -10.445 8.016 13.969 1 98.81 213 LEU B CA 1
ATOM 3596 C C . LEU B 1 213 ? -10.844 6.871 13.039 1 98.81 213 LEU B C 1
ATOM 3598 O O . LEU B 1 213 ? -10.211 6.656 12.008 1 98.81 213 LEU B O 1
ATOM 3602 N N . ILE B 1 214 ? -11.828 6.141 13.406 1 98.81 214 ILE B N 1
ATOM 3603 C CA . ILE B 1 214 ? -12.266 4.988 12.625 1 98.81 214 ILE B CA 1
ATOM 3604 C C . ILE B 1 214 ? -13.586 5.32 11.922 1 98.81 214 ILE B C 1
ATOM 3606 O O . ILE B 1 214 ? -14.555 5.73 12.562 1 98.81 214 ILE B O 1
ATOM 3610 N N . MET B 1 215 ? -13.586 5.117 10.625 1 98.5 215 MET B N 1
ATOM 3611 C CA . MET B 1 215 ? -14.75 5.457 9.812 1 98.5 215 MET B CA 1
ATOM 3612 C C . MET B 1 215 ? -15.328 4.215 9.141 1 98.5 215 MET B C 1
ATOM 3614 O O . MET B 1 215 ? -14.594 3.275 8.828 1 98.5 215 MET B O 1
ATOM 3618 N N . ALA B 1 216 ? -16.562 4.23 8.953 1 97.62 216 ALA B N 1
ATOM 3619 C CA . ALA B 1 216 ? -17.297 3.234 8.172 1 97.62 216 ALA B CA 1
ATOM 3620 C C . ALA B 1 216 ? -18.578 3.826 7.582 1 97.62 216 ALA B C 1
ATOM 3622 O O . ALA B 1 216 ? -19.266 4.602 8.242 1 97.62 216 ALA B O 1
ATOM 3623 N N . ALA B 1 217 ? -18.828 3.508 6.363 1 95.75 217 ALA B N 1
ATOM 3624 C CA . ALA B 1 217 ? -20.078 3.84 5.684 1 95.75 217 ALA B CA 1
ATOM 3625 C C . ALA B 1 217 ? -20.375 5.332 5.793 1 95.75 217 ALA B C 1
ATOM 3627 O O . ALA B 1 217 ? -21.516 5.719 6.102 1 95.75 217 ALA B O 1
ATOM 3628 N N . GLY B 1 218 ? -19.328 6.102 5.762 1 96.62 218 GLY B N 1
ATOM 3629 C CA . GLY B 1 218 ? -19.5 7.543 5.672 1 96.62 218 GLY B CA 1
ATOM 3630 C C . GLY B 1 218 ? -19.641 8.211 7.027 1 96.62 218 GLY B C 1
ATOM 3631 O O . GLY B 1 218 ? -19.938 9.406 7.109 1 96.62 218 GLY B O 1
ATOM 3632 N N . GLY B 1 219 ? -19.469 7.441 8.07 1 97.62 219 GLY B N 1
ATOM 3633 C CA . GLY B 1 219 ? -19.578 7.984 9.414 1 97.62 219 GLY B CA 1
ATOM 3634 C C . GLY B 1 219 ? -18.391 7.625 10.297 1 97.62 219 GLY B C 1
ATOM 3635 O O . GLY B 1 219 ? -17.562 6.793 9.922 1 97.62 219 GLY B O 1
ATOM 3636 N N . VAL B 1 220 ? -18.328 8.312 11.422 1 98.12 220 VAL B N 1
ATOM 3637 C CA . VAL B 1 220 ? -17.328 7.996 12.438 1 98.12 220 VAL B CA 1
ATOM 3638 C C . VAL B 1 220 ? -17.875 6.949 13.398 1 98.12 220 VAL B C 1
ATOM 3640 O O . VAL B 1 220 ? -18.891 7.176 14.047 1 98.12 220 VAL B O 1
ATOM 3643 N N . VAL B 1 221 ? -17.203 5.879 13.508 1 98.19 221 VAL B N 1
ATOM 3644 C CA . VAL B 1 221 ? -17.703 4.816 14.367 1 98.19 221 VAL B CA 1
ATOM 3645 C C . VAL B 1 221 ? -16.953 4.836 15.703 1 98.19 221 VAL B C 1
ATOM 3647 O O . VAL B 1 221 ? -17.422 4.266 16.688 1 98.19 221 VAL B O 1
ATOM 3650 N N . HIS B 1 222 ? -15.781 5.426 15.688 1 98.62 222 HIS B N 1
ATOM 3651 C CA . HIS B 1 222 ? -14.984 5.504 16.906 1 98.62 222 HIS B CA 1
ATOM 3652 C C . HIS B 1 222 ? -13.898 6.562 16.797 1 98.62 222 HIS B C 1
ATOM 3654 O O . HIS B 1 222 ? -13.344 6.773 15.711 1 98.62 222 HIS B O 1
ATOM 3660 N N . HIS B 1 223 ? -13.648 7.234 17.812 1 98.56 223 HIS B N 1
ATOM 3661 C CA . HIS B 1 223 ? -12.539 8.172 17.969 1 98.56 223 HIS B CA 1
ATOM 3662 C C . HIS B 1 223 ? -11.945 8.102 19.375 1 98.56 223 HIS B C 1
ATOM 3664 O O . HIS B 1 223 ? -12.617 8.422 20.359 1 98.56 223 HIS B O 1
ATOM 3670 N N . GLY B 1 224 ? -10.664 7.668 19.438 1 98.38 224 GLY B N 1
ATOM 3671 C CA . GLY B 1 224 ? -10.047 7.52 20.75 1 98.38 224 GLY B CA 1
ATOM 3672 C C . GLY B 1 224 ? -8.562 7.23 20.688 1 98.38 224 GLY B C 1
ATOM 3673 O O . GLY B 1 224 ? -7.992 7.137 19.594 1 98.38 224 GLY B O 1
ATOM 3674 N N . PRO B 1 225 ? -7.898 7.18 21.859 1 98.5 225 PRO B N 1
ATOM 3675 C CA . PRO B 1 225 ? -6.457 6.914 21.891 1 98.5 225 PRO B CA 1
ATOM 3676 C C . PRO B 1 225 ? -6.086 5.578 21.25 1 98.5 225 PRO B C 1
ATOM 3678 O O . PRO B 1 225 ? -6.789 4.582 21.453 1 98.5 225 PRO B O 1
ATOM 3681 N N . CYS B 1 226 ? -4.988 5.504 20.531 1 98.25 226 CYS B N 1
ATOM 3682 C CA . CYS B 1 226 ? -4.551 4.293 19.844 1 98.25 226 CYS B CA 1
ATOM 3683 C C . CYS B 1 226 ? -4.188 3.201 20.844 1 98.25 226 CYS B C 1
ATOM 3685 O O . CYS B 1 226 ? -4.191 2.018 20.5 1 98.25 226 CYS B O 1
ATOM 3687 N N . GLN B 1 227 ? -3.969 3.561 22.062 1 97.12 227 GLN B N 1
ATOM 3688 C CA . GLN B 1 227 ? -3.527 2.584 23.047 1 97.12 227 GLN B CA 1
ATOM 3689 C C . GLN B 1 227 ? -4.715 1.975 23.781 1 97.12 227 GLN B C 1
ATOM 3691 O O . GLN B 1 227 ? -4.551 1.028 24.562 1 97.12 227 GLN B O 1
ATOM 3696 N N . SER B 1 228 ? -5.863 2.488 23.562 1 97.88 228 SER B N 1
ATOM 3697 C CA . SER B 1 228 ? -7.023 2.055 24.344 1 97.88 228 SER B CA 1
ATOM 3698 C C . SER B 1 228 ? -7.602 0.758 23.781 1 97.88 228 SER B C 1
ATOM 3700 O O . SER B 1 228 ? -7.625 0.554 22.562 1 97.88 228 SER B O 1
ATOM 3702 N N . THR B 1 229 ? -8.109 -0.06 24.641 1 97.75 229 THR B N 1
ATOM 3703 C CA . THR B 1 229 ? -8.742 -1.318 24.266 1 97.75 229 THR B CA 1
ATOM 3704 C C . THR B 1 229 ? -10.023 -1.064 23.469 1 97.75 229 THR B C 1
ATOM 3706 O O . THR B 1 229 ? -10.375 -1.843 22.578 1 97.75 229 THR B O 1
ATOM 3709 N N . ALA B 1 230 ? -10.656 0.006 23.828 1 98.5 230 ALA B N 1
ATOM 3710 C CA . ALA B 1 230 ? -11.867 0.354 23.094 1 98.5 230 ALA B CA 1
ATOM 3711 C C . ALA B 1 230 ? -11.57 0.641 21.625 1 98.5 230 ALA B C 1
ATOM 3713 O O . ALA B 1 230 ? -12.305 0.214 20.75 1 98.5 230 ALA B O 1
ATOM 3714 N N . THR B 1 231 ? -10.5 1.362 21.422 1 98.56 231 THR B N 1
ATOM 3715 C CA . THR B 1 231 ? -10.078 1.654 20.047 1 98.56 231 THR B CA 1
ATOM 3716 C C . THR B 1 231 ? -9.695 0.372 19.312 1 98.56 231 THR B C 1
ATOM 3718 O O . THR B 1 231 ? -10.07 0.175 18.156 1 98.56 231 THR B O 1
ATOM 3721 N N . HIS B 1 232 ? -8.969 -0.527 19.984 1 98.62 232 HIS B N 1
ATOM 3722 C CA . HIS B 1 232 ? -8.57 -1.794 19.391 1 98.62 232 HIS B CA 1
ATOM 3723 C C . HIS B 1 232 ? -9.789 -2.623 19 1 98.62 232 HIS B C 1
ATOM 3725 O O . HIS B 1 232 ? -9.844 -3.168 17.891 1 98.62 232 HIS B O 1
ATOM 3731 N N . ALA B 1 233 ? -10.727 -2.666 19.906 1 98.56 233 ALA B N 1
ATOM 3732 C CA . ALA B 1 233 ? -11.945 -3.426 19.641 1 98.56 2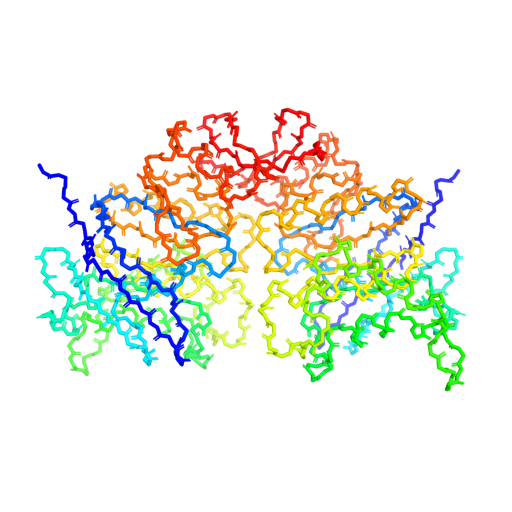33 ALA B CA 1
ATOM 3733 C C . ALA B 1 233 ? -12.711 -2.85 18.453 1 98.56 233 ALA B C 1
ATOM 3735 O O . ALA B 1 233 ? -13.195 -3.594 17.609 1 98.56 233 ALA B O 1
ATOM 3736 N N . ALA B 1 234 ? -12.836 -1.538 18.438 1 98.69 234 ALA B N 1
ATOM 3737 C CA . ALA B 1 234 ? -13.516 -0.874 17.328 1 98.69 234 ALA B CA 1
ATOM 3738 C C . ALA B 1 234 ? -12.812 -1.141 16 1 98.69 234 ALA B C 1
ATOM 3740 O O . ALA B 1 234 ? -13.461 -1.357 14.977 1 98.69 234 ALA B O 1
ATOM 3741 N N . LEU B 1 235 ? -11.484 -1.105 16.016 1 98.31 235 LEU B N 1
ATOM 3742 C CA . LEU B 1 235 ? -10.664 -1.354 14.836 1 98.31 235 LEU B CA 1
ATOM 3743 C C . LEU B 1 235 ? -10.883 -2.77 14.312 1 98.31 235 LEU B C 1
ATOM 3745 O O . LEU B 1 235 ? -11.109 -2.965 13.109 1 98.31 235 LEU B O 1
ATOM 3749 N N . GLU B 1 236 ? -10.852 -3.744 15.195 1 98.31 236 GLU B N 1
ATOM 3750 C CA . GLU B 1 236 ? -11.078 -5.133 14.805 1 98.31 236 GLU B CA 1
ATOM 3751 C C . GLU B 1 236 ? -12.484 -5.324 14.25 1 98.31 236 GLU B C 1
ATOM 3753 O O . GLU B 1 236 ? -12.68 -6.039 13.266 1 98.31 236 GLU B O 1
ATOM 3758 N N . GLN B 1 237 ? -13.414 -4.652 14.867 1 98.19 237 GLN B N 1
ATOM 3759 C CA . GLN B 1 237 ? -14.805 -4.781 14.453 1 98.19 237 GLN B CA 1
ATOM 3760 C C . GLN B 1 237 ? -15.023 -4.188 13.062 1 98.19 237 GLN B C 1
ATOM 3762 O O . GLN B 1 237 ? -15.68 -4.801 12.219 1 98.19 237 GLN B O 1
ATOM 3767 N N . VAL B 1 238 ? -14.461 -3.004 12.82 1 97.94 238 VAL B N 1
ATOM 3768 C CA . VAL B 1 238 ? -14.711 -2.316 11.555 1 97.94 238 VAL B CA 1
ATOM 3769 C C . VAL B 1 238 ? -14.117 -3.125 10.406 1 97.94 238 VAL B C 1
ATOM 3771 O O . VAL B 1 238 ? -14.594 -3.043 9.273 1 97.94 238 VAL B O 1
ATOM 3774 N N . PHE B 1 239 ? -13.055 -3.941 10.711 1 97.19 239 PHE B N 1
ATOM 3775 C CA . PHE B 1 239 ? -12.43 -4.777 9.695 1 97.19 239 PHE B CA 1
ATOM 3776 C C . PHE B 1 239 ? -12.914 -6.219 9.805 1 97.19 239 PHE B C 1
ATOM 3778 O O . PHE B 1 239 ? -12.172 -7.152 9.5 1 97.19 239 PHE B O 1
ATOM 3785 N N . GLU B 1 240 ? -14.062 -6.387 10.375 1 95.88 240 GLU B N 1
ATOM 3786 C CA . GLU B 1 240 ? -14.828 -7.625 10.383 1 95.88 240 GLU B CA 1
ATOM 3787 C C . GLU B 1 240 ? -14.07 -8.742 11.102 1 95.88 240 GLU B C 1
ATOM 3789 O O . GLU B 1 240 ? -14.141 -9.906 10.703 1 95.88 240 GLU B O 1
ATOM 3794 N N . ARG B 1 241 ? -13.258 -8.352 12 1 95.88 241 ARG B N 1
ATOM 3795 C CA . ARG B 1 241 ? -12.5 -9.258 12.859 1 95.88 241 ARG B CA 1
ATOM 3796 C C . ARG B 1 241 ? -11.555 -10.117 12.039 1 95.88 241 ARG B C 1
ATOM 3798 O O . ARG B 1 241 ? -11.281 -11.266 12.398 1 95.88 241 ARG B O 1
ATOM 3805 N N . ARG B 1 242 ? -11.195 -9.602 10.977 1 95.69 242 ARG B N 1
ATOM 3806 C CA . ARG B 1 242 ? -10.234 -10.32 10.148 1 95.69 242 ARG B CA 1
ATOM 3807 C C . ARG B 1 242 ? -8.805 -9.922 10.484 1 95.69 242 ARG B C 1
ATOM 3809 O O . ARG B 1 242 ? -7.852 -10.469 9.922 1 95.69 242 ARG B O 1
ATOM 3816 N N . ILE B 1 243 ? -8.656 -8.93 11.344 1 96.19 243 ILE B N 1
ATOM 3817 C CA . ILE B 1 243 ? -7.367 -8.578 11.922 1 96.19 243 ILE B CA 1
ATOM 3818 C C . ILE B 1 243 ? -7.469 -8.555 13.445 1 96.19 243 ILE B C 1
ATOM 3820 O O . ILE B 1 243 ? -8.57 -8.484 14 1 96.19 243 ILE B O 1
ATOM 3824 N N . GLN B 1 244 ? -6.379 -8.641 14.094 1 96.75 244 GLN B N 1
ATOM 3825 C CA . GLN B 1 244 ? -6.293 -8.547 15.547 1 96.75 244 GLN B CA 1
ATOM 3826 C C . GLN B 1 244 ? -5.152 -7.629 15.977 1 96.75 244 GLN B C 1
ATOM 3828 O O . GLN B 1 244 ? -4.082 -7.633 15.359 1 96.75 244 GLN B O 1
ATOM 3833 N N . VAL B 1 245 ? -5.41 -6.863 16.984 1 97.5 245 VAL B N 1
ATOM 3834 C CA . VAL B 1 245 ? -4.402 -5.934 17.5 1 97.5 245 VAL B CA 1
ATOM 3835 C C . VAL B 1 245 ? -3.639 -6.574 18.656 1 97.5 245 VAL B C 1
ATOM 3837 O O . VAL B 1 245 ? -4.246 -7.129 19.562 1 97.5 245 VAL B O 1
ATOM 3840 N N . ARG B 1 246 ? -2.357 -6.543 18.609 1 96.5 246 ARG B N 1
ATOM 3841 C CA . ARG B 1 246 ? -1.492 -7.098 19.641 1 96.5 246 ARG B CA 1
ATOM 3842 C C . ARG B 1 246 ? -0.322 -6.164 19.938 1 96.5 246 ARG B C 1
ATOM 3844 O O . ARG B 1 246 ? 0.069 -5.367 19.078 1 96.5 246 ARG B O 1
ATOM 3851 N N . GLU B 1 247 ? 0.149 -6.27 21.125 1 95.31 247 GLU B N 1
ATOM 3852 C CA . GLU B 1 247 ? 1.312 -5.477 21.516 1 95.31 247 GLU B CA 1
ATOM 3853 C C . GLU B 1 247 ? 2.596 -6.293 21.422 1 95.31 247 GLU B C 1
ATOM 3855 O O . GLU B 1 247 ? 2.631 -7.453 21.844 1 95.31 247 GLU B O 1
ATOM 3860 N N . ILE B 1 248 ? 3.572 -5.707 20.859 1 93.12 248 ILE B N 1
ATOM 3861 C CA . ILE B 1 248 ? 4.895 -6.316 20.797 1 93.12 248 ILE B CA 1
ATOM 3862 C C . ILE B 1 248 ? 5.969 -5.238 20.906 1 93.12 248 ILE B C 1
ATOM 3864 O O . ILE B 1 248 ? 5.996 -4.289 20.125 1 93.12 248 ILE B O 1
ATOM 3868 N N . ASP B 1 249 ? 6.84 -5.387 21.938 1 91.88 249 ASP B N 1
ATOM 3869 C CA . ASP B 1 249 ? 7.941 -4.461 22.188 1 91.88 249 ASP B CA 1
ATOM 3870 C C . ASP B 1 249 ? 7.43 -3.033 22.359 1 91.88 249 ASP B C 1
ATOM 3872 O O . ASP B 1 249 ? 7.988 -2.096 21.781 1 91.88 249 ASP B O 1
ATOM 3876 N N . GLY B 1 250 ? 6.289 -2.896 22.969 1 91.5 250 GLY B N 1
ATOM 3877 C CA . GLY B 1 250 ? 5.746 -1.58 23.266 1 91.5 250 GLY B CA 1
ATOM 3878 C C . GLY B 1 250 ? 4.996 -0.967 22.109 1 91.5 250 GLY B C 1
ATOM 3879 O O . GLY B 1 250 ? 4.516 0.164 22.188 1 91.5 250 GLY B O 1
ATOM 3880 N N . LEU B 1 251 ? 4.934 -1.72 21.016 1 93.81 251 LEU B N 1
ATOM 3881 C CA . LEU B 1 251 ? 4.223 -1.236 19.844 1 93.81 251 LEU B CA 1
ATOM 3882 C C . LEU B 1 251 ? 2.939 -2.033 19.609 1 93.81 251 LEU B C 1
ATOM 3884 O O . LEU B 1 251 ? 2.922 -3.252 19.797 1 93.81 251 LEU B O 1
ATOM 3888 N N . TRP B 1 252 ? 1.897 -1.319 19.312 1 95 252 TRP B N 1
ATOM 3889 C CA . TRP B 1 252 ? 0.664 -1.99 18.906 1 95 252 TRP B CA 1
ATOM 3890 C C . TRP B 1 252 ? 0.666 -2.287 17.422 1 95 252 TRP B C 1
ATOM 3892 O O . TRP B 1 252 ? 0.97 -1.411 16.609 1 95 252 TRP B O 1
ATOM 3902 N N . MET B 1 253 ? 0.371 -3.551 17.094 1 94.75 253 MET B N 1
ATOM 3903 C CA . MET B 1 253 ? 0.382 -3.998 15.711 1 94.75 253 MET B CA 1
ATOM 3904 C C . MET B 1 253 ? -0.93 -4.688 15.352 1 94.75 253 MET B C 1
ATOM 3906 O O . MET B 1 253 ? -1.618 -5.215 16.219 1 94.75 253 MET B O 1
ATOM 3910 N N . ALA B 1 254 ? -1.27 -4.602 14.07 1 96.12 254 ALA B N 1
ATOM 3911 C CA . ALA B 1 254 ? -2.393 -5.363 13.531 1 96.12 254 ALA B CA 1
ATOM 3912 C C . ALA B 1 254 ? -1.911 -6.633 12.828 1 96.12 254 ALA B C 1
ATOM 3914 O O . ALA B 1 254 ? -1.073 -6.57 11.922 1 96.12 254 ALA B O 1
ATOM 3915 N N . LEU B 1 255 ? -2.385 -7.781 13.195 1 95.75 255 LEU B N 1
ATOM 3916 C CA . LEU B 1 255 ? -2.064 -9.078 12.617 1 95.75 255 LEU B CA 1
ATOM 3917 C C . LEU B 1 255 ? -3.262 -9.648 11.859 1 95.75 255 LEU B C 1
ATOM 3919 O O . LEU B 1 255 ? -4.406 -9.492 12.289 1 95.75 255 LEU B O 1
ATOM 3923 N N . PRO B 1 256 ? -2.969 -10.305 10.742 1 94.62 256 PRO B N 1
ATOM 3924 C CA . PRO B 1 256 ? -4.082 -11.031 10.133 1 94.62 256 PRO B CA 1
ATOM 3925 C C . PRO B 1 256 ? -4.605 -12.164 11.023 1 94.62 256 PRO B C 1
ATOM 3927 O O . PRO B 1 256 ? -3.82 -12.82 11.711 1 94.62 256 PRO B O 1
ATOM 3930 N N . ARG B 1 257 ? -5.836 -12.305 11.07 1 93.62 257 ARG B N 1
ATOM 3931 C CA . ARG B 1 257 ? -6.391 -13.453 11.773 1 93.62 257 ARG B CA 1
ATOM 3932 C C . ARG B 1 257 ? -6.281 -14.719 10.922 1 93.62 257 ARG B C 1
ATOM 3934 O O . ARG B 1 257 ? -6.949 -14.844 9.891 1 93.62 257 ARG B O 1
ATOM 3941 N N . MET B 1 258 ? -5.516 -15.633 11.344 1 88.62 258 MET B N 1
ATOM 3942 C CA . MET B 1 258 ? -5.203 -16.828 10.555 1 88.62 258 MET B CA 1
ATOM 3943 C C . MET B 1 258 ? -6.293 -17.875 10.719 1 88.62 258 MET B C 1
ATOM 3945 O O . MET B 1 258 ? -6.402 -18.797 9.898 1 88.62 258 MET B O 1
ATOM 3949 N N . GLU B 1 259 ? -6.988 -17.812 11.836 1 84.62 259 GLU B N 1
ATOM 3950 C CA . GLU B 1 259 ? -8.117 -18.734 12.023 1 84.62 259 GLU B CA 1
ATOM 3951 C C . GLU B 1 259 ? -9.375 -18.188 11.352 1 84.62 259 GLU B C 1
ATOM 3953 O O . GLU B 1 259 ? -9.727 -17.016 11.523 1 84.62 259 GLU B O 1
ATOM 3958 N N . ARG B 1 260 ? -9.992 -18.938 10.438 1 72.12 260 ARG B N 1
ATOM 3959 C C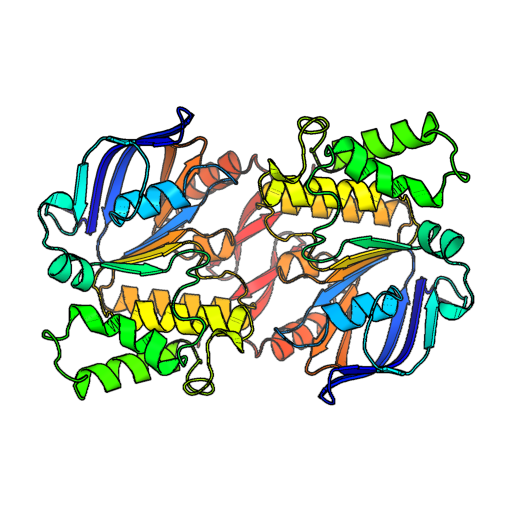A . ARG B 1 260 ? -11.172 -18.484 9.703 1 72.12 260 ARG B CA 1
ATOM 3960 C C . ARG B 1 260 ? -12.406 -18.469 10.602 1 72.12 260 ARG B C 1
ATOM 3962 O O . ARG B 1 260 ? -12.516 -19.281 11.531 1 72.12 260 ARG B O 1
#

Secondary structure (DSSP, 8-state):
---EEEEEEEEEEEETTEEEEEEEEEEEETTSEEEEE-STTSSHHHHHHHHHT---SSEEEEEEEETTEEGGGS-HHHHHHHEEEE-TT--TTTTSBHHHHHHGGGGGGSPTTPPPPHHHHHHHHHHHHHTT-GGGTTSBGGGS-HHHHHHHHHHHHHHT--SEEEEESTTTT--HHHHHHHHHHHHHHHHTT-EEEEE-S-HHHHTTSSEEEEEETTEEEEEEETT-HHHHHHHHHHTTTSEEEEEETTEEEEEE----/---EEEEEEEEEEEETTEEEEEEEEEEEETTSEEEEE-STTSSHHHHHHHHHT---SSEEEEEEEETTEEGGGS-HHHHHHHEEEE-TT--TTTTSBHHHHHHGGGGGGSPTTPPPPHHHHHHHHHHHHHTT-GGGTTSBGGGS-HHHHHHHHHHHHHHT--SEEEEESTTTT--HHHHHHHHHHHHHHHHTT-EEEEE-S-HHHHTTSSEEEEEETTEEEEEEETT-HHHHHHHHHHTTTSEEEEEETTEEEEEE----

pLDDT: mean 94.24, std 7.27, range [45.59, 98.81]

InterPro domains:
  IPR003439 ABC transporter-like, ATP-binding domain [PF00005] (21-172)
  IPR003439 ABC transporter-like, ATP-binding domain [PS50893] (6-242)
  IPR003593 AAA+ ATPase domain [SM00382] (30-249)
  IPR017871 ABC transporter-like, conserved site [PS00211] (144-158)
  IPR027417 P-loop containing nucleoside triphosphate hydrolase [G3DSA:3.40.50.300] (6-251)
  IPR027417 P-loop containing nucleoside triphosphate hydrolase [SSF52540] (3-232)

Foldseek 3Di:
DFQFFKWWFQKWKDAPRRTQAGGETDTAGFLFEEEEEFDPSLCRQVVLCVRLVNDPRIDIDTFMDGRRHTPVPDDPLRSLLAEFEAEDPPVPQQFPFLLVLLLVLCVSVDDDPDDQDPLSSVLLCVLCVLLVQNVRRGPGNNPDDPQSNLSSSSSSRSSSVHLEYEYEASCPPPDPVSLVSVLVVVVVSSVVGGYYYYYHPQVQSSLVTQKYFYGGRNYTPDIDGSPDPVVQVSVCVSVVVQWHWDDDPNGIGIHGDPPD/DFQFFKWWFQKWKDAPRRTQAGGETDTAGFLFEEEEEFDPSLCRQVVLCVRLVNDPRIDIDTFMDGRRHTPVPDDPLRSLLAEFEAEDPPVPQQFPFLLVLLLVLCVSVDDDPDDQDPLSSVLLCVLCVLLVQNVRRGPGNNPDDPQSNLSSSSSSRSSSVHLEYEYEASCPPPDPVSLVSVLVVVVVSSVVGGYYYYYHPQVQSSLVTQWYFYGGRNYTPDIDGSPDPVVQVSVCVSVVVQWHWDDDPNGIGIHGDPPD

Solvent-accessible surface area (backbone atoms only — not comparable to full-atom values): 26616 Å² total; per-residue (Å²): 128,84,56,50,34,40,36,34,39,49,30,27,31,32,46,102,85,42,77,42,34,59,55,34,68,47,77,40,55,47,42,32,36,35,20,36,38,57,51,83,82,15,32,65,67,58,49,54,26,52,75,68,69,61,63,68,90,47,56,72,46,62,49,47,27,49,68,82,35,52,51,89,74,46,54,67,52,61,42,43,39,44,42,22,66,37,66,72,80,70,70,73,57,39,77,33,26,31,45,57,49,16,44,57,26,37,51,54,77,47,58,88,91,48,74,83,46,70,65,48,51,49,38,30,50,51,20,22,51,74,45,70,33,52,92,45,29,82,39,33,37,69,76,43,52,64,38,54,38,40,28,32,50,50,12,12,29,52,22,33,66,26,54,30,37,41,26,40,45,80,56,53,65,45,44,66,42,54,45,32,49,48,52,51,52,52,53,52,41,26,74,72,54,22,20,37,37,34,36,42,80,53,57,40,63,38,37,69,30,57,25,32,37,34,29,44,82,14,28,74,77,46,74,40,45,39,84,37,67,66,42,44,51,50,53,23,54,70,38,71,56,28,37,42,73,45,77,55,96,91,37,52,35,63,38,65,47,83,73,130,129,82,58,49,34,38,37,35,41,49,30,28,32,30,45,101,84,42,77,41,33,58,54,34,68,46,76,40,55,46,43,32,36,35,21,35,37,57,51,84,83,14,32,64,66,58,50,54,26,52,75,69,71,62,62,67,90,46,57,70,45,62,48,47,26,48,67,83,34,51,49,89,74,46,53,68,53,61,42,43,40,44,41,21,65,36,66,73,80,72,71,75,57,40,78,33,26,32,45,58,50,15,43,57,26,37,51,53,78,46,57,89,92,49,76,85,48,70,66,48,52,50,38,30,51,51,20,22,52,74,47,68,33,52,91,45,30,81,40,35,38,68,77,43,52,66,38,54,37,41,26,32,50,48,12,12,30,51,24,33,66,28,55,31,37,42,27,40,45,79,57,55,65,47,43,65,42,54,43,33,51,49,52,50,50,52,50,52,42,26,73,73,54,21,19,39,38,33,36,43,80,54,57,40,63,37,38,68,30,56,24,32,36,33,29,46,85,15,28,73,78,44,73,39,45,40,84,37,66,67,42,45,51,51,53,23,54,71,40,69,58,26,36,42,75,46,76,56,96,92,36,51,35,62,38,66,47,84,73,129

Sequence (520 aa):
MKNIAVSARQISASIANASILRGIDLDLPAGRWTSVVGPNGAGKSTLLKVLAGLLRHARVQGRVQLLGRALADIPARERARQLAWLGQNESAAEDLPAYDVAMLGRLPHRAWMAPASDADHAAVQQALHTTQAWDWRDRPLSELSGGERQRVLLARALAVQAPVLLMDEPLANLDPPHQTDWLHTVRDLVGQGGTVVSVLHEVSIALQADDMLIMAAGGVVHHGPCQSTATHAALEQVFERRIQVREIDGLWMALPRMERMKNIAVSARQISASIANASILRGIDLDLPAGRWTSVVGPNGAGKSTLLKVLAGLLRHARVQGRVQLLGRALADIPARERARQLAWLGQNESAAEDLPAYDVAMLGRLPHRAWMAPASDADHAAVQQALHTTQAWDWRDRPLSELSGGERQRVLLARALAVQAPVLLMDEPLANLDPPHQTDWLHTVRDLVGQGGTVVSVLHEVSIALQADDMLIMAAGGVVHHGPCQSTATHAALEQVFERRIQVREIDGLWMALPRMER